Protein AF-F4QD17-F1 (afdb_monomer)

Sequence (412 aa):
MEHPMHMASRSAKTRPTGHVITNFFVSFFTGVVERSIRKIGVKYPTGTQSKTFQKKSRNGTFSPQLLLDQASGLTISWEILNSTITFQASINQQSWFGLGFHCVGCSSDQPMQNADFVVSTFGGNGPTDLIVWDMFSNPGYPDKYMPVNDTSIAGGEYNILFASGYQTADYTVVTFSRLLDTGDNVTDHTIVPGPLDLVWAYGSSNEFEFHNGNAGRVTVDLTTGQGTVNNGPDYVDYHAAFMTVAFGLLMPFGVFVGRYLKAHMWWFPLHIIIQSIATIFAIIGFSLALKMVGGLHFTTVHAIMGFITLCLMMLSVLFGALSHFLWDPLRKKIPLFPDIMHWIGGRLVVLCGIVTIILGMVLYPVPQALIVVFGITVGLYFFVILFIDIYHKVYPDTIVGHGHETQGLLTN

Foldseek 3Di:
DDDDDDDDDDDDDDDDPDDDPVVVVVCVVVVVVVVVVVVVVDDDDDDQDQDDFPPDDDDPFAPPKDQQDPVQSWMKHWDDDDQKIKIKIKTFAAKKKKKWWAAPPVPVAALQAFIWMWIWFAPPPAQWRIDIATFAQDPVHRRADDTDGQVVDVQGDDFWPDKTWGHDRTMTMIMTMGGLCRVRPPRDYRQDFDWIKMKMAIDPHRDPDDRLPRIAIWIAGPVVRGTGRPGDPPLLVLLLVLLCCLQLPLLLVLLVLVPPVVVDPCSVVSSVVSNVSSLVSLVSSVVSVCVVNVHQDDPAPLSVLSVVLNVLSVLLVVLVVCCVVVDDPPDPDDDCGSVVVNSVSSVVSSVSSLVSSLSSCVSVVPPVVVSVVSVVSVVVSVVVVVVVVVCCVVCVDPPDDDDDPDDPDDDD

Radius of gyration: 30.58 Å; Cα contacts (8 Å, |Δi|>4): 580; chains: 1; bounding box: 78×92×92 Å

InterPro domains:
  IPR005018 DOMON domain [PF03351] (73-203)
  IPR005018 DOMON domain [PS50836] (72-203)
  IPR005018 DOMON domain [SM00664] (96-203)
  IPR006593 Cytochrome b561/ferric reductase, transmembrane domain [PF03188] (238-361)
  IPR006593 Cytochrome b561/ferric reductase, transmembrane domain [PS50939] (204-395)
  IPR006593 Cytochrome b561/ferric reductase, transmembrane domain [SM00665] (238-361)
  IPR045266 Copper-dependent monooxygenases, DOMON domain [cd09631] (68-216)

Structure (mmCIF, N/CA/C/O backbone):
data_AF-F4QD17-F1
#
_entry.id   AF-F4QD17-F1
#
loop_
_atom_site.group_PDB
_atom_site.id
_atom_site.type_symbol
_atom_site.label_atom_id
_atom_site.label_alt_id
_atom_site.label_comp_id
_atom_site.label_asym_id
_atom_site.label_entity_id
_atom_site.label_seq_id
_atom_site.pdbx_PDB_ins_code
_atom_site.Cartn_x
_atom_site.Cartn_y
_atom_site.Cartn_z
_atom_site.occupancy
_atom_site.B_iso_or_equiv
_atom_site.auth_seq_id
_atom_site.auth_comp_id
_atom_site.auth_asym_id
_atom_site.auth_atom_id
_atom_site.pdbx_PDB_model_num
ATOM 1 N N . MET A 1 1 ? -3.881 70.042 -40.560 1.00 41.16 1 MET A N 1
ATOM 2 C CA . MET A 1 1 ? -4.961 69.055 -40.750 1.00 41.16 1 MET A CA 1
ATOM 3 C C . MET A 1 1 ? -4.402 67.704 -40.367 1.00 41.16 1 MET A C 1
ATOM 5 O O . MET A 1 1 ? -3.224 67.491 -40.602 1.00 41.16 1 MET A O 1
ATOM 9 N N . GLU A 1 2 ? -5.266 66.867 -39.804 1.00 30.50 2 GLU A N 1
ATOM 10 C CA . GLU A 1 2 ? -5.069 65.481 -39.359 1.00 30.50 2 GLU A CA 1
ATOM 11 C C . GLU A 1 2 ? -4.989 65.242 -37.838 1.00 30.50 2 GLU A C 1
ATOM 13 O O . GLU A 1 2 ? -4.201 65.816 -37.094 1.00 30.50 2 GLU A O 1
ATOM 18 N N . HIS A 1 3 ? -5.960 64.413 -37.455 1.00 34.75 3 HIS A N 1
ATOM 19 C CA . HIS A 1 3 ? -6.518 63.969 -36.183 1.00 34.75 3 HIS A CA 1
ATOM 20 C C . HIS A 1 3 ? -5.570 63.430 -35.094 1.00 34.75 3 HIS A C 1
ATOM 22 O O . HIS A 1 3 ? -4.529 62.852 -35.400 1.00 34.75 3 HIS A O 1
ATOM 28 N N . PRO A 1 4 ? -6.022 63.443 -33.820 1.00 38.03 4 PRO A N 1
ATOM 29 C CA . PRO A 1 4 ? -5.461 62.610 -32.764 1.00 38.03 4 PRO A CA 1
ATOM 30 C C . PRO A 1 4 ? -5.998 61.171 -32.877 1.00 38.03 4 PRO A C 1
ATOM 32 O O . PRO A 1 4 ? -7.204 60.955 -33.010 1.00 38.03 4 PRO A O 1
ATOM 35 N N . MET A 1 5 ? -5.109 60.178 -32.796 1.00 31.25 5 MET A N 1
ATOM 36 C CA . MET A 1 5 ? -5.484 58.763 -32.741 1.00 31.25 5 MET A CA 1
ATOM 37 C C . MET A 1 5 ? -5.508 58.277 -31.286 1.00 31.25 5 MET A C 1
ATOM 39 O O . MET A 1 5 ? -4.526 58.381 -30.554 1.00 31.25 5 MET A O 1
ATOM 43 N N . HIS A 1 6 ? -6.670 57.766 -30.887 1.00 32.53 6 HIS A N 1
ATOM 44 C CA . HIS A 1 6 ? -6.984 57.185 -29.587 1.00 32.53 6 HIS A CA 1
ATOM 45 C C . HIS A 1 6 ? -5.992 56.096 -29.143 1.00 32.53 6 HIS A C 1
ATOM 47 O O . HIS A 1 6 ? -5.754 55.125 -29.862 1.00 32.53 6 HIS A O 1
ATOM 53 N N . MET A 1 7 ? -5.522 56.189 -27.894 1.00 33.03 7 MET A N 1
ATOM 54 C CA . MET A 1 7 ? -5.008 55.031 -27.161 1.00 33.03 7 MET A CA 1
ATOM 55 C C . MET A 1 7 ? -6.160 54.063 -26.869 1.00 33.03 7 MET A C 1
ATOM 57 O O . MET A 1 7 ? -7.076 54.386 -26.114 1.00 33.03 7 MET A O 1
ATOM 61 N N . ALA A 1 8 ? -6.082 52.856 -27.427 1.00 31.03 8 ALA A N 1
ATOM 62 C C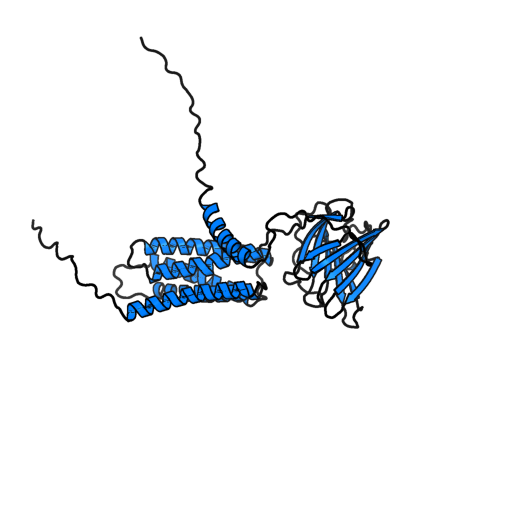A . ALA A 1 8 ? -6.856 51.704 -26.987 1.00 31.03 8 ALA A CA 1
ATOM 63 C C . ALA A 1 8 ? -5.901 50.690 -26.341 1.00 31.03 8 ALA A C 1
ATOM 65 O O . ALA A 1 8 ? -5.084 50.059 -27.012 1.00 31.03 8 ALA A O 1
ATOM 66 N N . SER A 1 9 ? -6.013 50.546 -25.021 1.00 33.19 9 SER A N 1
ATOM 67 C CA . SER A 1 9 ? -5.407 49.464 -24.244 1.00 33.19 9 SER A CA 1
ATOM 68 C C . SER A 1 9 ? -5.911 48.111 -24.765 1.00 33.19 9 SER A C 1
ATOM 70 O O . SER A 1 9 ? -7.100 47.801 -24.671 1.00 33.19 9 SER A O 1
ATOM 72 N N . ARG A 1 10 ? -5.015 47.295 -25.335 1.00 27.91 10 ARG A N 1
ATOM 73 C CA . ARG A 1 10 ? -5.280 45.877 -25.612 1.00 27.91 10 ARG A CA 1
ATOM 74 C C . ARG A 1 10 ? -4.770 45.042 -24.442 1.00 27.91 10 ARG A C 1
ATOM 76 O O . ARG A 1 10 ? -3.573 44.830 -24.286 1.00 27.91 10 ARG A O 1
ATOM 83 N N . SER A 1 11 ? -5.721 44.548 -23.656 1.00 30.19 11 SER A N 1
ATOM 84 C CA . SER A 1 11 ? -5.543 43.459 -22.698 1.00 30.19 11 SER A CA 1
ATOM 85 C C . SER A 1 11 ? -4.963 42.221 -23.396 1.00 30.19 11 SER A C 1
ATOM 87 O O . SER A 1 11 ? -5.491 41.750 -24.408 1.00 30.19 11 SER A O 1
ATOM 89 N N . ALA A 1 12 ? -3.862 41.702 -22.854 1.00 29.64 12 ALA A N 1
ATOM 90 C CA . ALA A 1 12 ? -3.263 40.444 -23.264 1.00 29.64 12 ALA A CA 1
ATOM 91 C C . ALA A 1 12 ? -4.184 39.278 -22.866 1.00 29.64 12 ALA A C 1
ATOM 93 O O . ALA A 1 12 ? -4.307 38.936 -21.693 1.00 29.64 12 ALA A O 1
ATOM 94 N N . LYS A 1 13 ? -4.821 38.644 -23.855 1.00 30.45 13 LYS A N 1
ATOM 95 C CA . LYS A 1 13 ? -5.504 37.358 -23.674 1.00 30.45 13 LYS A CA 1
ATOM 96 C C . LYS A 1 13 ? -4.464 36.244 -23.794 1.00 30.45 13 LYS A C 1
ATOM 98 O O . LYS A 1 13 ? -4.080 35.853 -24.895 1.00 30.45 13 LYS A O 1
ATOM 103 N N . THR A 1 14 ? -3.987 35.760 -22.655 1.00 32.31 14 THR A N 1
ATOM 104 C CA . THR A 1 14 ? -3.187 34.538 -22.554 1.00 32.31 14 THR A CA 1
ATOM 105 C C . THR A 1 14 ? -4.038 33.342 -23.000 1.00 32.31 14 THR A C 1
ATOM 107 O O . THR A 1 14 ? -5.151 33.128 -22.521 1.00 32.31 14 THR A O 1
ATOM 110 N N . ARG A 1 15 ? -3.545 32.565 -23.973 1.00 31.72 15 ARG A N 1
ATOM 111 C CA . ARG A 1 15 ? -4.103 31.245 -24.306 1.00 31.72 15 ARG A CA 1
ATOM 112 C C . ARG A 1 15 ? -3.523 30.223 -23.323 1.00 31.72 15 ARG A C 1
ATOM 114 O O . ARG A 1 15 ? -2.300 30.164 -23.216 1.00 31.72 15 ARG A O 1
ATOM 121 N N . PRO A 1 16 ? -4.330 29.386 -22.652 1.00 30.11 16 PRO A N 1
ATOM 122 C CA . PRO A 1 16 ? -3.797 28.294 -21.854 1.00 30.11 16 PRO A CA 1
ATOM 123 C C . PRO A 1 16 ? -3.472 27.112 -22.777 1.00 30.11 16 PRO A C 1
ATOM 125 O O . PRO A 1 16 ? -4.326 26.291 -23.098 1.00 30.11 16 PRO A O 1
ATOM 128 N N . THR A 1 17 ? -2.223 27.017 -23.226 1.00 38.44 17 THR A N 1
ATOM 129 C CA . THR A 1 17 ? -1.660 25.779 -23.782 1.00 38.44 17 THR A CA 1
ATOM 130 C C . THR A 1 17 ? -0.907 25.065 -22.672 1.00 38.44 17 THR A C 1
ATOM 132 O O . THR A 1 17 ? 0.244 25.387 -22.398 1.00 38.44 17 THR A O 1
ATOM 135 N N . GLY A 1 18 ? -1.566 24.122 -21.998 1.00 33.03 18 GLY A N 1
ATOM 136 C CA . GLY A 1 18 ? -0.894 23.362 -20.941 1.00 33.03 18 GLY A CA 1
ATOM 137 C C . GLY A 1 18 ? -1.688 22.252 -20.261 1.00 33.03 18 GLY A C 1
ATOM 138 O O . GLY A 1 18 ? -1.263 21.824 -19.200 1.00 33.03 18 GLY A O 1
ATOM 139 N N . HIS A 1 19 ? -2.831 21.804 -20.795 1.00 33.62 19 HIS A N 1
ATOM 140 C CA . HIS A 1 19 ? -3.671 20.782 -20.132 1.00 33.62 19 HIS A CA 1
ATOM 141 C C . HIS A 1 19 ? -4.173 19.656 -21.058 1.00 33.62 19 HIS A C 1
ATOM 143 O O . HIS A 1 19 ? -4.989 18.837 -20.648 1.00 33.62 19 HIS A O 1
ATOM 149 N N . VAL A 1 20 ? -3.695 19.573 -22.307 1.00 34.09 20 VAL A N 1
ATOM 150 C CA . VAL A 1 20 ? -4.229 18.599 -23.286 1.00 34.09 20 VAL A CA 1
ATOM 151 C C . VAL A 1 20 ? -3.325 17.370 -23.478 1.00 34.09 20 VAL A C 1
ATOM 153 O O . VAL A 1 20 ? -3.815 16.309 -23.844 1.00 34.09 20 VAL A O 1
ATOM 156 N N . ILE A 1 21 ? -2.026 17.445 -23.162 1.00 33.22 21 ILE A N 1
ATOM 157 C CA . ILE A 1 21 ? -1.082 16.344 -23.450 1.00 33.22 21 ILE A CA 1
ATOM 158 C C . ILE A 1 21 ? -0.959 15.352 -22.276 1.00 33.22 21 ILE A C 1
ATOM 160 O O . ILE A 1 21 ? -0.806 14.153 -22.496 1.00 33.22 21 ILE A O 1
ATOM 164 N N . THR A 1 22 ? -1.124 15.805 -21.032 1.00 32.25 22 THR A N 1
ATOM 165 C CA . THR A 1 22 ? -1.083 14.948 -19.832 1.00 32.25 22 THR A CA 1
ATOM 166 C C . THR A 1 22 ? -2.327 14.067 -19.671 1.00 32.25 22 THR A C 1
ATOM 168 O O . THR A 1 22 ? -2.212 12.929 -19.224 1.00 32.25 22 THR A O 1
ATOM 171 N N . ASN A 1 23 ? -3.500 14.524 -20.125 1.00 35.16 23 ASN A N 1
ATOM 172 C CA . ASN A 1 23 ? -4.743 13.746 -20.040 1.00 35.16 23 ASN A CA 1
ATOM 173 C C . ASN A 1 23 ? -4.849 12.625 -21.089 1.00 35.16 23 ASN A C 1
ATOM 175 O O . ASN A 1 23 ? -5.568 11.653 -20.866 1.00 35.16 23 ASN A O 1
ATOM 179 N N . PHE A 1 24 ? -4.123 12.706 -22.209 1.00 33.59 24 PHE A N 1
ATOM 180 C CA . PHE A 1 24 ? -4.228 11.707 -23.279 1.00 33.59 24 PHE A CA 1
ATOM 181 C C . PHE A 1 24 ? -3.486 10.401 -22.947 1.00 33.59 24 PHE A C 1
ATOM 183 O O . PHE A 1 24 ? -4.005 9.318 -23.199 1.00 33.59 24 PHE A O 1
ATOM 190 N N . PHE A 1 25 ? -2.307 10.481 -22.320 1.00 32.84 25 PHE A N 1
ATOM 191 C CA . PHE A 1 25 ? -1.503 9.294 -21.992 1.00 32.84 25 PHE A CA 1
ATOM 192 C C . PHE A 1 25 ? -2.043 8.504 -20.796 1.00 32.84 25 PHE A C 1
ATOM 194 O O . PHE A 1 25 ? -2.045 7.274 -20.834 1.00 32.84 25 PHE A O 1
ATOM 201 N N . VAL A 1 26 ? -2.569 9.193 -19.778 1.00 38.16 26 VAL A N 1
ATOM 202 C CA . VAL A 1 26 ? -3.241 8.540 -18.644 1.00 38.16 26 VAL A CA 1
ATOM 203 C C . VAL A 1 26 ? -4.539 7.880 -19.116 1.00 38.16 26 VAL A C 1
ATOM 205 O O . VAL A 1 26 ? -4.755 6.710 -18.824 1.00 38.16 26 VAL A O 1
ATOM 208 N N . SER A 1 27 ? -5.347 8.570 -19.933 1.00 34.81 27 SER A N 1
ATOM 209 C CA . SER A 1 27 ? -6.618 8.043 -20.454 1.00 34.81 27 SER A CA 1
ATOM 210 C C . SER A 1 27 ? -6.451 6.889 -21.454 1.00 34.81 27 SER A C 1
ATOM 212 O O . SER A 1 27 ? -7.314 6.014 -21.528 1.00 34.81 27 SER A O 1
ATOM 214 N N . PHE A 1 28 ? -5.343 6.832 -22.203 1.00 37.59 28 PHE A N 1
ATOM 215 C CA . PHE A 1 28 ? -5.081 5.733 -23.135 1.00 37.59 28 PHE A CA 1
ATOM 216 C C . PHE A 1 28 ? -4.764 4.420 -22.403 1.00 37.59 28 PHE A C 1
ATOM 218 O O . PHE A 1 28 ? -5.325 3.382 -22.750 1.00 37.59 28 PHE A O 1
ATOM 225 N N . PHE A 1 29 ? -3.942 4.450 -21.349 1.00 36.09 29 PHE A N 1
ATOM 226 C CA . PHE A 1 29 ? -3.613 3.239 -20.588 1.00 36.09 29 PHE A CA 1
ATOM 227 C C . PHE A 1 29 ? -4.713 2.831 -19.602 1.00 36.09 29 PHE A C 1
ATOM 229 O O . PHE A 1 29 ? -5.046 1.646 -19.549 1.00 36.09 29 PHE A O 1
ATOM 236 N N . THR A 1 30 ? -5.365 3.775 -18.912 1.00 41.09 30 THR A N 1
ATOM 237 C CA . THR A 1 30 ? -6.549 3.444 -18.097 1.00 41.09 30 THR A CA 1
ATOM 238 C C . THR A 1 30 ? -7.701 2.949 -18.969 1.00 41.09 30 THR A C 1
ATOM 240 O O . THR A 1 30 ? -8.362 1.982 -18.608 1.00 41.09 30 THR A O 1
ATOM 243 N N . GLY A 1 31 ? -7.881 3.515 -20.167 1.00 31.20 31 GLY A N 1
ATOM 244 C CA . GLY A 1 31 ? -8.929 3.127 -21.110 1.00 31.20 31 GLY A CA 1
ATOM 245 C C . GLY A 1 31 ? -8.712 1.772 -21.796 1.00 31.20 31 GLY A C 1
ATOM 246 O O . GLY A 1 31 ? -9.687 1.072 -22.074 1.00 31.20 31 GLY A O 1
ATOM 247 N N . VAL A 1 32 ? -7.467 1.370 -22.075 1.00 39.50 32 VAL A N 1
ATOM 248 C CA . VAL A 1 32 ? -7.148 0.039 -22.640 1.00 39.50 32 VAL A CA 1
ATOM 249 C C . VAL A 1 32 ? -7.301 -1.060 -21.582 1.00 39.50 32 VAL A C 1
ATOM 251 O O . VAL A 1 32 ? -7.816 -2.142 -21.888 1.00 39.50 32 VAL A O 1
ATOM 254 N N . VAL A 1 33 ? -6.950 -0.760 -20.329 1.00 39.31 33 VAL A N 1
ATOM 255 C CA . VAL A 1 33 ? -7.185 -1.643 -19.178 1.00 39.31 33 VAL A CA 1
ATOM 256 C C . VAL A 1 33 ? -8.688 -1.737 -18.868 1.00 39.31 33 VAL A C 1
ATOM 258 O O . VAL A 1 33 ? -9.225 -2.843 -18.813 1.00 39.31 33 VAL A O 1
ATOM 261 N N . GLU A 1 34 ? -9.422 -0.618 -18.822 1.00 36.25 34 GLU A N 1
ATOM 262 C CA . GLU A 1 34 ? -10.884 -0.606 -18.630 1.00 36.25 34 GLU A CA 1
ATOM 263 C C . GLU A 1 34 ? -11.640 -1.380 -19.719 1.00 36.25 34 GLU A C 1
ATOM 265 O O . GLU A 1 34 ? -12.578 -2.120 -19.418 1.00 36.25 34 GLU A O 1
ATOM 270 N N . ARG A 1 35 ? -11.265 -1.228 -21.000 1.00 35.66 35 ARG A N 1
ATOM 271 C CA . ARG A 1 35 ? -11.952 -1.919 -22.110 1.00 35.66 35 ARG A CA 1
ATOM 272 C C . ARG A 1 35 ? -11.693 -3.421 -22.125 1.00 35.66 35 ARG A C 1
ATOM 274 O O . ARG A 1 35 ? -12.576 -4.171 -22.540 1.00 35.66 35 ARG A O 1
ATOM 281 N N . SER A 1 36 ? -10.521 -3.856 -21.670 1.00 35.25 36 SER A N 1
ATOM 282 C CA . SER A 1 36 ? -10.191 -5.281 -21.555 1.00 35.25 36 SER A CA 1
ATOM 283 C C . SER A 1 36 ? -10.911 -5.923 -20.363 1.00 35.25 36 SER A C 1
ATOM 285 O O . SER A 1 36 ? -11.409 -7.039 -20.481 1.00 35.25 36 SER A O 1
ATOM 287 N N . ILE A 1 37 ? -11.085 -5.182 -19.262 1.00 38.16 37 ILE A N 1
ATOM 288 C CA . ILE A 1 37 ? -11.794 -5.637 -18.054 1.00 38.16 37 ILE A CA 1
ATOM 289 C C . ILE A 1 37 ? -13.322 -5.654 -18.249 1.00 38.16 37 ILE A C 1
ATOM 291 O O . ILE A 1 37 ? -13.980 -6.602 -17.819 1.00 38.16 37 ILE A O 1
ATOM 295 N N . ARG A 1 38 ? -13.910 -4.698 -18.991 1.00 33.81 38 ARG A N 1
ATOM 296 C CA . ARG A 1 38 ? -15.358 -4.706 -19.313 1.00 33.81 38 ARG A CA 1
ATOM 297 C C . ARG A 1 38 ? -15.804 -5.929 -20.125 1.00 33.81 38 ARG A C 1
ATOM 299 O O . ARG A 1 38 ? -16.972 -6.298 -20.052 1.00 33.81 38 ARG A O 1
ATOM 306 N N . LYS A 1 39 ? -14.898 -6.580 -20.866 1.00 36.62 39 LYS A N 1
ATOM 307 C CA . LYS A 1 39 ? -15.181 -7.847 -21.570 1.00 36.62 39 LYS A CA 1
ATOM 308 C C . LYS A 1 39 ? -15.163 -9.081 -20.655 1.00 36.62 39 LYS A C 1
ATOM 310 O O . LYS A 1 39 ? -15.678 -10.114 -21.064 1.00 36.62 39 LYS A O 1
ATOM 315 N N . ILE A 1 40 ? -14.630 -8.972 -19.434 1.00 36.84 40 ILE A N 1
ATOM 316 C CA . ILE A 1 40 ? -14.505 -10.068 -18.450 1.00 36.84 40 ILE A CA 1
ATOM 317 C C . ILE A 1 40 ? -15.591 -9.965 -17.352 1.00 36.84 40 ILE A C 1
ATOM 319 O O . ILE A 1 40 ? -15.548 -10.658 -16.348 1.00 36.84 40 ILE A O 1
ATOM 323 N N . GLY A 1 41 ? -16.613 -9.117 -17.518 1.00 27.39 41 GLY A N 1
ATOM 324 C CA . GLY A 1 41 ? -17.781 -9.091 -16.622 1.00 27.39 41 GLY A CA 1
ATOM 325 C C . GLY A 1 41 ? -17.512 -8.635 -15.179 1.00 27.39 41 GLY A C 1
ATOM 326 O O . GLY A 1 41 ? -18.441 -8.611 -14.374 1.00 27.39 41 GLY A O 1
ATOM 327 N N . VAL A 1 42 ? -16.287 -8.222 -14.842 1.00 33.34 42 VAL A N 1
ATOM 328 C CA . VAL A 1 42 ? -15.950 -7.708 -13.510 1.00 33.34 42 VAL A CA 1
ATOM 329 C C . VAL A 1 42 ? -16.272 -6.215 -13.463 1.00 33.34 42 VAL A C 1
ATOM 331 O O . VAL A 1 42 ? -15.580 -5.385 -14.053 1.00 33.34 42 VAL A O 1
ATOM 334 N N . LYS A 1 43 ? -17.372 -5.864 -12.789 1.00 27.59 43 LYS A N 1
ATOM 335 C CA . LYS A 1 43 ? -17.723 -4.472 -12.480 1.00 27.59 43 LYS A CA 1
ATOM 336 C C . LYS A 1 43 ? -16.879 -3.996 -11.296 1.00 27.59 43 LYS A C 1
ATOM 338 O O . LYS A 1 43 ? -17.169 -4.375 -10.167 1.00 27.59 43 LYS A O 1
ATOM 343 N N . TYR A 1 44 ? -15.910 -3.117 -11.539 1.00 26.25 44 TYR A N 1
ATOM 344 C CA . TYR A 1 44 ? -15.361 -2.259 -10.487 1.00 26.25 44 TYR A CA 1
ATOM 345 C C . TYR A 1 44 ? -16.098 -0.914 -10.496 1.00 26.25 44 TYR A C 1
ATOM 347 O O . TYR A 1 44 ? -16.240 -0.313 -11.565 1.00 26.25 44 TYR A O 1
ATOM 355 N N . PRO A 1 45 ? -16.602 -0.433 -9.349 1.00 32.59 45 PRO A N 1
ATOM 356 C CA . PRO A 1 45 ? -17.222 0.876 -9.274 1.00 32.59 45 PRO A CA 1
ATOM 357 C C . PRO A 1 45 ? -16.148 1.967 -9.223 1.00 32.59 45 PRO A C 1
ATOM 359 O O . PRO A 1 45 ? -15.597 2.264 -8.170 1.00 32.59 45 PRO A O 1
ATOM 362 N N . THR A 1 46 ? -15.875 2.603 -10.361 1.00 31.31 46 THR A N 1
ATOM 363 C CA . THR A 1 46 ? -15.239 3.922 -10.394 1.00 31.31 46 THR A CA 1
ATOM 364 C C . THR A 1 46 ? -16.301 4.981 -10.111 1.00 31.31 46 THR A C 1
ATOM 366 O O . THR A 1 46 ? -17.208 5.223 -10.906 1.00 31.31 46 THR A O 1
ATOM 369 N N . GLY A 1 47 ? -16.218 5.582 -8.931 1.00 26.81 47 GLY A N 1
ATOM 370 C CA . GLY A 1 47 ? -17.073 6.682 -8.506 1.00 26.81 47 GLY A CA 1
ATOM 371 C C . GLY A 1 47 ? -17.192 6.705 -6.992 1.00 26.81 47 GLY A C 1
ATOM 372 O O . GLY A 1 47 ? -17.355 5.656 -6.375 1.00 26.81 47 GLY A O 1
ATOM 373 N N . THR A 1 48 ? -17.118 7.896 -6.402 1.00 32.00 48 THR A N 1
ATOM 374 C CA . THR A 1 48 ? -17.519 8.158 -5.018 1.00 32.00 48 THR A CA 1
ATOM 375 C C . THR A 1 48 ? -18.947 7.643 -4.837 1.00 32.00 48 THR A C 1
ATOM 377 O O . THR A 1 48 ? -19.912 8.298 -5.226 1.00 32.00 48 THR A O 1
ATOM 380 N N . GLN A 1 49 ? -19.092 6.411 -4.349 1.00 29.11 49 GLN A N 1
ATOM 381 C CA . GLN A 1 49 ? -20.398 5.804 -4.161 1.00 29.11 49 GLN A CA 1
ATOM 382 C C . GLN A 1 49 ? -20.912 6.199 -2.785 1.00 29.11 49 GLN A C 1
ATOM 384 O O . GLN A 1 49 ? -20.471 5.668 -1.769 1.00 29.11 49 GLN A O 1
ATOM 389 N N . SER A 1 50 ? -21.896 7.097 -2.764 1.00 31.44 50 SER A N 1
ATOM 390 C CA . SER A 1 50 ? -22.868 7.126 -1.675 1.00 31.44 50 SER A CA 1
ATOM 391 C C . SER A 1 50 ? -23.588 5.775 -1.692 1.00 31.44 50 SER A C 1
ATOM 393 O O . SER A 1 50 ? -24.455 5.526 -2.532 1.00 31.44 50 SER A O 1
ATOM 395 N N . LYS A 1 51 ? -23.160 4.842 -0.836 1.00 36.78 51 LYS A N 1
ATOM 396 C CA . LYS A 1 51 ? -23.861 3.571 -0.658 1.00 36.78 51 LYS A CA 1
ATOM 397 C C . LYS A 1 51 ? -25.106 3.849 0.181 1.00 36.78 51 LYS A C 1
ATOM 399 O O . LYS A 1 51 ? -25.013 4.235 1.340 1.00 36.78 51 LYS A O 1
ATOM 404 N N . THR A 1 52 ? -26.284 3.664 -0.408 1.00 32.53 52 THR A N 1
ATOM 405 C CA . THR A 1 52 ? -27.548 3.716 0.331 1.00 32.53 52 THR A CA 1
ATOM 406 C C . THR A 1 52 ? -27.632 2.516 1.275 1.00 32.53 52 THR A C 1
ATOM 408 O O . THR A 1 52 ? -27.655 1.366 0.832 1.00 32.53 52 THR A O 1
ATOM 411 N N . PHE A 1 53 ? -27.677 2.806 2.574 1.00 45.44 53 PHE A N 1
ATOM 412 C CA . PHE A 1 53 ? -27.775 1.849 3.672 1.00 45.44 53 PHE A CA 1
ATOM 413 C C . PHE A 1 53 ? -29.015 0.961 3.522 1.00 45.44 53 PHE A C 1
ATOM 415 O O . PHE A 1 53 ? -30.150 1.442 3.490 1.00 45.44 53 PHE A O 1
ATOM 422 N N . GLN A 1 54 ? -28.811 -0.353 3.411 1.00 36.41 54 GLN A N 1
ATOM 423 C CA . GLN A 1 54 ? -29.910 -1.313 3.374 1.00 36.41 54 GLN A CA 1
ATOM 424 C C . GLN A 1 54 ? -30.435 -1.522 4.796 1.00 36.41 54 GLN A C 1
ATOM 426 O O . GLN A 1 54 ? -29.897 -2.308 5.569 1.00 36.41 54 GLN A O 1
ATOM 431 N N . LYS A 1 55 ? -31.524 -0.833 5.141 1.00 38.12 55 LYS A N 1
ATOM 432 C CA . LYS A 1 55 ? -32.284 -1.089 6.368 1.00 38.12 55 LYS A CA 1
ATOM 433 C C . LYS A 1 55 ? -33.136 -2.346 6.161 1.00 38.12 55 LYS A C 1
ATOM 435 O O . LYS A 1 55 ? -34.302 -2.254 5.782 1.00 38.12 55 LYS A O 1
ATOM 440 N N . LYS A 1 56 ? -32.557 -3.537 6.338 1.00 33.31 56 LYS A N 1
ATOM 441 C CA . LYS A 1 56 ? -33.313 -4.797 6.245 1.00 33.31 56 LYS A CA 1
ATOM 442 C C . LYS A 1 56 ? -32.930 -5.765 7.364 1.00 33.31 56 LYS A C 1
ATOM 444 O O . LYS A 1 56 ? -32.117 -6.658 7.183 1.00 33.31 56 LYS A O 1
ATOM 449 N N . SER A 1 57 ? -33.577 -5.592 8.516 1.00 42.75 57 SER A N 1
ATOM 450 C CA . SER A 1 57 ? -33.567 -6.560 9.616 1.00 42.75 57 SER A CA 1
ATOM 451 C C . SER A 1 57 ? -34.536 -7.707 9.319 1.00 42.75 57 SER A C 1
ATOM 453 O O . SER A 1 57 ? -35.743 -7.485 9.202 1.00 42.75 57 SER A O 1
ATOM 455 N N . ARG A 1 58 ? -33.987 -8.922 9.190 1.00 39.56 58 ARG A N 1
ATOM 456 C CA . ARG A 1 58 ? -34.628 -10.220 9.470 1.00 39.56 58 ARG A CA 1
ATOM 457 C C . ARG A 1 58 ? -33.513 -11.233 9.766 1.00 39.56 58 ARG A C 1
ATOM 459 O O . ARG A 1 58 ? -33.010 -11.820 8.817 1.00 39.56 58 ARG A O 1
ATOM 466 N N . ASN A 1 59 ? -33.123 -11.353 11.044 1.00 39.19 59 ASN A N 1
ATOM 467 C CA . ASN A 1 59 ? -32.328 -12.428 11.692 1.00 39.19 59 ASN A CA 1
ATOM 468 C C . ASN A 1 59 ? -31.238 -11.872 12.627 1.00 39.19 59 ASN A C 1
ATOM 470 O O . ASN A 1 59 ? -30.068 -11.905 12.274 1.00 39.19 59 ASN A O 1
ATOM 474 N N . GLY A 1 60 ? -31.600 -11.380 13.819 1.00 51.47 60 GLY A N 1
ATOM 475 C CA . GLY A 1 60 ? -30.660 -11.209 14.946 1.00 51.47 60 GLY A CA 1
ATOM 476 C C . GLY A 1 60 ? -29.398 -10.357 14.720 1.00 51.47 60 GLY A C 1
ATOM 477 O O . GLY A 1 60 ? -28.511 -10.386 15.560 1.00 51.47 60 GLY A O 1
ATOM 478 N N . THR A 1 61 ? -29.293 -9.632 13.604 1.00 56.22 61 THR A N 1
ATOM 479 C CA . THR A 1 61 ? -28.147 -8.785 13.253 1.00 56.22 61 THR A CA 1
ATOM 480 C C . THR A 1 61 ? -28.456 -7.349 13.654 1.00 56.22 61 THR A C 1
ATOM 482 O O . THR A 1 61 ? -29.554 -6.859 13.361 1.00 56.22 61 THR A O 1
ATOM 485 N N . PHE A 1 62 ? -27.506 -6.676 14.307 1.00 67.44 62 PHE A N 1
ATOM 486 C CA . PHE A 1 62 ? -27.638 -5.258 14.632 1.00 67.44 62 PHE A CA 1
ATOM 487 C C . PHE A 1 62 ? -27.812 -4.428 13.347 1.00 67.44 62 PHE A C 1
ATOM 489 O O . PHE A 1 62 ? -27.299 -4.769 12.278 1.00 67.44 62 PHE A O 1
ATOM 496 N N . SER A 1 63 ? -28.584 -3.345 13.434 1.00 71.25 63 SER A N 1
ATOM 497 C CA . SER A 1 63 ? -28.796 -2.395 12.341 1.00 71.25 63 SER A CA 1
ATOM 498 C C . SER A 1 63 ? -28.603 -0.989 12.897 1.00 71.25 63 SER A C 1
ATOM 500 O O . SER A 1 63 ? -29.300 -0.647 13.852 1.00 71.25 63 SER A O 1
ATOM 502 N N . PRO A 1 64 ? -27.793 -0.133 12.254 1.00 82.50 64 PRO A N 1
ATOM 503 C CA . PRO A 1 64 ? -27.224 -0.250 10.900 1.00 82.50 64 PRO A CA 1
ATOM 504 C C . PRO A 1 64 ? -26.039 -1.231 10.778 1.00 82.50 64 PRO A C 1
ATOM 506 O O . PRO A 1 64 ? -25.407 -1.574 11.770 1.00 82.50 64 PRO A O 1
ATOM 509 N N . GLN A 1 65 ? -25.749 -1.671 9.544 1.00 85.50 65 GLN A N 1
ATOM 510 C CA . GLN A 1 65 ? -24.582 -2.491 9.185 1.00 85.50 65 GLN A CA 1
ATOM 511 C C . GLN A 1 65 ? -23.763 -1.787 8.093 1.00 85.50 65 GLN A C 1
ATOM 513 O O . GLN A 1 65 ? -24.323 -1.225 7.146 1.00 85.50 65 GLN A O 1
ATOM 518 N N . LEU A 1 66 ? -22.440 -1.855 8.206 1.00 87.06 66 LEU A N 1
ATOM 519 C CA . LEU A 1 66 ? -21.469 -1.238 7.314 1.00 87.06 66 LEU A CA 1
ATOM 520 C C . LEU A 1 66 ? -20.398 -2.259 6.910 1.00 87.06 66 LEU A C 1
ATOM 522 O O . LEU A 1 66 ? -19.757 -2.868 7.761 1.00 87.06 66 LEU A O 1
ATOM 526 N N . LEU A 1 67 ? -20.200 -2.429 5.600 1.00 89.44 67 LEU A N 1
ATOM 527 C CA . LEU A 1 67 ? -19.103 -3.221 5.040 1.00 89.44 67 LEU A CA 1
ATOM 528 C C . L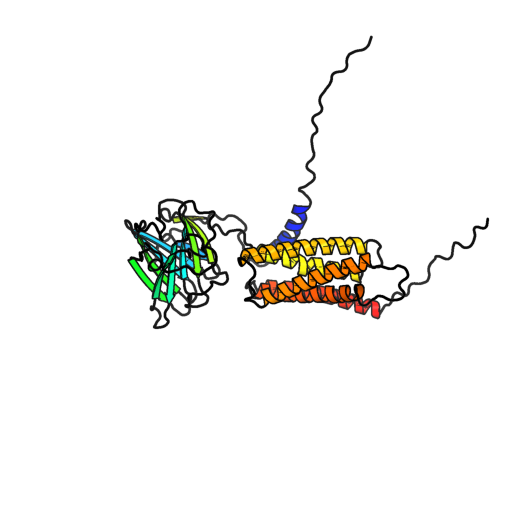EU A 1 67 ? -17.843 -2.356 4.967 1.00 89.44 67 LEU A C 1
ATOM 530 O O . LEU A 1 67 ? -17.832 -1.365 4.233 1.00 89.44 67 LEU A O 1
ATOM 534 N N . LEU A 1 68 ? -16.815 -2.749 5.713 1.00 88.56 68 LEU A N 1
ATOM 535 C CA . LEU A 1 68 ? -15.542 -2.040 5.816 1.00 88.56 68 LEU A CA 1
ATOM 536 C C . LEU A 1 68 ? -14.511 -2.570 4.818 1.00 88.56 68 LEU A C 1
ATOM 538 O O . LEU A 1 68 ? -13.842 -1.775 4.165 1.00 88.56 68 LEU A O 1
ATOM 542 N N . ASP A 1 69 ? -14.445 -3.892 4.642 1.00 86.69 69 ASP A N 1
ATOM 543 C CA . ASP A 1 69 ? -13.540 -4.539 3.691 1.00 86.69 69 ASP A CA 1
ATOM 544 C C . ASP A 1 69 ? -14.275 -5.574 2.837 1.00 86.69 69 ASP A C 1
ATOM 546 O O . ASP A 1 69 ? -14.924 -6.493 3.336 1.00 86.69 69 ASP A O 1
ATOM 550 N N . GLN A 1 70 ? -14.154 -5.432 1.519 1.00 84.12 70 GLN A N 1
ATOM 551 C CA . GLN A 1 70 ? -14.761 -6.349 0.562 1.00 84.12 70 GLN A CA 1
ATOM 552 C C . GLN A 1 70 ? -14.008 -7.686 0.501 1.00 84.12 70 GLN A C 1
ATOM 554 O O . GLN A 1 70 ? -14.639 -8.700 0.207 1.00 84.12 70 GLN A O 1
ATOM 559 N N . ALA A 1 71 ? -12.690 -7.693 0.742 1.00 78.31 71 ALA A N 1
ATOM 560 C CA . ALA A 1 71 ? -11.851 -8.880 0.581 1.00 78.31 71 ALA A CA 1
ATOM 561 C C . ALA A 1 71 ? -12.102 -9.910 1.692 1.00 78.31 71 ALA A C 1
ATOM 563 O O . ALA A 1 71 ? -12.400 -11.066 1.397 1.00 78.31 71 ALA A O 1
ATOM 564 N N . SER A 1 72 ? -12.063 -9.479 2.955 1.00 83.88 72 SER A N 1
ATOM 565 C CA . SER A 1 72 ? -12.389 -10.323 4.118 1.00 83.88 72 SER A CA 1
ATOM 566 C C . SER A 1 72 ? -13.884 -10.422 4.423 1.00 83.88 72 SER A C 1
ATOM 568 O O . SER A 1 72 ? -14.299 -11.219 5.264 1.00 83.88 72 SER A O 1
ATOM 570 N N . GLY A 1 73 ? -14.709 -9.587 3.787 1.00 88.06 73 GLY A N 1
ATOM 571 C CA . GLY A 1 73 ? -16.111 -9.434 4.158 1.00 88.06 73 GLY A CA 1
ATOM 572 C C . GLY A 1 73 ? -16.312 -8.799 5.537 1.00 88.06 73 GLY A C 1
ATOM 573 O O . GLY A 1 73 ? -17.389 -8.979 6.106 1.00 88.06 73 GLY A O 1
ATOM 574 N N . LEU A 1 74 ? -15.314 -8.077 6.073 1.00 94.12 74 LEU A N 1
ATOM 575 C CA . LEU A 1 74 ? -15.417 -7.391 7.361 1.00 94.12 74 LEU A CA 1
ATOM 576 C C . LEU A 1 74 ? -16.612 -6.437 7.358 1.00 94.12 74 LEU A C 1
ATOM 578 O O . LEU A 1 74 ? -16.640 -5.432 6.639 1.00 94.12 74 LEU A O 1
ATOM 582 N N . THR A 1 75 ? -17.572 -6.728 8.226 1.00 93.94 75 THR A N 1
ATOM 583 C CA . THR A 1 75 ? -18.703 -5.851 8.510 1.00 93.94 75 THR A CA 1
ATOM 584 C C . THR A 1 75 ? -18.697 -5.443 9.969 1.00 93.94 75 THR A C 1
ATOM 586 O O . THR A 1 75 ? -18.356 -6.245 10.835 1.00 93.94 75 THR A O 1
ATOM 589 N N . ILE A 1 76 ? -19.120 -4.211 10.234 1.00 94.38 76 ILE A N 1
ATOM 590 C CA . ILE A 1 76 ? -19.516 -3.771 11.569 1.00 94.38 76 ILE A CA 1
ATOM 591 C C . ILE A 1 76 ? -20.999 -3.439 11.575 1.00 94.38 76 ILE A C 1
ATOM 593 O O . ILE A 1 76 ? -21.569 -3.004 10.576 1.00 94.38 76 ILE A O 1
ATOM 597 N N . SER A 1 77 ? -21.624 -3.639 12.716 1.00 93.94 77 SER A N 1
ATOM 598 C CA . SER A 1 77 ? -22.991 -3.235 12.998 1.00 93.94 77 SER A CA 1
ATOM 599 C C . SER A 1 77 ? -23.071 -2.771 14.438 1.00 93.94 77 SER A C 1
ATOM 601 O O . SER A 1 77 ? -22.225 -3.151 15.248 1.00 93.94 77 SER A O 1
ATOM 603 N N . TRP A 1 78 ? -24.031 -1.914 14.756 1.00 94.25 78 TRP A N 1
ATOM 604 C CA . TRP A 1 78 ? -24.147 -1.398 16.112 1.00 94.25 78 TRP A CA 1
ATOM 605 C C . TRP A 1 78 ? -25.578 -1.050 16.486 1.00 94.25 78 TRP A C 1
ATOM 607 O O . TRP A 1 78 ? -26.448 -0.880 15.630 1.00 94.25 78 TRP A O 1
ATOM 617 N N . GLU A 1 79 ? -25.797 -0.938 17.788 1.00 93.56 79 GLU A N 1
ATOM 618 C CA . GLU A 1 79 ? -27.019 -0.436 18.396 1.00 93.56 79 GLU A CA 1
ATOM 619 C C . GLU A 1 79 ? -26.652 0.528 19.523 1.00 93.56 79 GLU A C 1
ATOM 621 O O . GLU A 1 79 ? -25.718 0.283 20.286 1.00 93.56 79 GLU A O 1
ATOM 626 N N . ILE A 1 80 ? -27.379 1.641 19.606 1.00 92.38 80 ILE A N 1
ATOM 627 C CA . ILE A 1 80 ? -27.255 2.605 20.696 1.00 92.38 80 ILE A CA 1
ATOM 628 C C . ILE A 1 80 ? -28.512 2.487 21.547 1.00 92.38 80 ILE A C 1
ATOM 630 O O . ILE A 1 80 ? -29.620 2.721 21.059 1.00 92.38 80 ILE A O 1
ATOM 634 N N . LEU A 1 81 ? -28.333 2.150 22.821 1.00 92.62 81 LEU A N 1
ATOM 635 C CA . LEU A 1 81 ? -29.398 2.107 23.812 1.00 92.62 81 LEU A CA 1
ATOM 636 C C . LEU A 1 81 ? -29.004 2.986 25.000 1.00 92.62 81 LEU A C 1
ATOM 638 O O . LEU A 1 81 ? -28.030 2.713 25.701 1.00 92.62 81 LEU A O 1
ATOM 642 N N . ASN A 1 82 ? -29.793 4.031 25.252 1.00 91.94 82 ASN A N 1
ATOM 643 C CA . ASN A 1 82 ? -29.490 5.056 26.253 1.00 91.94 82 ASN A CA 1
ATOM 644 C C . ASN A 1 82 ? -28.100 5.677 26.005 1.00 91.94 82 ASN A C 1
ATOM 646 O O . ASN A 1 82 ? -27.871 6.244 24.940 1.00 91.94 82 ASN A O 1
ATOM 650 N N . SER A 1 83 ? -27.188 5.559 26.973 1.00 94.75 83 SER A N 1
ATOM 651 C CA . SER A 1 83 ? -25.814 6.070 26.900 1.00 94.75 83 SER A CA 1
ATOM 652 C C . SER A 1 83 ? -24.791 5.001 26.509 1.00 94.75 83 SER A C 1
ATOM 654 O O . SER A 1 83 ? -23.595 5.244 26.631 1.00 94.75 83 SER A O 1
ATOM 656 N N . THR A 1 84 ? -25.231 3.818 26.078 1.00 96.38 84 THR A N 1
ATOM 657 C CA . THR A 1 84 ? -24.356 2.697 25.716 1.00 96.38 84 THR A CA 1
ATOM 658 C C . THR A 1 84 ? -24.458 2.416 24.226 1.00 96.38 84 THR A C 1
ATOM 660 O O . THR A 1 84 ? -25.556 2.335 23.674 1.00 96.38 84 THR A O 1
ATOM 663 N N . ILE A 1 85 ? -23.307 2.227 23.588 1.00 95.56 85 ILE A N 1
ATOM 664 C CA . ILE A 1 85 ? -23.206 1.703 22.230 1.00 95.56 85 ILE A CA 1
ATOM 665 C C . ILE A 1 85 ? -22.660 0.281 22.277 1.00 95.56 85 ILE A C 1
ATOM 667 O O . ILE A 1 85 ? -21.672 0.002 22.959 1.00 95.56 85 ILE A O 1
ATOM 671 N N . THR A 1 86 ? -23.307 -0.615 21.543 1.00 96.94 86 THR A N 1
ATOM 672 C CA . THR A 1 86 ? -22.877 -1.999 21.361 1.00 96.94 86 THR A CA 1
ATOM 673 C C . THR A 1 86 ? -22.496 -2.199 19.907 1.00 96.94 86 THR A C 1
ATOM 675 O O . THR A 1 86 ? -23.332 -2.030 19.023 1.00 96.94 86 THR A O 1
ATOM 678 N N . PHE A 1 87 ? -21.244 -2.571 19.663 1.00 96.56 87 PHE A N 1
ATOM 679 C CA . PHE A 1 87 ? -20.739 -2.947 18.349 1.00 96.56 87 PHE A CA 1
ATOM 680 C C . PHE A 1 87 ? -20.714 -4.459 18.195 1.00 96.56 87 PHE A C 1
ATOM 682 O O . PHE A 1 87 ? -20.414 -5.186 19.139 1.00 96.56 87 PHE A O 1
ATOM 689 N N . GLN A 1 88 ? -20.937 -4.917 16.970 1.00 97.06 88 GLN A N 1
ATOM 690 C CA . GLN A 1 88 ? -20.634 -6.263 16.517 1.00 97.06 88 GLN A CA 1
ATOM 691 C C . GLN A 1 88 ? -19.863 -6.199 15.203 1.00 97.06 88 GLN A C 1
ATOM 693 O O . GLN A 1 88 ? -20.339 -5.613 14.229 1.00 97.06 88 GLN A O 1
ATOM 698 N N . ALA A 1 89 ? -18.704 -6.845 15.171 1.00 96.75 89 ALA A N 1
ATOM 699 C CA . ALA A 1 89 ? -17.897 -7.055 13.982 1.00 96.75 89 ALA A CA 1
ATOM 700 C C . ALA A 1 89 ? -17.964 -8.522 13.538 1.00 96.75 89 ALA A C 1
ATOM 702 O O . ALA A 1 89 ? -18.021 -9.424 14.374 1.00 96.75 89 ALA A O 1
ATOM 703 N N . SER A 1 90 ? -17.940 -8.755 12.225 1.00 95.69 90 SER A N 1
ATOM 704 C CA . SER A 1 90 ? -17.893 -10.086 11.611 1.00 95.69 90 SER A CA 1
ATOM 705 C C . SER A 1 90 ? -16.892 -10.101 10.464 1.00 95.69 90 SER A C 1
ATOM 707 O O . SER A 1 90 ? -16.966 -9.235 9.594 1.00 95.69 90 SER A O 1
ATOM 709 N N . ILE A 1 91 ? -16.007 -11.099 10.438 1.00 95.81 91 ILE A N 1
ATOM 710 C CA . ILE A 1 91 ? -14.920 -11.267 9.460 1.00 95.81 91 ILE A CA 1
ATOM 711 C C . ILE A 1 91 ? -14.929 -12.714 8.965 1.00 95.81 91 ILE A C 1
ATOM 713 O O . ILE A 1 91 ? -15.061 -13.623 9.781 1.00 95.81 91 ILE A O 1
ATOM 717 N N . ASN A 1 92 ? -14.752 -12.951 7.662 1.00 93.62 92 ASN A N 1
ATOM 718 C CA . ASN A 1 92 ? -14.775 -14.296 7.066 1.00 93.62 92 ASN A CA 1
ATOM 719 C C . ASN A 1 92 ? -13.407 -15.008 7.139 1.00 93.62 92 ASN A C 1
ATOM 721 O O . ASN A 1 92 ? -12.938 -15.574 6.151 1.00 93.62 92 ASN A O 1
ATOM 725 N N . GLN A 1 93 ? -12.738 -14.915 8.289 1.00 90.81 93 GLN A N 1
ATOM 726 C CA . GLN A 1 93 ? -11.512 -15.650 8.605 1.00 90.81 93 GLN A CA 1
ATOM 727 C C . GLN A 1 93 ? -11.256 -15.650 10.115 1.00 90.81 93 GLN A C 1
ATOM 729 O O . GLN A 1 93 ? -11.868 -14.880 10.862 1.00 90.81 93 GLN A O 1
ATOM 734 N N . GLN A 1 94 ? -10.313 -16.480 10.561 1.00 92.75 94 GLN A N 1
ATOM 735 C CA . GLN A 1 94 ? -9.707 -16.343 11.884 1.00 92.75 94 GLN A CA 1
ATOM 736 C C . GLN A 1 94 ? -8.777 -15.133 11.911 1.00 92.75 94 GLN A C 1
ATOM 738 O O . GLN A 1 94 ? -7.888 -15.002 11.067 1.00 92.75 94 GLN A O 1
ATOM 743 N N . SER A 1 95 ? -8.998 -14.237 12.865 1.00 93.56 95 SER A N 1
ATOM 744 C CA . SER A 1 95 ? -8.220 -13.013 13.004 1.00 93.56 95 SER A CA 1
ATOM 745 C C . SER A 1 95 ? -8.437 -12.378 14.372 1.00 93.56 95 SER A C 1
ATOM 747 O O . SER A 1 95 ? -9.547 -12.427 14.902 1.00 93.56 95 SER A O 1
ATOM 749 N N . TRP A 1 96 ? -7.434 -11.671 14.889 1.00 96.31 96 TRP A N 1
ATOM 750 C CA . TRP A 1 96 ? -7.701 -10.564 15.804 1.00 96.31 96 TRP A CA 1
ATOM 751 C C . TRP A 1 96 ? -8.423 -9.431 15.060 1.00 96.31 96 TRP A C 1
ATOM 753 O O . TRP A 1 96 ? -8.286 -9.294 13.841 1.00 96.31 96 TRP A O 1
ATOM 763 N N . PHE A 1 97 ? -9.184 -8.615 15.782 1.00 97.75 97 PHE A N 1
ATOM 764 C CA . PHE A 1 97 ? -9.893 -7.460 15.234 1.00 97.75 97 PHE A CA 1
ATOM 765 C C . PHE A 1 97 ? -9.701 -6.232 16.120 1.00 97.75 97 PHE A C 1
ATOM 767 O O . PHE A 1 97 ? -9.818 -6.330 17.340 1.00 97.75 97 PHE A O 1
ATOM 774 N N . GLY A 1 98 ? -9.429 -5.082 15.509 1.00 97.88 98 GLY A N 1
ATOM 775 C CA . GLY A 1 98 ? -9.357 -3.790 16.179 1.00 97.88 98 GLY A CA 1
ATOM 776 C C . GLY A 1 98 ? -10.312 -2.785 15.546 1.00 97.88 98 GLY A C 1
ATOM 777 O O . GLY A 1 98 ? -10.348 -2.650 14.319 1.00 97.88 98 GLY A O 1
ATOM 778 N N . LEU A 1 99 ? -11.046 -2.058 16.384 1.00 97.88 99 LEU A N 1
ATOM 779 C CA . LEU A 1 99 ? -11.823 -0.883 15.997 1.00 97.88 99 LEU A CA 1
ATOM 780 C C . LEU A 1 99 ? -11.320 0.311 16.798 1.00 97.88 99 LEU A C 1
ATOM 782 O O . LEU A 1 99 ? -11.239 0.222 18.017 1.00 97.88 99 LEU A O 1
ATOM 786 N N . GLY A 1 100 ? -10.997 1.404 16.117 1.00 96.38 100 GLY A N 1
ATOM 787 C CA . GLY A 1 100 ? -10.570 2.641 16.743 1.00 96.38 100 GLY A CA 1
ATOM 788 C C . GLY A 1 100 ? -11.455 3.830 16.401 1.00 96.38 100 GLY A C 1
ATOM 789 O O . GLY A 1 100 ? -12.059 3.887 15.328 1.00 96.38 100 GLY A O 1
ATOM 790 N N . PHE A 1 101 ? -11.496 4.781 17.320 1.00 95.88 101 PHE A N 1
ATOM 791 C CA . PHE A 1 101 ? -12.312 5.979 17.333 1.00 95.88 101 PHE A CA 1
ATOM 792 C C . PHE A 1 101 ? -11.379 7.188 17.352 1.00 95.88 101 PHE A C 1
ATOM 794 O O . PHE A 1 101 ? -10.456 7.266 18.160 1.00 95.88 101 PHE A O 1
ATOM 801 N N . HIS A 1 102 ? -11.593 8.129 16.439 1.00 93.88 102 HIS A N 1
ATOM 802 C CA . HIS A 1 102 ? -10.943 9.440 16.478 1.00 93.88 102 HIS A CA 1
ATOM 803 C C . HIS A 1 102 ? -11.854 10.464 17.152 1.00 93.88 102 HIS A C 1
ATOM 805 O O . HIS A 1 102 ? -13.075 10.324 17.118 1.00 93.88 102 HIS A O 1
ATOM 811 N N . CYS A 1 103 ? -11.286 11.551 17.672 1.00 90.12 103 CYS A N 1
ATOM 812 C CA . CYS A 1 103 ? -12.081 12.704 18.087 1.00 90.12 103 CYS A CA 1
ATOM 813 C C . CYS A 1 103 ? -12.844 13.347 16.916 1.00 90.12 103 CYS A C 1
ATOM 815 O O . CYS A 1 103 ? -12.442 13.299 15.747 1.00 90.12 103 CYS A O 1
ATOM 817 N N . VAL A 1 104 ? -13.950 14.024 17.236 1.00 86.75 104 VAL A N 1
ATOM 818 C CA . VAL A 1 104 ? -14.712 14.799 16.250 1.00 86.75 104 VAL A CA 1
ATOM 819 C C . VAL A 1 104 ? -13.852 15.922 15.673 1.00 86.75 104 VAL A C 1
ATOM 821 O O . VAL A 1 104 ? -13.294 16.740 16.399 1.00 86.75 104 VAL A O 1
ATOM 824 N N . GLY A 1 105 ? -13.780 15.984 14.342 1.00 81.06 105 GLY A N 1
ATOM 825 C CA . GLY A 1 105 ? -12.990 16.988 13.624 1.00 81.06 105 GLY A CA 1
ATOM 826 C C . GLY A 1 105 ? -11.504 16.645 13.470 1.00 81.06 105 GLY A C 1
ATOM 827 O O . GLY A 1 105 ? -10.783 17.403 12.825 1.00 81.06 105 GLY A O 1
ATOM 828 N N . CYS A 1 106 ? -11.054 15.491 13.967 1.00 83.88 106 CYS A N 1
ATOM 829 C CA . CYS A 1 106 ? -9.660 15.038 13.899 1.00 83.88 106 CYS A CA 1
ATOM 830 C C . CYS A 1 106 ? -9.344 14.270 12.600 1.00 83.88 106 CYS A C 1
ATOM 832 O O . CYS A 1 106 ? -8.536 13.345 12.560 1.00 83.88 106 CYS A O 1
ATOM 834 N N . SER A 1 107 ? -9.968 14.664 11.483 1.00 76.19 107 SER A N 1
ATOM 835 C CA . SER A 1 107 ? -9.792 13.999 10.181 1.00 76.19 107 SER A CA 1
ATOM 836 C C . SER A 1 107 ? -8.384 14.147 9.589 1.00 76.19 107 SER A C 1
ATOM 838 O O . SER A 1 107 ? -8.034 13.460 8.632 1.00 76.19 107 SER A O 1
ATOM 840 N N . SER A 1 108 ? -7.584 15.077 10.119 1.00 78.81 108 SER A N 1
ATOM 841 C CA . SER A 1 108 ? -6.183 15.284 9.739 1.00 78.81 108 SER A CA 1
ATOM 842 C C . SER A 1 108 ? -5.213 14.300 10.389 1.00 78.81 108 SER A C 1
ATOM 844 O O . SER A 1 108 ? -4.087 14.166 9.902 1.00 78.81 108 SER A O 1
ATOM 846 N N . ASP A 1 109 ? -5.622 13.648 11.475 1.00 81.88 109 ASP A N 1
ATOM 847 C CA . ASP A 1 109 ? -4.750 12.769 12.244 1.00 81.88 109 ASP A CA 1
ATOM 848 C C . ASP A 1 109 ? -4.427 11.523 11.423 1.00 81.88 109 ASP A C 1
ATOM 850 O O . ASP A 1 109 ? -5.260 11.018 10.660 1.00 81.88 109 ASP A O 1
ATOM 854 N N . GLN A 1 110 ? -3.196 11.023 11.546 1.00 83.44 110 GLN A N 1
ATOM 855 C CA . GLN A 1 110 ? -2.855 9.737 10.938 1.00 83.44 110 GLN A CA 1
ATOM 856 C C . GLN A 1 110 ? -3.741 8.627 11.524 1.00 83.44 110 GLN A C 1
ATOM 858 O O . GLN A 1 110 ? -4.198 8.760 12.655 1.00 83.44 110 GLN A O 1
ATOM 863 N N . PRO A 1 111 ? -3.987 7.516 10.804 1.00 83.88 111 PRO A N 1
ATOM 864 C CA . PRO A 1 111 ? -4.954 6.508 11.241 1.00 83.88 111 PRO A CA 1
ATOM 865 C C . PRO A 1 111 ? -4.764 6.015 12.682 1.00 83.88 111 PRO A C 1
ATOM 867 O O . PRO A 1 111 ? -5.751 5.833 13.385 1.00 83.88 111 PRO A O 1
ATOM 870 N N . MET A 1 112 ? -3.516 5.847 13.134 1.00 84.75 112 MET A N 1
ATOM 871 C CA . MET A 1 112 ? -3.219 5.413 14.504 1.00 84.75 112 MET A CA 1
ATOM 872 C C . MET A 1 112 ? -3.061 6.557 15.512 1.00 84.75 112 MET A C 1
ATOM 874 O O . MET A 1 112 ? -3.151 6.331 16.716 1.00 84.75 112 MET A O 1
ATOM 878 N N . GLN A 1 113 ? -2.819 7.773 15.026 1.00 88.56 113 GLN A N 1
ATOM 879 C CA . GLN A 1 113 ? -2.476 8.920 15.853 1.00 88.56 113 GLN A CA 1
ATOM 880 C C . GLN A 1 113 ? -3.687 9.392 16.646 1.00 88.56 113 GLN A C 1
ATOM 882 O O . GLN A 1 113 ? -4.725 9.663 16.056 1.00 88.56 113 GLN A O 1
ATOM 887 N N . ASN A 1 114 ? -3.524 9.527 17.965 1.00 90.12 114 ASN A N 1
ATOM 888 C CA . ASN A 1 114 ? -4.563 9.989 18.887 1.00 90.12 114 ASN A CA 1
ATOM 889 C C . ASN A 1 114 ? -5.859 9.169 18.829 1.00 90.12 114 ASN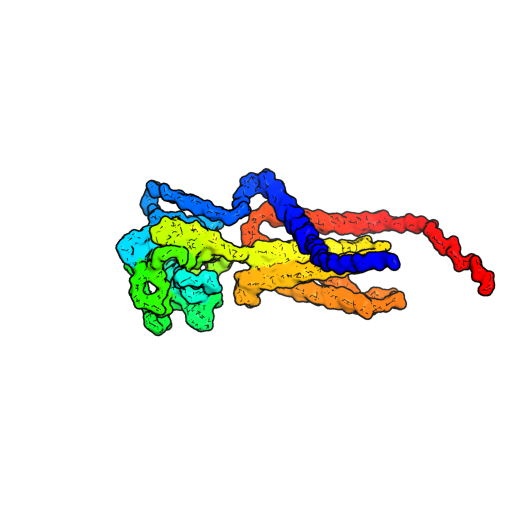 A C 1
ATOM 891 O O . ASN A 1 114 ? -6.900 9.686 19.203 1.00 90.12 114 ASN A O 1
ATOM 895 N N . ALA A 1 115 ? -5.830 7.929 18.344 1.00 93.50 115 ALA A N 1
ATOM 896 C CA . ALA A 1 115 ? -7.005 7.071 18.313 1.00 93.50 115 ALA A CA 1
ATOM 897 C C . ALA A 1 115 ? -7.161 6.282 19.623 1.00 93.50 115 ALA A C 1
ATOM 899 O O . ALA A 1 115 ? -6.178 5.829 20.209 1.00 93.50 115 ALA A O 1
ATOM 900 N N . ASP A 1 116 ? -8.413 6.126 20.030 1.00 96.06 116 ASP A N 1
ATOM 901 C CA . ASP A 1 116 ? -8.920 5.238 21.084 1.00 96.06 116 ASP A CA 1
ATOM 902 C C . ASP A 1 116 ? -9.304 3.913 20.416 1.00 96.06 116 ASP A C 1
ATOM 904 O O . ASP A 1 116 ? -9.892 3.941 19.339 1.00 96.06 116 ASP A O 1
ATOM 908 N N . PHE A 1 117 ? -8.935 2.764 20.969 1.00 97.12 117 PHE A N 1
ATOM 909 C CA . PHE A 1 117 ? -9.070 1.455 20.342 1.00 97.12 117 PHE A CA 1
ATOM 910 C C . PHE A 1 117 ? -9.670 0.411 21.270 1.00 97.12 117 PHE A C 1
ATOM 912 O O . PHE A 1 117 ? -9.214 0.181 22.383 1.00 97.12 117 PHE A O 1
ATOM 919 N N . VAL A 1 118 ? -10.545 -0.400 20.684 1.00 98.19 118 VAL A N 1
ATOM 920 C CA . VAL A 1 118 ? -10.932 -1.696 21.230 1.00 98.19 118 VAL A CA 1
ATOM 921 C C . VAL A 1 118 ? -10.317 -2.784 20.367 1.00 98.19 118 VAL A C 1
ATOM 923 O O . VAL A 1 118 ? -10.637 -2.911 19.180 1.00 98.19 118 VAL A O 1
ATOM 926 N N . VAL A 1 119 ? -9.429 -3.579 20.959 1.00 97.88 119 VAL A N 1
ATOM 927 C CA . VAL A 1 119 ? -8.739 -4.684 20.282 1.00 97.88 119 VAL A CA 1
ATOM 928 C C . VAL A 1 119 ? -9.203 -6.010 20.858 1.00 97.88 119 VAL A C 1
ATOM 930 O O . VAL A 1 119 ? -9.316 -6.185 22.065 1.00 97.88 119 VAL A O 1
ATOM 933 N N . SER A 1 120 ? -9.455 -6.976 19.985 1.00 97.50 120 SER A N 1
ATOM 934 C CA . SER A 1 120 ? -9.959 -8.298 20.332 1.00 97.50 120 SER A CA 1
ATOM 935 C C . SER A 1 120 ? -9.095 -9.397 19.732 1.00 97.50 120 SER A C 1
ATOM 937 O O . SER A 1 120 ? -8.806 -9.385 18.536 1.00 97.50 120 SER A O 1
ATOM 939 N N . THR A 1 121 ? -8.696 -10.360 20.557 1.00 96.50 121 THR A N 1
ATOM 940 C CA . THR A 1 121 ? -7.928 -11.551 20.167 1.00 96.50 121 THR A CA 1
ATOM 941 C C . THR A 1 121 ? -8.618 -12.818 20.669 1.00 96.50 121 THR A C 1
ATOM 943 O O . THR A 1 121 ? -9.540 -12.755 21.482 1.00 96.50 121 THR A O 1
ATOM 946 N N . PHE A 1 122 ? -8.177 -13.983 20.188 1.00 94.50 122 PHE A N 1
ATOM 947 C CA . PHE A 1 122 ? -8.674 -15.281 20.653 1.00 94.50 122 PHE A CA 1
ATOM 948 C C . PHE A 1 122 ? -7.521 -16.119 21.215 1.00 94.50 122 PHE A C 1
ATOM 950 O O . PHE A 1 122 ? -6.587 -16.454 20.489 1.00 94.50 122 PHE A O 1
ATOM 957 N N . GLY A 1 123 ? -7.592 -16.456 22.507 1.00 83.81 123 GLY A N 1
ATOM 958 C CA . GLY A 1 123 ? -6.499 -17.064 23.285 1.00 83.81 123 GLY A CA 1
ATOM 959 C C . GLY A 1 123 ? -6.204 -18.538 22.980 1.00 83.81 123 GLY A C 1
ATOM 960 O O . GLY A 1 123 ? -5.244 -19.100 23.505 1.00 83.81 123 GLY A O 1
ATOM 961 N N . GLY A 1 124 ? -6.995 -19.170 22.109 1.00 77.88 124 GLY A N 1
ATOM 962 C CA . GLY A 1 124 ? -6.768 -20.536 21.634 1.00 77.88 124 GLY A CA 1
ATOM 963 C C . GLY A 1 124 ? -7.309 -21.647 22.542 1.00 77.88 124 GLY A C 1
ATOM 964 O O . GLY A 1 124 ? -7.241 -22.810 22.151 1.00 77.88 124 GLY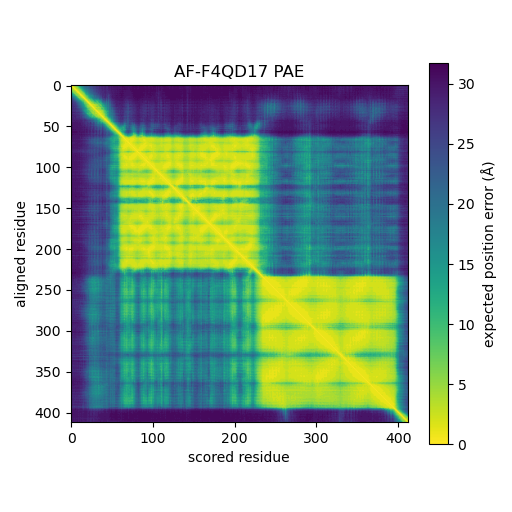 A O 1
ATOM 965 N N . ASN A 1 125 ? -7.914 -21.333 23.697 1.00 81.69 125 ASN A N 1
ATOM 966 C CA . ASN A 1 125 ? -8.514 -22.339 24.592 1.00 81.69 125 ASN A CA 1
ATOM 967 C C . ASN A 1 125 ? -9.925 -22.789 24.166 1.00 81.69 125 ASN A C 1
ATOM 969 O O . ASN A 1 125 ? -10.580 -23.566 24.862 1.00 81.69 125 ASN A O 1
ATOM 973 N N . GLY A 1 126 ? -10.410 -22.308 23.024 1.00 81.50 126 GLY A N 1
ATOM 974 C CA . GLY A 1 126 ? -11.700 -22.674 22.456 1.00 81.50 126 GLY A CA 1
ATOM 975 C C . GLY A 1 126 ? -12.249 -21.593 21.527 1.00 81.50 126 GLY A C 1
ATOM 976 O O . GLY A 1 126 ? -11.700 -20.494 21.458 1.00 81.50 126 GLY A O 1
ATOM 977 N N . PRO A 1 127 ? -13.360 -21.875 20.825 1.00 83.38 127 PRO A N 1
ATOM 978 C CA . PRO A 1 127 ? -13.953 -20.937 19.876 1.00 83.38 127 PRO A CA 1
ATOM 979 C C . PRO A 1 127 ? -14.474 -19.656 20.540 1.00 83.38 127 PRO A C 1
ATOM 981 O O . PRO A 1 127 ? -14.666 -18.668 19.851 1.00 83.38 127 PRO A O 1
ATOM 984 N N . THR A 1 128 ? -14.709 -19.645 21.853 1.00 90.69 128 THR A N 1
ATOM 985 C CA . THR A 1 128 ? -15.248 -18.493 22.601 1.00 90.69 128 THR A CA 1
ATOM 986 C C . THR A 1 128 ? -14.227 -17.848 23.539 1.00 90.69 128 THR A C 1
ATOM 988 O O . THR A 1 128 ? -14.613 -17.077 24.413 1.00 90.69 128 THR A O 1
ATOM 991 N N . ASP A 1 129 ? -12.942 -18.187 23.409 1.00 92.50 129 ASP A N 1
ATOM 992 C CA . ASP A 1 129 ? -11.859 -17.669 24.256 1.00 92.50 129 ASP A CA 1
ATOM 993 C C . ASP A 1 129 ? -11.445 -16.249 23.836 1.00 92.50 129 ASP A C 1
ATOM 995 O O . ASP A 1 129 ? -10.326 -16.014 23.383 1.00 92.50 129 ASP A O 1
ATOM 999 N N . LEU A 1 130 ? -12.402 -15.322 23.892 1.00 95.62 130 LEU A N 1
ATOM 1000 C CA . LEU A 1 130 ? -12.221 -13.924 23.525 1.00 95.62 130 LEU A CA 1
ATOM 1001 C C . LEU A 1 130 ? -11.446 -13.180 24.617 1.00 95.62 130 LEU A C 1
ATOM 1003 O O . LEU A 1 130 ? -11.833 -13.192 25.785 1.00 95.62 130 LEU A O 1
ATOM 1007 N N . ILE A 1 131 ? -10.430 -12.434 24.201 1.00 95.88 131 ILE A N 1
ATOM 1008 C CA . ILE A 1 131 ? -9.727 -11.454 25.025 1.00 95.88 131 ILE A CA 1
ATOM 1009 C C . ILE A 1 131 ? -9.961 -10.082 24.393 1.00 95.88 131 ILE A C 1
ATOM 1011 O O . ILE A 1 131 ? -9.765 -9.922 23.189 1.00 95.88 131 ILE A O 1
ATOM 1015 N N . VAL A 1 132 ? -10.389 -9.103 25.191 1.00 96.88 132 VAL A N 1
ATOM 1016 C CA . VAL A 1 132 ? -10.592 -7.716 24.749 1.00 96.88 132 VAL A CA 1
ATOM 1017 C C . VAL A 1 132 ? -9.682 -6.786 25.533 1.00 96.88 132 VAL A C 1
ATOM 1019 O O . VAL A 1 132 ? -9.509 -6.943 26.740 1.00 96.88 132 VAL A O 1
ATOM 1022 N N . TRP A 1 133 ? -9.110 -5.829 24.819 1.00 96.94 133 TRP A N 1
ATOM 1023 C CA . TRP A 1 133 ? -8.222 -4.800 25.320 1.00 96.94 133 TRP A CA 1
ATOM 1024 C C . TRP A 1 133 ? -8.823 -3.437 25.008 1.00 96.94 133 TRP A C 1
ATOM 1026 O O . TRP A 1 133 ? -9.260 -3.211 23.877 1.00 96.94 133 TRP A O 1
ATOM 1036 N N . ASP A 1 134 ? -8.798 -2.567 26.011 1.00 97.69 134 ASP A N 1
ATOM 1037 C CA . ASP A 1 134 ? -9.021 -1.130 25.867 1.00 97.69 134 ASP A CA 1
ATOM 1038 C C . ASP A 1 134 ? -7.656 -0.468 25.749 1.00 97.69 134 ASP A C 1
ATOM 1040 O O . ASP A 1 134 ? -6.748 -0.756 26.549 1.00 97.69 134 ASP A O 1
ATOM 1044 N N . MET A 1 135 ? -7.446 0.250 24.654 1.00 97.12 135 MET A N 1
ATOM 1045 C CA . MET A 1 135 ? -6.126 0.716 24.275 1.00 97.12 135 MET A CA 1
ATOM 1046 C C . MET A 1 135 ? -6.176 2.085 23.620 1.00 97.12 135 MET A C 1
ATOM 1048 O O . MET A 1 135 ? -7.031 2.361 22.794 1.00 97.12 135 MET A O 1
ATOM 1052 N N . PHE A 1 136 ? -5.125 2.865 23.813 1.00 95.75 136 PHE A N 1
ATOM 1053 C CA . PHE A 1 136 ? -4.979 4.168 23.192 1.00 95.75 136 PHE A CA 1
ATOM 1054 C C . PHE A 1 136 ? -3.708 4.236 22.357 1.00 95.75 136 PHE A C 1
ATOM 1056 O O . PHE A 1 136 ? -2.746 3.471 22.530 1.00 95.75 136 PHE A O 1
ATOM 1063 N N . SER A 1 137 ? -3.697 5.180 21.418 1.00 92.19 137 SER A N 1
ATOM 1064 C CA . SER A 1 137 ? -2.520 5.509 20.624 1.00 92.19 137 SER A CA 1
ATOM 1065 C C . SER A 1 137 ? -1.291 5.705 21.511 1.00 92.19 137 SER A C 1
ATOM 1067 O O . SER A 1 137 ? -1.348 6.319 22.576 1.00 92.19 137 SER A O 1
ATOM 1069 N N . ASN A 1 138 ? -0.153 5.167 21.078 1.00 84.25 138 ASN A N 1
ATOM 1070 C CA . ASN A 1 138 ? 1.055 5.181 21.890 1.00 84.25 138 ASN A CA 1
ATOM 1071 C C . ASN A 1 138 ? 1.570 6.625 22.076 1.00 84.25 138 ASN A C 1
ATOM 1073 O O . ASN A 1 138 ? 2.038 7.211 21.098 1.00 84.25 138 ASN A O 1
ATOM 1077 N N . PRO A 1 139 ? 1.604 7.194 23.298 1.00 77.00 139 PRO A N 1
ATOM 1078 C CA . PRO A 1 139 ? 1.978 8.600 23.482 1.00 77.00 139 PRO A CA 1
ATOM 1079 C C . PRO A 1 139 ? 3.417 8.928 23.058 1.00 77.00 139 PRO A C 1
ATOM 1081 O O . PRO A 1 139 ? 3.730 10.075 22.746 1.00 77.00 139 PRO A O 1
ATOM 1084 N N . GLY A 1 140 ? 4.311 7.933 23.043 1.00 71.88 140 GLY A N 1
ATOM 1085 C CA . GLY A 1 140 ? 5.692 8.112 22.596 1.00 71.88 140 GLY A CA 1
ATOM 1086 C C . GLY A 1 140 ? 5.849 8.109 21.075 1.00 71.88 140 GLY A C 1
ATOM 1087 O O . GLY A 1 140 ? 6.780 8.724 20.559 1.00 71.88 140 GLY A O 1
ATOM 1088 N N . TYR A 1 141 ? 4.961 7.409 20.362 1.00 74.44 141 TYR A N 1
ATOM 1089 C CA . TYR A 1 141 ? 5.026 7.201 18.911 1.00 74.44 141 TYR A CA 1
ATOM 1090 C C . TYR A 1 141 ? 3.618 6.953 18.341 1.00 74.44 141 TYR A C 1
ATOM 1092 O O . TYR A 1 141 ? 3.294 5.826 17.942 1.00 74.44 141 TYR A O 1
ATOM 1100 N N . PRO A 1 142 ? 2.772 7.993 18.326 1.00 67.62 142 PRO A N 1
ATOM 1101 C CA . PRO A 1 142 ? 1.325 7.848 18.179 1.00 67.62 142 PRO A CA 1
ATOM 1102 C C . PRO A 1 142 ? 0.890 7.309 16.814 1.00 67.62 142 PRO A C 1
ATOM 1104 O O . PRO A 1 142 ? -0.210 6.795 16.689 1.00 67.62 142 PRO A O 1
ATOM 1107 N N . ASP A 1 143 ? 1.741 7.367 15.793 1.00 65.25 143 ASP A N 1
ATOM 1108 C CA . ASP A 1 143 ? 1.446 6.929 14.428 1.00 65.25 143 ASP A CA 1
ATOM 1109 C C . ASP A 1 143 ? 2.158 5.632 14.004 1.00 65.25 143 ASP A C 1
ATOM 1111 O O . ASP A 1 143 ? 1.891 5.125 12.914 1.00 65.25 143 ASP A O 1
ATOM 1115 N N . LYS A 1 144 ? 3.082 5.105 14.820 1.00 66.69 144 LYS A N 1
ATOM 1116 C CA . LYS A 1 144 ? 4.080 4.127 14.350 1.00 66.69 144 LYS A CA 1
ATOM 1117 C C . LYS A 1 144 ? 4.151 2.829 15.143 1.00 66.69 144 LYS A C 1
ATOM 1119 O O . LYS A 1 144 ? 4.615 1.822 14.605 1.00 66.69 144 LYS A O 1
ATOM 1124 N N . TYR A 1 145 ? 3.736 2.835 16.405 1.00 77.81 145 TYR A N 1
ATOM 1125 C CA . TYR A 1 145 ? 3.799 1.643 17.247 1.00 77.81 145 TYR A CA 1
ATOM 1126 C C . TYR A 1 145 ? 2.425 1.164 17.674 1.00 77.81 145 TYR A C 1
ATOM 1128 O O . TYR A 1 145 ? 1.445 1.904 17.646 1.00 77.81 145 TYR A O 1
ATOM 1136 N N . MET A 1 146 ? 2.397 -0.108 18.066 1.00 86.94 146 MET A N 1
ATOM 1137 C CA . MET A 1 146 ? 1.239 -0.763 18.654 1.00 86.94 146 MET A CA 1
ATOM 1138 C C . MET A 1 146 ? 0.632 0.127 19.753 1.00 86.94 146 MET A C 1
ATOM 1140 O O . MET A 1 146 ? 1.400 0.709 20.538 1.00 86.94 146 MET A O 1
ATOM 1144 N N . PRO A 1 147 ? -0.708 0.248 19.807 1.00 93.25 147 PRO A N 1
ATOM 1145 C CA . PRO A 1 147 ? -1.368 0.961 20.889 1.00 93.25 147 PRO A CA 1
ATOM 1146 C C . PRO A 1 147 ? -1.015 0.320 22.235 1.00 93.25 147 PRO A C 1
ATOM 1148 O O . PRO A 1 147 ? -0.559 -0.827 22.308 1.00 93.25 147 PRO A O 1
ATOM 1151 N N . VAL A 1 148 ? -1.182 1.085 23.305 1.00 94.38 148 VAL A N 1
ATOM 1152 C CA . VAL A 1 148 ? -0.893 0.652 24.676 1.00 94.38 148 VAL A CA 1
ATOM 1153 C C . VAL A 1 148 ? -2.195 0.554 25.452 1.00 94.38 148 VAL A C 1
ATOM 1155 O O . VAL A 1 148 ? -3.133 1.275 25.151 1.00 94.38 148 VAL A O 1
ATOM 1158 N N . ASN A 1 149 ? -2.261 -0.341 26.434 1.00 96.31 149 ASN A N 1
ATOM 1159 C CA . ASN A 1 149 ? -3.452 -0.486 27.272 1.00 96.31 149 ASN A CA 1
ATOM 1160 C C . ASN A 1 149 ? -3.732 0.828 28.021 1.00 96.31 149 ASN A C 1
ATOM 1162 O O . ASN A 1 149 ? -2.794 1.408 28.575 1.00 96.31 149 ASN A O 1
ATOM 1166 N N . ASP A 1 150 ? -4.984 1.267 28.079 1.00 95.81 150 ASP A N 1
ATOM 1167 C CA . ASP A 1 150 ? -5.367 2.559 28.669 1.00 95.81 150 ASP A CA 1
ATOM 1168 C C . ASP A 1 150 ? -4.929 2.695 30.119 1.00 95.81 150 ASP A C 1
ATOM 1170 O O . ASP A 1 150 ? -4.328 3.691 30.515 1.00 95.81 150 ASP A O 1
ATOM 1174 N N . THR A 1 151 ? -5.061 1.611 30.882 1.00 96.12 151 THR A N 1
ATOM 1175 C CA . THR A 1 151 ? -4.620 1.533 32.283 1.00 96.12 151 THR A CA 1
ATOM 1176 C C . THR A 1 151 ? -3.106 1.700 32.485 1.00 96.12 151 THR A C 1
ATOM 1178 O O . THR A 1 151 ? -2.640 1.856 33.616 1.00 96.12 151 THR A O 1
ATOM 1181 N N . SER A 1 152 ? -2.311 1.652 31.410 1.00 94.25 152 SER A N 1
ATOM 1182 C CA . SER A 1 152 ? -0.871 1.941 31.443 1.00 94.25 152 SER A CA 1
ATOM 1183 C C . SER A 1 152 ? -0.544 3.425 31.243 1.00 94.25 152 SER A C 1
ATOM 1185 O O . SER A 1 152 ? 0.594 3.840 31.484 1.00 94.25 152 SER A O 1
ATOM 1187 N N . ILE A 1 153 ? -1.528 4.232 30.840 1.00 92.50 153 ILE A N 1
ATOM 1188 C CA . ILE A 1 153 ? -1.428 5.681 30.692 1.00 92.50 153 ILE A CA 1
ATOM 1189 C C . ILE A 1 153 ? -1.952 6.335 31.974 1.00 92.50 153 ILE A C 1
ATOM 1191 O O . ILE A 1 153 ? -2.982 5.964 32.528 1.00 92.50 153 ILE A O 1
ATOM 1195 N N . ALA A 1 154 ? -1.216 7.320 32.490 1.00 93.12 154 ALA A N 1
ATOM 1196 C CA . ALA A 1 154 ? -1.596 7.996 33.724 1.00 93.12 154 ALA A CA 1
ATOM 1197 C C . ALA A 1 154 ? -2.931 8.741 33.556 1.00 93.12 154 ALA A C 1
ATOM 1199 O O . ALA A 1 154 ? -2.994 9.734 32.835 1.00 93.12 154 ALA A O 1
ATOM 1200 N N . GLY A 1 155 ? -3.959 8.284 34.275 1.00 91.75 155 GLY A N 1
ATOM 1201 C CA . GLY A 1 155 ? -5.313 8.838 34.215 1.00 91.75 155 GLY A CA 1
ATOM 1202 C C . GLY A 1 155 ? -6.240 8.155 33.209 1.00 91.75 155 GLY A C 1
ATOM 1203 O O . GLY A 1 155 ? -7.392 8.559 33.159 1.00 91.75 155 GLY A O 1
ATOM 1204 N N . GLY A 1 156 ? -5.751 7.156 32.464 1.00 94.69 156 GLY A N 1
ATOM 1205 C CA . GLY A 1 156 ? -6.580 6.314 31.606 1.00 94.69 156 GLY A CA 1
ATOM 1206 C C . GLY A 1 156 ? -7.241 5.169 32.374 1.00 94.69 156 GLY A C 1
ATOM 1207 O O . GLY A 1 156 ? -6.697 4.662 33.367 1.00 94.69 156 GLY A O 1
ATOM 1208 N N . GLU A 1 157 ? -8.416 4.759 31.916 1.00 96.00 157 GLU A N 1
ATOM 1209 C CA . GLU A 1 157 ? -9.261 3.744 32.538 1.00 96.00 157 GLU A CA 1
ATOM 1210 C C . GLU A 1 157 ? -9.638 2.625 31.556 1.00 96.00 157 GLU A C 1
ATOM 1212 O O . GLU A 1 157 ? -9.467 2.738 30.355 1.00 96.00 157 GLU A O 1
ATOM 1217 N N . TYR A 1 158 ? -10.123 1.494 32.079 1.00 96.62 158 TYR A N 1
ATOM 1218 C CA . TYR A 1 158 ? -10.725 0.444 31.251 1.00 96.62 158 TYR A CA 1
ATOM 1219 C C . TYR A 1 158 ? -12.245 0.643 31.234 1.00 96.62 158 TYR A C 1
ATOM 1221 O O . TYR A 1 158 ? -12.901 0.525 32.275 1.00 96.62 158 TYR A O 1
ATOM 1229 N N . ASN A 1 159 ? -12.815 0.913 30.064 1.00 96.75 159 ASN A N 1
ATOM 1230 C CA . ASN A 1 159 ? -14.183 1.382 29.868 1.00 96.75 159 ASN A CA 1
ATOM 1231 C C . ASN A 1 159 ? -15.072 0.449 29.016 1.00 96.75 159 ASN A C 1
ATOM 1233 O O . ASN A 1 159 ? -16.242 0.763 28.751 1.00 96.75 159 ASN A O 1
ATOM 1237 N N . ILE A 1 160 ? -14.592 -0.748 28.663 1.00 97.56 160 ILE A N 1
ATOM 1238 C CA . ILE A 1 160 ? -15.427 -1.794 28.050 1.00 97.56 160 ILE A CA 1
ATOM 1239 C C . ILE A 1 160 ? -16.383 -2.410 29.079 1.00 97.56 160 ILE A C 1
ATOM 1241 O O . ILE A 1 160 ? -15.981 -3.073 30.033 1.00 97.56 160 ILE A O 1
ATOM 1245 N N . LEU A 1 161 ? -17.684 -2.245 28.843 1.00 97.00 161 LEU A N 1
ATOM 1246 C CA . LEU A 1 161 ? -18.760 -2.708 29.727 1.00 97.00 161 LEU A CA 1
ATOM 1247 C C . LEU A 1 161 ? -19.101 -4.186 29.532 1.00 97.00 161 LEU A C 1
ATOM 1249 O O . LEU A 1 161 ? -19.501 -4.881 30.465 1.00 97.00 161 LEU A O 1
ATOM 1253 N N . PHE A 1 162 ? -19.017 -4.651 28.290 1.00 96.94 162 PHE A N 1
ATOM 1254 C CA . PHE A 1 162 ? -19.368 -6.010 27.905 1.00 96.94 162 PHE A CA 1
ATOM 1255 C C . PHE A 1 162 ? -18.547 -6.425 26.695 1.00 96.94 162 PHE A C 1
ATOM 1257 O O . PHE A 1 162 ? -18.336 -5.619 25.792 1.00 96.94 162 PHE A O 1
ATOM 1264 N N . ALA A 1 163 ? -18.154 -7.694 26.654 1.00 96.50 163 ALA A N 1
ATOM 1265 C CA . ALA A 1 163 ? -17.543 -8.312 25.496 1.00 96.50 163 ALA A CA 1
ATOM 1266 C C . ALA A 1 163 ? -17.983 -9.774 25.378 1.00 96.50 163 ALA A C 1
ATOM 1268 O O . ALA A 1 163 ? -18.100 -10.493 26.369 1.00 96.50 163 ALA A O 1
ATOM 1269 N N . SER A 1 164 ? -18.218 -10.220 24.152 1.00 96.31 164 SER A N 1
ATOM 1270 C CA . SER A 1 164 ? -18.426 -11.622 23.808 1.00 96.31 164 SER A CA 1
ATOM 1271 C C . SER A 1 164 ? -17.981 -11.859 22.377 1.00 96.31 164 SER A C 1
ATOM 1273 O O . SER A 1 164 ? -17.993 -10.953 21.546 1.00 96.31 164 SER A O 1
ATOM 1275 N N . GLY A 1 165 ? -17.567 -13.075 22.070 1.00 94.81 165 GLY A N 1
ATOM 1276 C CA . GLY A 1 165 ? -17.108 -13.398 20.736 1.00 94.81 165 GLY A CA 1
ATOM 1277 C C . GLY A 1 165 ? -17.102 -14.889 20.528 1.00 94.81 165 GLY A C 1
ATOM 1278 O O . GLY A 1 165 ? -17.059 -15.672 21.479 1.00 94.81 165 GLY A O 1
ATOM 1279 N N . TYR A 1 166 ? -17.170 -15.271 19.266 1.00 94.00 166 TYR A N 1
ATOM 1280 C CA . TYR A 1 166 ? -16.931 -16.639 18.871 1.00 94.00 166 TYR A CA 1
ATOM 1281 C C . TYR A 1 166 ? -16.186 -16.669 17.545 1.00 94.00 166 TYR A C 1
ATOM 1283 O O . TYR A 1 166 ? -16.347 -15.797 16.689 1.00 94.00 166 TYR A O 1
ATOM 1291 N N . GLN A 1 167 ? -15.381 -17.702 17.380 1.00 93.38 167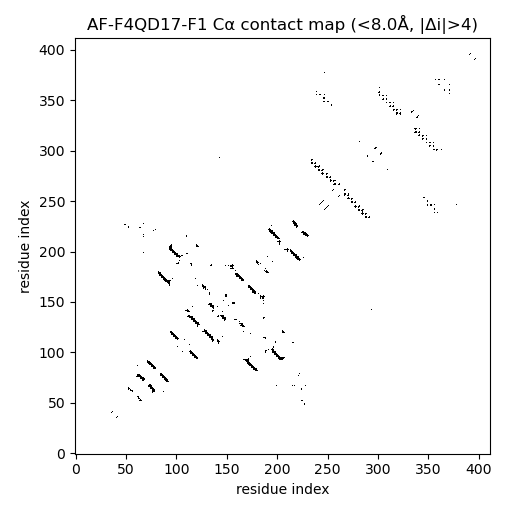 GLN A N 1
ATOM 1292 C CA . GLN A 1 167 ? -14.566 -17.921 16.210 1.00 93.38 167 GLN A CA 1
ATOM 1293 C C . GLN A 1 167 ? -14.721 -19.367 15.740 1.00 93.38 167 GLN A C 1
ATOM 1295 O O . GLN A 1 167 ? -14.783 -20.309 16.529 1.00 93.38 167 GLN A O 1
ATOM 1300 N N . THR A 1 168 ? -14.808 -19.541 14.430 1.00 90.38 168 THR A N 1
ATOM 1301 C CA . THR A 1 168 ? -14.814 -20.836 13.743 1.00 90.38 168 THR A CA 1
ATOM 1302 C C . THR A 1 168 ? -13.626 -20.890 12.782 1.00 90.38 168 THR A C 1
ATOM 1304 O O . THR A 1 168 ? -12.789 -19.992 12.787 1.00 90.38 168 THR A O 1
ATOM 1307 N N . ALA A 1 169 ? -13.511 -21.933 11.958 1.00 86.69 169 ALA A N 1
ATOM 1308 C CA . ALA A 1 169 ? -12.494 -21.960 10.904 1.00 86.69 169 ALA A CA 1
ATOM 1309 C C . ALA A 1 169 ? -12.695 -20.835 9.869 1.00 86.69 169 ALA A C 1
ATOM 1311 O O . ALA A 1 169 ? -11.720 -20.300 9.349 1.00 86.69 169 ALA A O 1
ATOM 1312 N N . ASP A 1 170 ? -13.950 -20.450 9.624 1.00 87.31 170 ASP A N 1
ATOM 1313 C CA . ASP A 1 170 ? -14.325 -19.564 8.519 1.00 87.31 170 ASP A CA 1
ATOM 1314 C C . ASP A 1 170 ? -14.745 -18.162 8.976 1.00 87.31 170 ASP A C 1
ATOM 1316 O O . ASP A 1 170 ? -14.897 -17.272 8.147 1.00 87.31 170 ASP A O 1
ATOM 1320 N N . TYR A 1 171 ? -14.965 -17.952 10.277 1.00 90.25 171 TYR A N 1
ATOM 1321 C CA . TYR A 1 171 ? -15.540 -16.706 10.788 1.00 90.25 171 TYR A CA 1
ATOM 1322 C C . TYR A 1 171 ? -14.967 -16.291 12.133 1.00 90.25 171 TYR A C 1
ATOM 1324 O O . TYR A 1 171 ? -14.835 -17.122 13.029 1.00 90.25 171 TYR A O 1
ATOM 1332 N N . THR A 1 172 ? -14.765 -14.987 12.295 1.00 95.44 172 THR A N 1
ATOM 1333 C CA . THR A 1 172 ? -14.580 -14.314 13.582 1.00 95.44 172 THR A CA 1
ATOM 1334 C C . THR A 1 172 ? -15.745 -13.365 13.812 1.00 95.44 172 THR A C 1
ATOM 1336 O O . THR A 1 172 ? -16.020 -12.519 12.962 1.00 95.44 172 THR A O 1
ATOM 1339 N N . VAL A 1 173 ? -16.406 -13.477 14.964 1.00 96.12 173 VAL A N 1
ATOM 1340 C CA . VAL A 1 173 ? -17.438 -12.536 15.407 1.00 96.12 173 VAL A CA 1
ATOM 1341 C C . VAL A 1 173 ? -17.084 -12.013 16.788 1.00 96.12 173 VAL A C 1
ATOM 1343 O O . VAL A 1 173 ? -16.864 -12.789 17.718 1.00 96.12 173 VAL A O 1
ATOM 1346 N N . VAL A 1 174 ? -17.069 -10.692 16.925 1.00 97.50 174 VAL A N 1
ATOM 1347 C CA . VAL A 1 174 ? -16.771 -9.997 18.180 1.00 97.50 174 VAL A CA 1
ATOM 1348 C C . VAL A 1 174 ? -17.880 -9.000 18.447 1.00 97.50 174 VAL A C 1
ATOM 1350 O O . VAL A 1 174 ? -18.285 -8.266 17.554 1.00 97.50 174 VAL A O 1
ATOM 1353 N N . THR A 1 175 ? -18.389 -8.984 19.670 1.00 97.38 175 THR A N 1
ATOM 1354 C CA . THR A 1 175 ? -19.380 -8.026 20.153 1.00 97.38 175 THR A CA 1
ATOM 1355 C C . THR A 1 175 ? -18.846 -7.377 21.417 1.00 97.38 175 THR A C 1
ATOM 1357 O O . THR A 1 175 ? -18.465 -8.087 22.344 1.00 97.38 175 THR A O 1
ATOM 1360 N N . PHE A 1 176 ? -18.845 -6.051 21.487 1.00 97.88 176 PHE A N 1
ATOM 1361 C CA . PHE A 1 176 ? -18.457 -5.324 22.692 1.00 97.88 176 PHE A CA 1
ATOM 1362 C C . PHE A 1 176 ? -19.337 -4.096 22.907 1.00 97.88 176 PHE A C 1
ATOM 1364 O O . PHE A 1 176 ? -20.007 -3.634 21.986 1.00 97.88 176 PHE A O 1
ATOM 1371 N N . SER A 1 177 ? -19.383 -3.590 24.137 1.00 97.50 177 SER A N 1
ATOM 1372 C CA . SER A 1 177 ? -20.157 -2.398 24.494 1.00 97.50 177 SER A CA 1
ATOM 1373 C C . SER A 1 177 ? -19.338 -1.434 25.335 1.00 97.50 177 SER A C 1
ATOM 1375 O O . SER A 1 177 ? -18.601 -1.873 26.214 1.00 97.50 177 SER A O 1
ATOM 1377 N N . ARG A 1 178 ? -19.533 -0.135 25.109 1.00 97.56 178 ARG A N 1
ATOM 1378 C CA . ARG A 1 178 ? -18.964 0.953 25.916 1.00 97.56 178 ARG A CA 1
ATOM 1379 C C . ARG A 1 178 ? -19.953 2.106 26.047 1.00 97.56 178 ARG A C 1
ATOM 1381 O O . ARG A 1 178 ? -20.970 2.139 25.345 1.00 97.56 178 ARG A O 1
ATOM 1388 N N . LEU A 1 179 ? -19.687 3.033 26.962 1.00 97.31 179 LEU A N 1
ATOM 1389 C CA . LEU A 1 179 ? -20.466 4.269 27.029 1.00 97.31 179 LEU A CA 1
ATOM 1390 C C . LEU A 1 179 ? -20.150 5.165 25.826 1.00 97.31 179 LEU A C 1
ATOM 1392 O O . LEU A 1 179 ? -19.043 5.137 25.298 1.00 97.31 179 LEU A O 1
ATOM 1396 N N . LEU A 1 180 ? -21.132 5.962 25.403 1.00 95.62 180 LEU A N 1
ATOM 1397 C CA . LEU A 1 180 ? -20.923 7.042 24.432 1.00 95.62 180 LEU A CA 1
ATOM 1398 C C . LEU A 1 180 ? -19.986 8.120 24.992 1.00 95.62 180 LEU A C 1
ATOM 1400 O O . LEU A 1 180 ? -19.220 8.718 24.249 1.00 95.62 180 LEU A O 1
ATOM 1404 N N . ASP A 1 181 ? -20.068 8.356 26.298 1.00 96.12 181 ASP A N 1
ATOM 1405 C CA . ASP A 1 181 ? -19.184 9.224 27.066 1.00 96.12 181 ASP A CA 1
ATOM 1406 C C . ASP A 1 181 ? -18.758 8.450 28.313 1.00 96.12 181 ASP A C 1
ATOM 1408 O O . ASP A 1 181 ? -19.598 8.116 29.155 1.00 96.12 181 ASP A O 1
ATOM 1412 N N . THR A 1 182 ? -17.482 8.089 28.386 1.00 95.44 182 THR A N 1
ATOM 1413 C CA . THR A 1 182 ? -16.921 7.313 29.497 1.00 95.44 182 THR A CA 1
ATOM 1414 C C . THR A 1 182 ? -16.499 8.209 30.658 1.00 95.44 182 THR A C 1
ATOM 1416 O O . THR A 1 182 ? -16.371 7.725 31.780 1.00 95.44 182 THR A O 1
ATOM 1419 N N . GLY A 1 183 ? -16.355 9.519 30.425 1.00 93.69 183 GLY A N 1
ATOM 1420 C CA . GLY A 1 183 ? -15.787 10.471 31.378 1.00 93.69 183 GLY A CA 1
ATOM 1421 C C . GLY A 1 183 ? -14.256 10.434 31.467 1.00 93.69 183 GLY A C 1
ATOM 1422 O O . GLY A 1 183 ? -13.675 11.328 32.092 1.00 93.69 183 GLY A O 1
ATOM 1423 N N . ASP A 1 184 ? -13.608 9.460 30.824 1.00 93.19 184 ASP A N 1
ATOM 1424 C CA . ASP A 1 184 ? -12.163 9.421 30.636 1.00 93.19 184 ASP A CA 1
ATOM 1425 C C . ASP A 1 184 ? -11.793 10.373 29.490 1.00 93.19 184 ASP A C 1
ATOM 1427 O O . ASP A 1 184 ? -12.157 10.178 28.338 1.00 93.19 184 ASP A O 1
ATOM 1431 N N . ASN A 1 185 ? -11.103 11.464 29.822 1.00 90.50 185 ASN A N 1
ATOM 1432 C CA . ASN A 1 185 ? -10.679 12.470 28.842 1.00 90.50 185 ASN A CA 1
ATOM 1433 C C . ASN A 1 185 ? -9.200 12.319 28.448 1.00 90.50 185 ASN A C 1
ATOM 1435 O O . ASN A 1 185 ? -8.640 13.219 27.818 1.00 90.50 185 ASN A O 1
ATOM 1439 N N . VAL A 1 186 ? -8.538 11.251 28.902 1.00 91.94 186 VAL A N 1
ATOM 1440 C CA . VAL A 1 186 ? -7.113 10.995 28.673 1.00 91.94 186 VAL A CA 1
ATOM 1441 C C . VAL A 1 186 ? -6.931 9.994 27.543 1.00 91.94 186 VAL A C 1
ATOM 1443 O O . VAL A 1 186 ? -6.112 10.242 26.656 1.00 91.94 186 VAL A O 1
ATOM 1446 N N . THR A 1 187 ? -7.673 8.890 27.580 1.00 94.19 187 THR A N 1
ATOM 1447 C CA . THR A 1 187 ? -7.518 7.771 26.636 1.00 94.19 187 THR A CA 1
ATOM 1448 C C . THR A 1 187 ? -8.746 7.498 25.781 1.00 94.19 187 THR A C 1
ATOM 1450 O O . THR A 1 187 ? -8.651 6.743 24.821 1.00 94.19 187 THR A O 1
ATOM 1453 N N . ASP A 1 188 ? -9.851 8.193 26.036 1.00 95.00 188 ASP A N 1
ATOM 1454 C CA . ASP A 1 188 ? -11.117 7.938 25.361 1.00 95.00 188 ASP A CA 1
ATOM 1455 C C . ASP A 1 188 ? -11.630 9.131 24.556 1.00 95.00 188 ASP A C 1
ATOM 1457 O O . ASP A 1 188 ? -11.437 10.299 24.908 1.00 95.00 188 ASP A O 1
ATOM 1461 N N . HIS A 1 189 ? -12.353 8.828 23.473 1.00 94.75 189 HIS A N 1
ATOM 1462 C CA . HIS A 1 189 ? -13.085 9.832 22.700 1.00 94.75 189 HIS A CA 1
ATOM 1463 C C . HIS A 1 189 ? -14.589 9.712 22.887 1.00 94.75 189 HIS A C 1
ATOM 1465 O O . HIS A 1 189 ? -15.195 8.677 22.612 1.00 94.75 189 HIS A O 1
ATOM 1471 N N . THR A 1 190 ? -15.227 10.825 23.249 1.00 94.12 190 THR A N 1
ATOM 1472 C CA . THR A 1 190 ? -16.686 10.896 23.323 1.00 94.12 190 THR A CA 1
ATOM 1473 C C . THR A 1 190 ? -17.324 10.702 21.943 1.00 94.12 190 THR A C 1
ATOM 1475 O O . THR A 1 190 ? -17.054 11.440 20.990 1.00 94.12 190 THR A O 1
ATOM 1478 N N . ILE A 1 191 ? -18.258 9.758 21.853 1.00 93.38 191 ILE A N 1
ATOM 1479 C CA . ILE A 1 191 ? -19.088 9.520 20.674 1.00 93.38 191 ILE A CA 1
ATOM 1480 C C . ILE A 1 191 ? -20.312 10.437 20.738 1.00 93.38 191 ILE A C 1
ATOM 1482 O O . ILE A 1 191 ? -21.240 10.229 21.521 1.00 93.38 191 ILE A O 1
ATOM 1486 N N . VAL A 1 192 ? -20.340 11.442 19.865 1.00 90.81 192 VAL A N 1
ATOM 1487 C CA . VAL A 1 192 ? -21.447 12.405 19.740 1.00 90.81 192 VAL A CA 1
ATOM 1488 C C . VAL A 1 192 ? -22.117 12.315 18.360 1.00 90.81 192 VAL A C 1
ATOM 1490 O O . VAL A 1 192 ? -21.519 11.780 17.425 1.00 90.81 192 VAL A O 1
ATOM 1493 N N . PRO A 1 193 ? -23.354 12.829 18.191 1.00 88.56 193 PRO A N 1
ATOM 1494 C CA . PRO A 1 193 ? -24.007 12.870 16.885 1.00 88.56 193 PRO A CA 1
ATOM 1495 C C . PRO A 1 193 ? -23.187 13.626 15.832 1.00 88.56 193 PRO A C 1
ATOM 1497 O O . PRO A 1 193 ? -22.727 14.742 16.080 1.00 88.56 193 PRO A O 1
ATOM 1500 N N . GLY A 1 194 ? -23.080 13.051 14.633 1.00 86.50 194 GLY A N 1
ATOM 1501 C CA . GLY A 1 194 ? -22.368 13.639 13.499 1.00 86.50 194 GLY A CA 1
ATOM 1502 C C . GLY A 1 194 ? -21.227 12.764 12.970 1.00 86.50 194 GLY A C 1
ATOM 1503 O O . GLY A 1 194 ? -21.060 11.630 13.413 1.00 86.50 194 GLY A O 1
ATOM 1504 N N . PRO A 1 195 ? -20.461 13.258 11.980 1.00 87.56 195 PRO A N 1
ATOM 1505 C CA . PRO A 1 195 ? -19.391 12.490 11.351 1.00 87.56 195 PRO A CA 1
ATOM 1506 C C . PRO A 1 195 ? -18.274 12.145 12.344 1.00 87.56 195 PRO A C 1
ATOM 1508 O O . PRO A 1 195 ? -17.597 13.039 12.853 1.00 87.56 195 PRO A O 1
ATOM 1511 N N . LEU A 1 196 ? -18.063 10.849 12.563 1.00 90.44 196 LEU A N 1
ATOM 1512 C CA . LEU A 1 196 ? -16.985 10.286 13.366 1.00 90.44 196 LEU A CA 1
ATOM 1513 C C . LEU A 1 196 ? -16.072 9.448 12.475 1.00 90.44 196 LEU A C 1
ATOM 1515 O O . LEU A 1 196 ? -16.543 8.626 11.687 1.00 90.44 196 LEU A O 1
ATOM 1519 N N . ASP A 1 197 ? -14.767 9.636 12.614 1.00 91.50 197 ASP A N 1
ATOM 1520 C CA . ASP A 1 197 ? -13.801 8.798 11.923 1.00 91.50 197 ASP A CA 1
ATOM 1521 C C . ASP A 1 197 ? -13.504 7.551 12.748 1.00 91.50 197 ASP A C 1
ATOM 1523 O O . ASP A 1 197 ? -13.016 7.623 13.874 1.00 91.50 197 ASP A O 1
ATOM 1527 N N . LEU A 1 198 ? -13.789 6.400 12.149 1.00 93.75 198 LEU A N 1
ATOM 1528 C CA . LEU A 1 198 ? -13.397 5.101 12.656 1.00 93.75 198 LEU A CA 1
ATOM 1529 C C . LEU A 1 198 ? -12.213 4.584 11.858 1.00 93.75 198 LEU A C 1
ATOM 1531 O O . LEU A 1 198 ? -12.185 4.682 10.628 1.00 93.75 198 LEU A O 1
ATOM 1535 N N . VAL A 1 199 ? -11.272 3.963 12.548 1.00 93.88 199 VAL A N 1
ATOM 1536 C CA . VAL A 1 199 ? -10.225 3.150 11.936 1.00 93.88 199 VAL A CA 1
ATOM 1537 C C . VAL A 1 199 ? -10.446 1.701 12.310 1.00 93.88 199 VAL A C 1
ATOM 1539 O O . VAL A 1 199 ? -10.983 1.394 13.366 1.00 93.88 199 VAL A O 1
ATOM 1542 N N . TRP A 1 200 ? -10.088 0.788 11.428 1.00 95.50 200 TRP A N 1
ATOM 1543 C CA . TRP A 1 200 ? -10.272 -0.635 11.666 1.00 95.50 200 TRP A CA 1
ATOM 1544 C C . TRP A 1 200 ? -9.064 -1.393 11.154 1.00 95.50 200 TRP A C 1
ATOM 1546 O O . TRP A 1 200 ? -8.409 -0.959 10.205 1.00 95.50 200 TRP A O 1
ATOM 1556 N N . ALA A 1 201 ? -8.781 -2.529 11.778 1.00 95.44 201 ALA A N 1
ATOM 1557 C CA . ALA A 1 201 ? -7.743 -3.445 11.343 1.00 95.44 201 ALA A CA 1
ATOM 1558 C C . ALA A 1 201 ? -8.082 -4.881 11.752 1.00 95.44 201 ALA A C 1
ATOM 1560 O O . ALA A 1 201 ? -8.810 -5.104 12.721 1.00 95.44 201 ALA A O 1
ATOM 1561 N N . TYR A 1 202 ? -7.550 -5.856 11.021 1.00 95.75 202 TYR A N 1
ATOM 1562 C CA . TYR A 1 202 ? -7.640 -7.262 11.400 1.00 95.75 202 TYR A CA 1
ATOM 1563 C C . TYR A 1 202 ? -6.363 -8.034 11.065 1.00 95.75 202 TYR A C 1
ATOM 1565 O O . TYR A 1 202 ? -5.600 -7.679 10.165 1.00 95.75 202 TYR A O 1
ATOM 1573 N N . GLY A 1 203 ? -6.132 -9.111 11.808 1.00 90.31 203 GLY A N 1
ATOM 1574 C CA . GLY A 1 203 ? -4.974 -9.981 11.638 1.00 90.31 203 GLY A CA 1
ATOM 1575 C C . GLY A 1 203 ? -5.132 -11.068 10.586 1.00 90.31 203 GLY A C 1
ATOM 1576 O O . GLY A 1 203 ? -6.232 -11.446 10.199 1.00 90.31 203 GLY A O 1
ATOM 1577 N N . SER A 1 204 ? -4.005 -11.651 10.188 1.00 88.19 204 SER A N 1
ATOM 1578 C CA . SER A 1 204 ? -3.950 -12.960 9.519 1.00 88.19 204 SER A CA 1
ATOM 1579 C C . SER A 1 204 ? -3.973 -14.146 10.496 1.00 88.19 204 SER A C 1
ATOM 1581 O O . SER A 1 204 ? -3.991 -15.295 10.064 1.00 88.19 204 SER A O 1
ATOM 1583 N N . SER A 1 205 ? -3.916 -13.873 11.799 1.00 88.75 205 SER A N 1
ATOM 1584 C CA . SER A 1 205 ? -3.956 -14.840 12.897 1.00 88.75 205 SER A CA 1
ATOM 1585 C C . SER A 1 205 ? -4.655 -14.210 14.109 1.00 88.75 205 SER A C 1
ATOM 1587 O O . SER A 1 205 ? -5.063 -13.046 14.066 1.00 88.75 205 SER A O 1
ATOM 1589 N N . ASN A 1 206 ? -4.782 -14.967 15.200 1.00 92.19 206 ASN A N 1
ATOM 1590 C CA . ASN A 1 206 ? -5.313 -14.470 16.473 1.00 92.19 206 ASN A CA 1
ATOM 1591 C C . ASN A 1 206 ? -4.288 -13.697 17.313 1.00 92.19 206 ASN A C 1
ATOM 1593 O O . ASN A 1 206 ? -4.663 -13.101 18.322 1.00 92.19 206 ASN A O 1
ATOM 1597 N N . GLU A 1 207 ? -3.014 -13.719 16.924 1.00 89.50 207 GLU A N 1
ATOM 1598 C CA . GLU A 1 207 ? -1.946 -13.014 17.629 1.00 89.50 207 GLU A CA 1
ATOM 1599 C C . GLU A 1 207 ? -2.006 -11.531 17.281 1.00 89.50 207 GLU A C 1
ATOM 1601 O O . GLU A 1 207 ? -2.049 -11.173 16.105 1.00 89.50 207 GLU A O 1
ATOM 1606 N N . PHE A 1 208 ? -2.021 -10.662 18.293 1.00 93.00 208 PHE A N 1
ATOM 1607 C CA . PHE A 1 208 ? -2.072 -9.223 18.059 1.00 93.00 208 PHE A CA 1
ATOM 1608 C C . PHE A 1 208 ? -0.741 -8.723 17.489 1.00 93.00 208 PHE A C 1
ATOM 1610 O O . PHE A 1 208 ? 0.218 -8.462 18.212 1.00 93.00 208 PHE A O 1
ATOM 1617 N N . GLU A 1 209 ? -0.704 -8.618 16.166 1.00 87.62 209 GLU A N 1
ATOM 1618 C CA . GLU A 1 209 ? 0.471 -8.269 15.375 1.00 87.62 209 GLU A CA 1
ATOM 1619 C C . GLU A 1 209 ? 0.129 -7.216 14.315 1.00 87.62 209 GLU A C 1
ATOM 1621 O O . GLU A 1 209 ? -1.008 -6.769 14.180 1.00 87.62 209 GLU A O 1
ATOM 1626 N N . PHE A 1 210 ? 1.117 -6.815 13.516 1.00 84.62 210 PHE A N 1
ATOM 1627 C CA . PHE A 1 210 ? 0.903 -5.869 12.427 1.00 84.62 210 PHE A CA 1
ATOM 1628 C C . PHE A 1 210 ? -0.078 -6.421 11.375 1.00 84.62 210 PHE A C 1
ATOM 1630 O O . PHE A 1 210 ? 0.102 -7.512 10.839 1.00 84.62 210 PHE A O 1
ATOM 1637 N N . HIS A 1 211 ? -1.095 -5.632 11.022 1.00 82.75 211 HIS A N 1
ATOM 1638 C CA . HIS A 1 211 ? -2.204 -6.034 10.144 1.00 82.75 211 HIS A CA 1
ATOM 1639 C C . HIS A 1 211 ? -1.832 -6.187 8.655 1.00 82.75 211 HIS A C 1
ATOM 1641 O O . HIS A 1 211 ? -2.697 -6.488 7.845 1.00 82.75 211 HIS A O 1
ATOM 1647 N N . ASN A 1 212 ? -0.575 -5.976 8.244 1.00 78.12 212 ASN A N 1
ATOM 1648 C CA . ASN A 1 212 ? -0.092 -6.236 6.873 1.00 78.12 212 ASN A CA 1
ATOM 1649 C C . ASN A 1 212 ? -0.957 -5.629 5.739 1.00 78.12 212 ASN A C 1
ATOM 1651 O O . ASN A 1 212 ? -1.062 -6.197 4.656 1.00 78.12 212 ASN A O 1
ATOM 1655 N N . GLY A 1 213 ? -1.566 -4.462 5.979 1.00 78.00 213 GLY A N 1
ATOM 1656 C CA . GLY A 1 213 ? -2.459 -3.786 5.023 1.00 78.00 213 GLY A CA 1
ATOM 1657 C C . GLY A 1 213 ? -3.954 -4.096 5.176 1.00 78.00 213 GLY A C 1
ATOM 1658 O O . GLY A 1 213 ? -4.765 -3.411 4.562 1.00 78.00 213 GLY A O 1
ATOM 1659 N N . ASN A 1 214 ? -4.334 -5.033 6.048 1.00 86.81 214 ASN A N 1
ATOM 1660 C CA . ASN A 1 214 ? -5.721 -5.351 6.404 1.00 86.81 214 ASN A CA 1
ATOM 1661 C C . ASN A 1 214 ? -6.314 -4.301 7.359 1.00 86.81 214 ASN A C 1
ATOM 1663 O O . ASN A 1 214 ? -6.684 -4.607 8.492 1.00 86.81 214 ASN A O 1
ATOM 1667 N N . ALA A 1 215 ? -6.335 -3.042 6.929 1.00 91.25 215 ALA A N 1
ATOM 1668 C CA . ALA A 1 215 ? -6.805 -1.914 7.719 1.00 91.25 215 ALA A CA 1
ATOM 1669 C C . ALA A 1 215 ? -7.418 -0.821 6.842 1.00 91.25 215 ALA A C 1
ATOM 1671 O O . ALA A 1 215 ? -7.149 -0.733 5.644 1.00 91.25 215 ALA A O 1
ATOM 1672 N N . GLY A 1 216 ? -8.202 0.059 7.457 1.00 87.88 216 GLY A N 1
ATOM 1673 C CA . GLY A 1 216 ? -8.794 1.196 6.766 1.00 87.88 216 GLY A CA 1
ATOM 1674 C C . GLY A 1 216 ? -9.382 2.238 7.706 1.00 87.88 216 GLY A C 1
ATOM 1675 O O . GLY A 1 216 ? -9.351 2.099 8.927 1.00 87.88 216 GLY A O 1
ATOM 1676 N N . ARG A 1 217 ? -9.922 3.303 7.107 1.00 87.75 217 ARG A N 1
ATOM 1677 C CA . ARG A 1 217 ? -10.619 4.400 7.788 1.00 87.75 217 ARG A CA 1
ATOM 1678 C C . ARG A 1 217 ? -11.985 4.602 7.144 1.00 87.75 217 ARG A C 1
ATOM 1680 O O . ARG A 1 217 ? -12.123 4.497 5.927 1.00 87.75 217 ARG A O 1
ATOM 1687 N N . VAL A 1 218 ? -12.995 4.898 7.948 1.00 88.00 218 VAL A N 1
ATOM 1688 C CA . VAL A 1 218 ? -14.339 5.240 7.483 1.00 88.00 218 VAL A CA 1
ATOM 1689 C C . VAL A 1 218 ? -14.899 6.388 8.305 1.00 88.00 218 VAL A C 1
ATOM 1691 O O . VAL A 1 218 ? -14.728 6.417 9.515 1.00 88.00 218 VAL A O 1
ATOM 1694 N N . THR A 1 219 ? -15.595 7.315 7.653 1.00 89.00 219 THR A N 1
ATOM 1695 C CA . THR A 1 219 ? -16.315 8.386 8.344 1.00 89.00 219 THR A CA 1
ATOM 1696 C C . THR A 1 219 ? -17.784 8.003 8.431 1.00 89.00 219 THR A C 1
ATOM 1698 O O . THR A 1 219 ? -18.443 7.810 7.403 1.00 89.00 219 THR A O 1
ATOM 1701 N N . VAL A 1 220 ? -18.320 7.890 9.640 1.00 89.44 220 VAL A N 1
ATOM 1702 C CA . VAL A 1 220 ? -19.696 7.463 9.891 1.00 89.44 220 VAL A CA 1
ATOM 1703 C C . VAL A 1 220 ? -20.327 8.279 11.006 1.00 89.44 220 VAL A C 1
ATOM 1705 O O . VAL A 1 220 ? -19.704 8.576 12.013 1.00 89.44 220 VAL A O 1
ATOM 1708 N N . ASP A 1 221 ? -21.590 8.630 10.829 1.00 90.19 221 ASP A N 1
ATOM 1709 C CA . ASP A 1 221 ? -22.447 9.085 11.907 1.00 90.19 221 ASP A CA 1
ATOM 1710 C C . ASP A 1 221 ? -23.123 7.870 12.541 1.00 90.19 221 ASP A C 1
ATOM 1712 O O . ASP A 1 221 ? -24.057 7.275 11.989 1.00 90.19 221 ASP A O 1
ATOM 1716 N N . LEU A 1 222 ? -22.620 7.491 13.714 1.00 90.06 222 LEU A N 1
ATOM 1717 C CA . LEU A 1 222 ? -23.106 6.343 14.474 1.00 90.06 222 LEU A CA 1
ATOM 1718 C C . LEU A 1 222 ? -24.549 6.528 14.967 1.00 90.06 222 LEU A C 1
ATOM 1720 O O . LEU A 1 222 ? -25.239 5.545 15.221 1.00 90.06 222 LEU A O 1
ATOM 1724 N N . THR A 1 223 ? -25.054 7.759 15.052 1.00 84.50 223 THR A N 1
ATOM 1725 C CA . THR A 1 223 ? -26.425 8.018 15.520 1.00 84.50 223 THR A CA 1
ATOM 1726 C C . THR A 1 223 ? -27.460 7.877 14.409 1.00 84.50 223 THR A C 1
ATOM 1728 O O . THR A 1 223 ? -28.577 7.418 14.650 1.00 84.50 223 THR A O 1
ATOM 1731 N N . THR A 1 224 ? -27.092 8.219 13.171 1.00 81.31 224 THR A N 1
ATOM 1732 C CA . THR A 1 224 ? -27.994 8.123 12.011 1.00 81.31 224 THR A CA 1
ATOM 1733 C C . THR A 1 224 ? -27.757 6.877 11.165 1.00 81.31 224 THR A C 1
ATOM 1735 O O . THR A 1 224 ? -28.611 6.508 10.353 1.00 81.31 224 THR A O 1
ATOM 1738 N N . GLY A 1 225 ? -26.612 6.214 11.340 1.00 73.25 225 GLY A N 1
ATOM 1739 C CA . GLY A 1 225 ? -26.198 5.101 10.500 1.00 73.25 225 GLY A CA 1
ATOM 1740 C C . GLY A 1 225 ? -25.756 5.518 9.104 1.00 73.25 225 GLY A C 1
ATOM 1741 O O . GLY A 1 225 ? -25.645 4.649 8.247 1.00 73.25 225 GLY A O 1
ATOM 1742 N N . GLN A 1 226 ? -25.546 6.814 8.843 1.00 70.62 226 GLN A N 1
ATOM 1743 C CA . GLN A 1 226 ? -25.045 7.299 7.559 1.00 70.62 226 GLN A CA 1
ATOM 1744 C C . GLN A 1 226 ? -23.528 7.448 7.589 1.00 70.62 226 GLN A C 1
ATOM 1746 O O . GLN A 1 226 ? -22.971 8.014 8.515 1.00 70.62 226 GLN A O 1
ATOM 1751 N N . GLY A 1 227 ? -22.840 6.985 6.552 1.00 64.19 227 GLY A N 1
ATOM 1752 C CA . GLY A 1 227 ? -21.386 7.046 6.472 1.00 64.19 227 GLY A CA 1
ATOM 1753 C C . GLY A 1 227 ? -20.885 7.115 5.040 1.00 64.19 227 GLY A C 1
ATOM 1754 O O . GLY A 1 227 ? -21.518 6.611 4.110 1.00 64.19 227 GLY A O 1
ATOM 1755 N N . THR A 1 228 ? -19.735 7.758 4.879 1.00 65.31 228 THR A N 1
ATOM 1756 C CA . THR A 1 228 ? -18.966 7.786 3.638 1.00 65.31 228 THR A CA 1
ATOM 1757 C C . THR A 1 228 ? -17.694 6.989 3.878 1.00 65.31 228 THR A C 1
ATOM 1759 O O . THR A 1 228 ? -16.901 7.312 4.762 1.00 65.31 228 THR A O 1
ATOM 1762 N N . VAL A 1 229 ? -17.494 5.931 3.093 1.00 59.72 229 VAL A N 1
ATOM 1763 C CA . VAL A 1 229 ? -16.228 5.192 3.094 1.00 59.72 229 VAL A CA 1
ATOM 1764 C C . VAL A 1 229 ? -15.178 6.078 2.428 1.00 59.72 229 VAL A C 1
ATOM 1766 O O . VAL A 1 229 ? -15.077 6.132 1.203 1.00 59.72 229 VAL A O 1
ATOM 1769 N N . ASN A 1 230 ? -14.444 6.822 3.252 1.00 56.31 230 ASN A N 1
ATOM 1770 C CA . ASN A 1 230 ? -13.318 7.647 2.842 1.00 56.31 230 ASN A CA 1
ATOM 1771 C C . ASN A 1 230 ? -12.057 6.784 2.829 1.00 56.31 230 ASN A C 1
ATOM 1773 O O . ASN A 1 230 ? -11.212 6.877 3.717 1.00 56.31 230 ASN A O 1
ATOM 1777 N N . ASN A 1 231 ? -11.920 5.944 1.804 1.00 55.03 231 ASN A N 1
ATOM 1778 C CA . ASN A 1 231 ? -10.613 5.378 1.507 1.00 55.03 231 ASN A CA 1
ATOM 1779 C C . ASN A 1 231 ? -9.705 6.560 1.138 1.00 55.03 231 ASN A C 1
ATOM 1781 O O . ASN A 1 231 ? -10.009 7.303 0.201 1.00 55.03 231 ASN A O 1
ATOM 1785 N N . GLY A 1 232 ? -8.631 6.781 1.903 1.00 55.09 232 GLY A N 1
ATOM 1786 C CA . GLY A 1 232 ? -7.591 7.741 1.533 1.00 55.09 232 GLY A CA 1
ATOM 1787 C C . GLY A 1 232 ? -7.007 7.431 0.144 1.00 55.09 232 GLY A C 1
ATOM 1788 O O . GLY A 1 232 ? -7.388 6.442 -0.487 1.00 55.09 232 GLY A O 1
ATOM 1789 N N . PRO A 1 233 ? -6.075 8.251 -0.374 1.00 59.22 233 PRO A N 1
ATOM 1790 C CA . PRO A 1 233 ? -5.425 7.948 -1.643 1.00 59.22 233 PRO A CA 1
ATOM 1791 C C . PRO A 1 233 ? -4.796 6.553 -1.569 1.00 59.22 233 PRO A C 1
ATOM 1793 O O . PRO A 1 233 ? -3.991 6.302 -0.673 1.00 59.22 233 PRO A O 1
ATOM 1796 N N . ASP A 1 234 ? -5.153 5.662 -2.495 1.00 72.94 234 ASP A N 1
ATOM 1797 C CA . ASP A 1 234 ? -4.579 4.318 -2.550 1.00 72.94 234 ASP A CA 1
ATOM 1798 C C . ASP A 1 234 ? -3.123 4.401 -3.027 1.00 72.94 234 ASP A C 1
ATOM 1800 O O . ASP A 1 234 ? -2.800 4.351 -4.217 1.00 72.94 234 ASP A O 1
ATOM 1804 N N . TYR A 1 235 ? -2.221 4.620 -2.071 1.00 81.56 235 TYR A N 1
ATOM 1805 C CA . TYR A 1 235 ? -0.793 4.726 -2.331 1.00 81.56 235 TYR A CA 1
ATOM 1806 C C . TYR A 1 235 ? -0.218 3.435 -2.925 1.00 81.56 235 TYR A C 1
ATOM 1808 O O . TYR A 1 235 ? 0.789 3.522 -3.630 1.00 81.56 235 TYR A O 1
ATOM 1816 N N . VAL A 1 236 ? -0.848 2.277 -2.686 1.00 83.44 236 VAL A N 1
ATOM 1817 C CA . VAL A 1 236 ? -0.418 0.984 -3.230 1.00 83.44 236 VAL A CA 1
ATOM 1818 C C . VAL A 1 236 ? -0.710 0.928 -4.724 1.00 83.44 236 VAL A C 1
ATOM 1820 O O . VAL A 1 236 ? 0.202 0.656 -5.507 1.00 83.44 236 VAL A O 1
ATOM 1823 N N . ASP A 1 237 ? -1.925 1.292 -5.133 1.00 83.81 237 ASP A N 1
ATOM 1824 C CA . ASP A 1 237 ? -2.308 1.371 -6.545 1.00 83.81 237 ASP A CA 1
ATOM 1825 C C . ASP A 1 237 ? -1.427 2.364 -7.312 1.00 83.81 237 ASP A C 1
ATOM 1827 O O . ASP A 1 237 ? -0.915 2.060 -8.397 1.00 83.81 237 ASP A O 1
ATOM 1831 N N . TYR A 1 238 ? -1.178 3.547 -6.737 1.00 89.19 238 TYR A N 1
ATOM 1832 C CA . TYR A 1 238 ? -0.287 4.523 -7.362 1.00 89.19 238 TYR A CA 1
ATOM 1833 C C . TYR A 1 238 ? 1.159 4.015 -7.431 1.00 89.19 238 TYR A C 1
ATOM 1835 O O . TYR A 1 238 ? 1.793 4.134 -8.482 1.00 89.19 238 TYR A O 1
ATOM 1843 N N . HIS A 1 239 ? 1.689 3.423 -6.355 1.00 94.12 239 HIS A N 1
ATOM 1844 C CA . HIS A 1 239 ? 3.020 2.813 -6.351 1.00 94.12 239 HIS A CA 1
ATOM 1845 C C . HIS A 1 239 ? 3.150 1.765 -7.464 1.00 94.12 239 HIS A C 1
ATOM 1847 O O . HIS A 1 239 ? 4.076 1.841 -8.280 1.00 94.12 239 HIS A O 1
ATOM 1853 N N . ALA A 1 240 ? 2.191 0.838 -7.540 1.00 92.75 240 ALA A N 1
ATOM 1854 C CA . ALA A 1 240 ? 2.153 -0.220 -8.538 1.00 92.75 240 ALA A CA 1
ATOM 1855 C C . ALA A 1 240 ? 2.095 0.349 -9.963 1.00 92.75 240 ALA A C 1
ATOM 1857 O O . ALA A 1 240 ? 2.852 -0.096 -10.832 1.00 92.75 240 ALA A O 1
ATOM 1858 N N . ALA A 1 241 ? 1.268 1.369 -10.209 1.00 93.88 241 ALA A N 1
ATOM 1859 C CA . ALA A 1 241 ? 1.154 2.014 -11.514 1.00 93.88 241 ALA A CA 1
ATOM 1860 C C . ALA A 1 241 ? 2.467 2.686 -11.948 1.00 93.88 241 ALA A C 1
ATOM 1862 O O . ALA A 1 241 ? 2.972 2.413 -13.041 1.00 93.88 241 ALA A O 1
ATOM 1863 N N . PHE A 1 242 ? 3.058 3.526 -11.091 1.00 98.00 242 PHE A N 1
ATOM 1864 C CA . PHE A 1 242 ? 4.311 4.222 -11.400 1.00 98.00 242 PHE A CA 1
ATOM 1865 C C . PHE A 1 242 ? 5.471 3.242 -11.624 1.00 98.00 242 PHE A C 1
ATOM 1867 O O . PHE A 1 242 ? 6.212 3.388 -12.601 1.00 98.00 242 PHE A O 1
ATOM 1874 N N . MET A 1 243 ? 5.598 2.214 -10.779 1.00 98.00 243 MET A N 1
ATOM 1875 C CA . MET A 1 243 ? 6.646 1.196 -10.908 1.00 98.00 243 MET A CA 1
ATOM 1876 C C . MET A 1 243 ? 6.472 0.330 -12.155 1.00 98.00 243 MET A C 1
ATOM 1878 O O . MET A 1 243 ? 7.447 0.071 -12.862 1.00 98.00 243 MET A O 1
ATOM 1882 N N . THR A 1 244 ? 5.239 -0.064 -12.479 1.00 96.50 244 THR A N 1
ATOM 1883 C CA . THR A 1 244 ? 4.951 -0.863 -13.679 1.00 96.50 244 THR A CA 1
ATOM 1884 C C . THR A 1 244 ? 5.229 -0.072 -14.952 1.00 96.50 244 THR A C 1
ATOM 1886 O O . THR A 1 244 ? 5.827 -0.605 -15.885 1.00 96.50 244 THR A O 1
ATOM 1889 N N . VAL A 1 245 ? 4.875 1.216 -15.003 1.00 97.38 245 VAL A N 1
ATOM 1890 C CA . VAL A 1 245 ? 5.199 2.066 -16.160 1.00 97.38 245 VAL A CA 1
ATOM 1891 C C . VAL A 1 245 ? 6.712 2.262 -16.290 1.00 97.38 245 VAL A C 1
ATOM 1893 O O . VAL A 1 245 ? 7.249 2.139 -17.392 1.00 97.38 245 VAL A O 1
ATOM 1896 N N . ALA A 1 246 ? 7.420 2.514 -15.187 1.00 98.44 246 ALA A N 1
ATOM 1897 C CA . ALA A 1 246 ? 8.869 2.696 -15.205 1.00 98.44 246 ALA A CA 1
ATOM 1898 C C . ALA A 1 246 ? 9.612 1.427 -15.660 1.00 98.44 246 ALA A C 1
ATOM 1900 O O . ALA A 1 246 ? 10.326 1.456 -16.664 1.00 98.44 246 ALA A O 1
ATOM 1901 N N . PHE A 1 247 ? 9.428 0.311 -14.949 1.00 98.06 247 PHE A N 1
ATOM 1902 C CA . PHE A 1 247 ? 10.216 -0.914 -15.130 1.00 98.06 247 PHE A CA 1
ATOM 1903 C C . PHE A 1 247 ? 9.597 -1.919 -16.105 1.00 98.06 247 PHE A C 1
ATOM 1905 O O . PHE A 1 247 ? 10.328 -2.680 -16.733 1.00 98.06 247 PHE A O 1
ATOM 1912 N N . GLY A 1 248 ? 8.272 -1.933 -16.248 1.00 95.81 248 GLY A N 1
ATOM 1913 C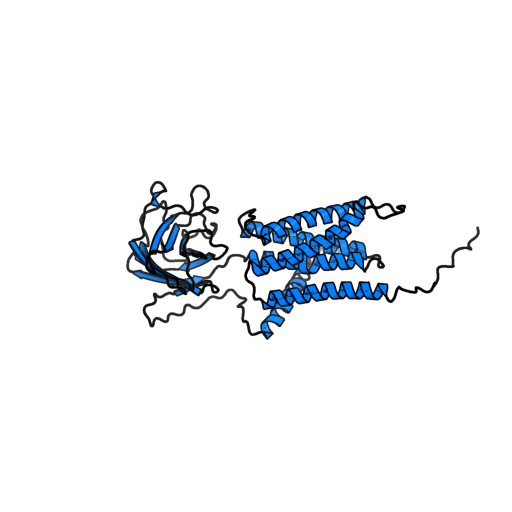 CA . GLY A 1 248 ? 7.559 -2.845 -17.146 1.00 95.81 248 GLY A CA 1
ATOM 1914 C C . GLY A 1 248 ? 7.415 -2.327 -18.579 1.00 95.81 248 GLY A C 1
ATOM 1915 O O . GLY A 1 248 ? 7.243 -3.132 -19.490 1.00 95.81 248 GLY A O 1
ATOM 1916 N N . LEU A 1 249 ? 7.512 -1.008 -18.798 1.00 95.88 249 LEU A N 1
ATOM 1917 C CA . LEU A 1 249 ? 7.305 -0.393 -20.116 1.00 95.88 249 LEU A CA 1
ATOM 1918 C C . LEU A 1 249 ? 8.468 0.503 -20.560 1.00 95.88 249 LEU A C 1
ATOM 1920 O O . LEU A 1 249 ? 9.117 0.210 -21.566 1.00 95.88 249 LEU A O 1
ATOM 1924 N N . LEU A 1 250 ? 8.738 1.594 -19.837 1.00 98.00 250 LEU A N 1
ATOM 1925 C CA . LEU A 1 250 ? 9.653 2.636 -20.310 1.00 98.00 250 LEU A CA 1
ATOM 1926 C C . LEU A 1 250 ? 11.114 2.172 -20.333 1.00 98.00 250 LEU A C 1
ATOM 1928 O O . LEU A 1 250 ? 11.779 2.355 -21.349 1.00 98.00 250 LEU A O 1
ATOM 1932 N N . MET A 1 251 ? 11.615 1.534 -19.270 1.00 97.38 251 MET A N 1
ATOM 1933 C CA . MET A 1 251 ? 13.002 1.046 -19.241 1.00 97.38 251 MET A CA 1
ATOM 1934 C C . MET A 1 251 ? 13.289 -0.064 -20.261 1.00 97.38 251 MET A C 1
ATOM 1936 O O . MET A 1 251 ? 14.294 0.050 -20.969 1.00 97.38 251 MET A O 1
ATOM 1940 N N . PRO A 1 252 ? 12.441 -1.105 -20.409 1.00 96.75 252 PRO A N 1
ATOM 1941 C CA . PRO A 1 252 ? 12.583 -2.070 -21.496 1.00 96.75 252 PRO A CA 1
ATOM 1942 C C . PRO A 1 252 ? 12.627 -1.382 -22.865 1.00 96.75 252 PRO A C 1
ATOM 1944 O O . PRO A 1 252 ? 13.526 -1.637 -23.668 1.00 96.75 252 PRO A O 1
ATOM 1947 N N . PHE A 1 253 ? 11.724 -0.428 -23.110 1.00 96.75 253 PHE A N 1
ATOM 1948 C CA . PHE A 1 253 ? 11.719 0.320 -24.363 1.00 96.75 253 PHE A CA 1
ATOM 1949 C C . PHE A 1 253 ? 12.993 1.162 -24.554 1.00 96.75 253 PHE A C 1
ATOM 1951 O O . PHE A 1 253 ? 13.583 1.155 -25.634 1.00 96.75 253 PHE A O 1
ATOM 1958 N N . GLY A 1 254 ? 13.500 1.811 -23.504 1.00 96.81 254 GLY A N 1
ATOM 1959 C CA . GLY A 1 254 ? 14.776 2.528 -23.530 1.00 96.81 254 GLY A CA 1
ATOM 1960 C C . GLY A 1 254 ? 15.961 1.620 -23.883 1.00 96.81 254 GLY A C 1
ATOM 1961 O O . GLY A 1 254 ? 16.806 1.995 -24.703 1.00 96.81 254 GLY A O 1
ATOM 1962 N N . VAL A 1 255 ? 16.009 0.401 -23.330 1.00 95.75 255 VAL A N 1
ATOM 1963 C CA . VAL A 1 255 ? 17.024 -0.614 -23.673 1.00 95.75 255 VAL A CA 1
ATOM 1964 C C . VAL A 1 255 ? 16.903 -1.052 -25.134 1.00 95.75 255 VAL A C 1
ATOM 1966 O O . VAL A 1 255 ? 17.924 -1.172 -25.815 1.00 95.75 255 VAL A O 1
ATOM 1969 N N . PHE A 1 256 ? 15.681 -1.241 -25.639 1.00 95.38 256 PHE A N 1
ATOM 1970 C CA . PHE A 1 256 ? 15.432 -1.548 -27.049 1.00 95.38 256 PHE A CA 1
ATOM 1971 C C . PHE A 1 256 ? 15.974 -0.444 -27.972 1.00 95.38 256 PHE A C 1
ATOM 1973 O O . PHE A 1 256 ? 16.747 -0.739 -28.887 1.00 95.38 256 PHE A O 1
ATOM 1980 N N . VAL A 1 257 ? 15.659 0.828 -27.690 1.00 95.69 257 VAL A N 1
ATOM 1981 C CA . VAL A 1 257 ? 16.158 1.992 -28.449 1.00 95.69 257 VAL A CA 1
ATOM 1982 C C . VAL A 1 257 ? 17.689 2.013 -28.478 1.00 95.69 257 VAL A C 1
ATOM 1984 O O . VAL A 1 257 ? 18.289 2.108 -29.549 1.00 95.69 257 VAL A O 1
ATOM 1987 N N . GLY A 1 258 ? 18.332 1.856 -27.315 1.00 92.62 258 GLY A N 1
ATOM 1988 C CA . GLY A 1 258 ? 19.794 1.870 -27.189 1.00 92.62 258 GLY A CA 1
ATOM 1989 C C . GLY A 1 258 ? 20.500 0.667 -27.830 1.00 92.62 258 GLY A C 1
ATOM 1990 O O . GLY A 1 258 ? 21.717 0.703 -28.033 1.00 92.62 258 GLY A O 1
ATOM 1991 N N . ARG A 1 259 ? 19.767 -0.404 -28.158 1.00 92.25 259 ARG A N 1
ATOM 1992 C CA . ARG A 1 259 ? 20.307 -1.593 -28.828 1.00 92.25 259 ARG A CA 1
ATOM 1993 C C . ARG A 1 259 ? 20.102 -1.553 -30.338 1.00 92.25 259 ARG A C 1
ATOM 1995 O O . ARG A 1 259 ? 21.070 -1.772 -31.059 1.00 92.25 259 ARG A O 1
ATOM 2002 N N . TYR A 1 260 ? 18.884 -1.282 -30.799 1.00 92.19 260 TYR A N 1
ATOM 2003 C CA . TYR A 1 260 ? 18.498 -1.520 -32.193 1.00 92.19 260 TYR A CA 1
ATOM 2004 C C . TYR A 1 260 ? 18.400 -0.260 -33.046 1.00 92.19 260 TYR A C 1
ATOM 2006 O O . TYR A 1 260 ? 18.535 -0.345 -34.259 1.00 92.19 260 TYR A O 1
ATOM 2014 N N . LEU A 1 261 ? 18.214 0.919 -32.449 1.00 93.12 261 LEU A N 1
ATOM 2015 C CA . LEU A 1 261 ? 17.982 2.143 -33.224 1.00 93.12 261 LEU A CA 1
ATOM 2016 C C . LEU A 1 261 ? 19.252 2.964 -33.461 1.00 93.12 261 LEU A C 1
ATOM 2018 O O . LEU A 1 261 ? 19.170 4.065 -33.989 1.00 93.12 261 LEU A O 1
ATOM 2022 N N . LYS A 1 262 ? 20.434 2.423 -33.135 1.00 88.31 262 LYS A N 1
ATOM 2023 C CA . LYS A 1 262 ? 21.730 3.116 -33.259 1.00 88.31 262 LYS A CA 1
ATOM 2024 C C . LYS A 1 262 ? 22.068 3.609 -34.672 1.00 88.31 262 LYS A C 1
ATOM 2026 O O . LYS A 1 262 ? 22.880 4.520 -34.797 1.00 88.31 262 LYS A O 1
ATOM 2031 N N . ALA A 1 263 ? 21.441 3.049 -35.707 1.00 89.44 263 ALA A N 1
ATOM 2032 C CA . ALA A 1 263 ? 21.563 3.523 -37.086 1.00 89.44 263 ALA A CA 1
ATOM 2033 C C . ALA A 1 263 ? 20.934 4.914 -37.311 1.00 89.44 263 ALA A C 1
ATOM 2035 O O . ALA A 1 263 ? 21.260 5.595 -38.279 1.00 89.44 263 ALA A O 1
ATOM 2036 N N . HIS A 1 264 ? 20.044 5.361 -36.421 1.00 91.25 264 HIS A N 1
ATOM 2037 C CA . HIS A 1 264 ? 19.348 6.636 -36.539 1.00 91.25 264 HIS A CA 1
ATOM 2038 C C . HIS A 1 264 ? 19.916 7.680 -35.586 1.00 91.25 264 HIS A C 1
ATOM 2040 O O . HIS A 1 264 ? 19.946 7.470 -34.383 1.00 91.25 264 HIS A O 1
ATOM 2046 N N . MET A 1 265 ? 20.256 8.864 -36.087 1.00 90.19 265 MET A N 1
ATOM 2047 C CA . MET A 1 265 ? 20.885 9.947 -35.310 1.00 90.19 265 MET A CA 1
ATOM 2048 C C . MET A 1 265 ? 20.133 10.346 -34.023 1.00 90.19 265 MET A C 1
ATOM 2050 O O . MET A 1 265 ? 20.736 10.826 -33.067 1.00 90.19 265 MET A O 1
ATOM 2054 N N . TRP A 1 266 ? 18.813 10.146 -33.988 1.00 94.81 266 TRP A N 1
ATOM 2055 C CA . TRP A 1 266 ? 17.939 10.493 -32.865 1.00 94.81 266 TRP A CA 1
ATOM 2056 C C . TRP A 1 266 ? 17.854 9.415 -31.770 1.00 94.81 266 TRP A C 1
ATOM 2058 O O . TRP A 1 266 ? 17.178 9.636 -30.764 1.00 94.81 266 TRP A O 1
ATOM 2068 N N . TRP A 1 267 ? 18.544 8.275 -31.911 1.00 96.44 267 TRP A N 1
ATOM 2069 C CA . TRP A 1 267 ? 18.500 7.181 -30.931 1.00 96.44 267 TRP A CA 1
ATOM 2070 C C . TRP A 1 267 ? 18.935 7.627 -29.534 1.00 96.44 267 TRP A C 1
ATOM 2072 O O . TRP A 1 267 ? 18.324 7.240 -28.541 1.00 96.44 267 TRP A O 1
ATOM 2082 N N . PHE A 1 268 ? 19.981 8.454 -29.458 1.00 94.31 268 PHE A N 1
ATOM 2083 C CA . PHE A 1 268 ? 20.580 8.862 -28.194 1.00 94.31 268 PHE A CA 1
ATOM 2084 C C . PHE A 1 268 ? 19.706 9.874 -27.435 1.00 94.31 268 PHE A C 1
ATOM 2086 O O . PHE A 1 268 ? 19.390 9.601 -26.274 1.00 94.31 268 PHE A O 1
ATOM 2093 N N . PRO A 1 269 ? 19.216 10.968 -28.062 1.00 96.69 269 PRO A N 1
ATOM 2094 C CA . PRO A 1 269 ? 18.212 11.831 -27.440 1.00 96.69 269 PRO A CA 1
ATOM 2095 C C . PRO A 1 269 ? 16.969 11.065 -26.982 1.00 96.69 269 PRO A C 1
ATOM 2097 O O . PRO A 1 269 ? 16.510 11.259 -25.859 1.00 96.69 269 PRO A O 1
ATOM 2100 N N . LEU A 1 270 ? 16.449 10.157 -27.816 1.00 97.19 270 LEU A N 1
ATOM 2101 C CA . LEU A 1 270 ? 15.272 9.365 -27.469 1.00 97.19 270 LEU A CA 1
ATOM 2102 C C . LEU A 1 270 ? 15.532 8.454 -26.259 1.00 97.19 270 LEU A C 1
ATOM 2104 O O . LEU A 1 270 ? 14.712 8.411 -25.343 1.00 97.19 270 LEU A O 1
ATOM 2108 N N . HIS A 1 271 ? 16.677 7.765 -26.230 1.00 97.00 271 HIS A N 1
ATOM 2109 C CA . HIS A 1 271 ? 17.078 6.917 -25.109 1.00 97.00 271 HIS A CA 1
ATOM 2110 C C . HIS A 1 271 ? 17.148 7.715 -23.803 1.00 97.00 271 HIS A C 1
ATOM 2112 O O . HIS A 1 271 ? 16.540 7.307 -22.817 1.00 97.00 271 HIS A O 1
ATOM 2118 N N . ILE A 1 272 ? 17.829 8.867 -23.798 1.00 96.56 272 ILE A N 1
ATOM 2119 C CA . ILE A 1 272 ? 17.934 9.703 -22.597 1.00 96.56 272 ILE A CA 1
ATOM 2120 C C . ILE A 1 272 ? 16.556 10.173 -22.134 1.00 96.56 272 ILE A C 1
ATOM 2122 O O . ILE A 1 272 ? 16.240 10.007 -20.962 1.00 96.56 272 ILE A O 1
ATOM 2126 N N . ILE A 1 273 ? 15.714 10.697 -23.031 1.00 97.94 273 ILE A N 1
ATOM 2127 C CA . ILE A 1 273 ? 14.383 11.203 -22.660 1.00 97.94 273 ILE A CA 1
ATOM 2128 C C . ILE A 1 273 ? 13.541 10.100 -22.008 1.00 97.94 273 ILE A C 1
ATOM 2130 O O . ILE A 1 273 ? 12.985 10.307 -20.929 1.00 97.94 273 ILE A O 1
ATOM 2134 N N . ILE A 1 274 ? 13.478 8.916 -22.625 1.00 98.19 274 ILE A N 1
ATOM 2135 C CA . ILE A 1 274 ? 12.708 7.785 -22.092 1.00 98.19 274 ILE A CA 1
ATOM 2136 C C . ILE A 1 274 ? 13.255 7.354 -20.727 1.00 98.19 274 ILE A C 1
ATOM 2138 O O . ILE A 1 274 ? 12.477 7.196 -19.787 1.00 98.19 274 ILE A O 1
ATOM 2142 N N . GLN A 1 275 ? 14.577 7.203 -20.592 1.00 97.81 275 GLN A N 1
ATOM 2143 C CA . GLN A 1 275 ? 15.191 6.749 -19.342 1.00 97.81 275 GLN A CA 1
ATOM 2144 C C . GLN A 1 275 ? 15.073 7.786 -18.221 1.00 97.81 275 GLN A C 1
ATOM 2146 O O . GLN A 1 275 ? 14.874 7.411 -17.064 1.00 97.81 275 GLN A O 1
ATOM 2151 N N . SER A 1 276 ? 15.126 9.082 -18.536 1.00 97.75 276 SER A N 1
ATOM 2152 C CA . SER A 1 276 ? 14.877 10.152 -17.569 1.00 97.75 276 SER A CA 1
ATOM 2153 C C . SER A 1 276 ? 13.433 10.127 -17.067 1.00 97.75 276 SER A C 1
ATOM 2155 O O . SER A 1 276 ? 13.217 10.179 -15.857 1.00 97.75 276 SER A O 1
ATOM 2157 N N . ILE A 1 277 ? 12.446 9.973 -17.958 1.00 98.50 277 ILE A N 1
ATOM 2158 C CA . ILE A 1 277 ? 11.034 9.855 -17.560 1.00 98.50 277 ILE A CA 1
ATOM 2159 C C . ILE A 1 277 ? 10.826 8.600 -16.706 1.00 98.50 277 ILE A C 1
ATOM 2161 O O . ILE A 1 277 ? 10.233 8.684 -15.633 1.00 98.50 277 ILE A O 1
ATOM 2165 N N . ALA A 1 278 ? 11.366 7.452 -17.125 1.00 98.56 278 ALA A N 1
ATOM 2166 C CA . ALA A 1 278 ? 11.264 6.208 -16.364 1.00 98.56 278 ALA A CA 1
ATOM 2167 C C . ALA A 1 278 ? 11.871 6.336 -14.958 1.00 98.56 278 ALA A C 1
ATOM 2169 O O . ALA A 1 278 ? 11.288 5.872 -13.982 1.00 98.56 278 ALA A O 1
ATOM 2170 N N . THR A 1 279 ? 13.013 7.018 -14.849 1.00 98.19 279 THR A N 1
ATOM 2171 C CA . THR A 1 279 ? 13.682 7.278 -13.570 1.00 98.19 279 THR A CA 1
ATOM 2172 C C . THR A 1 279 ? 12.827 8.149 -12.652 1.00 98.19 279 THR A C 1
ATOM 2174 O O . THR A 1 279 ? 12.682 7.834 -11.474 1.00 98.19 279 THR A O 1
ATOM 2177 N N . ILE A 1 280 ? 12.208 9.212 -13.179 1.00 98.44 280 ILE A N 1
ATOM 2178 C CA . ILE A 1 280 ? 11.296 10.068 -12.403 1.00 98.44 280 ILE A CA 1
ATOM 2179 C C . ILE A 1 280 ? 10.106 9.251 -11.890 1.00 98.44 280 ILE A C 1
ATOM 2181 O O . ILE A 1 280 ? 9.765 9.340 -10.712 1.00 98.44 280 ILE A O 1
ATOM 2185 N N . PHE A 1 281 ? 9.507 8.415 -12.742 1.00 98.50 281 PHE A N 1
ATOM 2186 C CA . PHE A 1 281 ? 8.402 7.540 -12.347 1.00 98.50 281 PHE A CA 1
ATOM 2187 C C . PHE A 1 281 ? 8.823 6.563 -11.243 1.00 98.50 281 PHE A C 1
ATOM 2189 O O . PHE A 1 281 ? 8.093 6.407 -10.268 1.00 98.50 281 PHE A O 1
ATOM 2196 N N . ALA A 1 282 ? 10.011 5.963 -11.343 1.00 98.44 282 ALA A N 1
ATOM 2197 C CA . ALA A 1 282 ? 10.544 5.078 -10.310 1.00 98.44 282 ALA A CA 1
ATOM 2198 C C . ALA A 1 282 ? 10.771 5.806 -8.971 1.00 98.44 282 ALA A C 1
ATOM 2200 O O . ALA A 1 282 ? 10.422 5.273 -7.920 1.00 98.44 282 ALA A O 1
ATOM 2201 N N . ILE A 1 283 ? 11.293 7.040 -8.991 1.00 98.12 283 ILE A N 1
ATOM 2202 C CA . ILE A 1 283 ? 11.486 7.858 -7.779 1.00 98.12 283 ILE A CA 1
ATOM 2203 C C . ILE A 1 283 ? 10.138 8.215 -7.138 1.00 98.12 283 ILE A C 1
ATOM 2205 O O . ILE A 1 283 ? 9.995 8.113 -5.917 1.00 98.12 283 ILE A O 1
ATOM 2209 N N . ILE A 1 284 ? 9.134 8.590 -7.938 1.00 97.94 284 ILE A N 1
ATOM 2210 C CA . ILE A 1 284 ? 7.776 8.864 -7.443 1.00 97.94 284 ILE A CA 1
ATOM 2211 C C . ILE A 1 284 ? 7.176 7.594 -6.838 1.00 97.94 284 ILE A C 1
ATOM 2213 O O . ILE A 1 284 ? 6.726 7.620 -5.695 1.00 97.94 284 ILE A O 1
ATOM 2217 N N . GLY A 1 285 ? 7.235 6.471 -7.558 1.00 97.06 285 GLY A N 1
ATOM 2218 C CA . GLY A 1 285 ? 6.762 5.181 -7.065 1.00 97.06 285 GLY A CA 1
ATOM 2219 C C . GLY A 1 285 ? 7.428 4.796 -5.743 1.00 97.06 285 GLY A C 1
ATOM 2220 O O . GLY A 1 285 ? 6.753 4.350 -4.822 1.00 97.06 285 GLY A O 1
ATOM 2221 N N . PHE A 1 286 ? 8.738 5.014 -5.600 1.00 97.12 286 PHE A N 1
ATOM 2222 C CA . PHE A 1 286 ? 9.455 4.700 -4.367 1.00 97.12 286 PHE A CA 1
ATOM 2223 C C . PHE A 1 286 ? 9.040 5.638 -3.232 1.00 97.12 286 PHE A C 1
ATOM 2225 O O . PHE A 1 286 ? 8.824 5.192 -2.111 1.00 97.12 286 PHE A O 1
ATOM 2232 N N . SER A 1 287 ? 8.833 6.921 -3.529 1.00 94.50 287 SER A N 1
ATOM 2233 C CA . SER A 1 287 ? 8.337 7.890 -2.545 1.00 94.50 287 SER A CA 1
ATOM 2234 C C . SER A 1 287 ? 6.946 7.515 -2.021 1.00 94.50 287 SER A C 1
ATOM 2236 O O . SER A 1 287 ? 6.674 7.663 -0.832 1.00 94.50 287 SER A O 1
ATOM 2238 N N . LEU A 1 288 ? 6.077 6.985 -2.888 1.00 90.31 288 LEU A N 1
ATOM 2239 C CA . LEU A 1 288 ? 4.770 6.447 -2.498 1.00 90.31 288 LEU A CA 1
ATOM 2240 C C . LEU A 1 288 ? 4.911 5.177 -1.645 1.00 90.31 288 LEU A C 1
ATOM 2242 O O . LEU A 1 288 ? 4.178 5.030 -0.672 1.00 90.31 288 LEU A O 1
ATOM 2246 N N . ALA A 1 289 ? 5.896 4.320 -1.940 1.00 89.06 289 ALA A N 1
ATOM 2247 C CA . ALA A 1 289 ? 6.210 3.151 -1.116 1.00 89.06 289 ALA A CA 1
ATOM 2248 C C . ALA A 1 289 ? 6.638 3.542 0.308 1.00 89.06 289 ALA A C 1
ATOM 2250 O O . ALA A 1 289 ? 6.221 2.921 1.278 1.00 89.06 289 ALA A O 1
ATOM 2251 N N . LEU A 1 290 ? 7.433 4.605 0.457 1.00 85.62 290 LEU A N 1
ATOM 2252 C CA . LEU A 1 290 ? 7.802 5.110 1.783 1.00 85.62 290 LEU A CA 1
ATOM 2253 C C . LEU A 1 290 ? 6.582 5.630 2.548 1.00 85.62 290 LEU A C 1
ATOM 2255 O O . LEU A 1 290 ? 6.477 5.404 3.750 1.00 85.62 290 LEU A O 1
ATOM 2259 N N . LYS A 1 291 ? 5.650 6.298 1.855 1.00 80.19 291 LYS A N 1
ATOM 2260 C CA . LYS A 1 291 ? 4.404 6.773 2.469 1.00 80.19 291 LYS A CA 1
ATOM 2261 C C . LYS A 1 291 ? 3.490 5.628 2.895 1.00 80.19 291 LYS A C 1
ATOM 2263 O O . LYS A 1 291 ? 2.974 5.680 4.002 1.00 80.19 291 LYS A O 1
ATOM 2268 N N . MET A 1 292 ? 3.307 4.606 2.055 1.00 76.00 292 MET A N 1
ATOM 2269 C CA . MET A 1 292 ? 2.394 3.499 2.368 1.00 76.00 292 MET A CA 1
ATOM 2270 C C . MET A 1 292 ? 2.884 2.643 3.548 1.00 76.00 292 MET A C 1
ATOM 2272 O O . MET A 1 292 ? 2.059 2.116 4.282 1.00 76.00 292 MET A O 1
ATOM 2276 N N . VAL A 1 293 ? 4.206 2.514 3.747 1.00 74.88 293 VAL A N 1
ATOM 2277 C CA . VAL A 1 293 ? 4.785 1.706 4.840 1.00 74.88 293 VAL A CA 1
ATOM 2278 C C . VAL A 1 293 ? 5.303 2.527 6.028 1.00 74.88 293 VAL A C 1
ATOM 2280 O O . VAL A 1 293 ? 5.912 1.962 6.929 1.00 74.88 293 VAL A O 1
ATOM 2283 N N . GLY A 1 294 ? 5.115 3.851 6.040 1.00 71.12 294 GLY A N 1
ATOM 2284 C CA . GLY A 1 294 ? 5.568 4.709 7.145 1.00 71.12 294 GLY A CA 1
ATOM 2285 C C . GLY A 1 294 ? 7.096 4.839 7.286 1.00 71.12 294 GLY A C 1
ATOM 2286 O O . GLY A 1 294 ? 7.600 5.135 8.371 1.00 71.12 294 GLY A O 1
ATOM 2287 N N . GLY A 1 295 ? 7.858 4.622 6.206 1.00 77.38 295 GLY A N 1
ATOM 2288 C CA . GLY A 1 295 ? 9.318 4.755 6.195 1.00 77.38 295 GLY A CA 1
ATOM 2289 C C . GLY A 1 295 ? 10.044 3.667 5.403 1.00 77.38 295 GLY A C 1
ATOM 2290 O O . GLY A 1 295 ? 9.541 3.157 4.409 1.00 77.38 295 GLY A O 1
ATOM 2291 N N . LEU A 1 296 ? 11.270 3.336 5.821 1.00 82.50 296 LEU A N 1
ATOM 2292 C CA . LEU A 1 296 ? 12.067 2.254 5.231 1.00 82.50 296 LEU A CA 1
ATOM 2293 C C . LEU A 1 296 ? 11.861 0.961 6.026 1.00 82.50 296 LEU A C 1
ATOM 2295 O O . LEU A 1 296 ? 12.367 0.834 7.139 1.00 82.50 296 LEU A O 1
ATOM 2299 N N . HIS A 1 297 ? 11.157 -0.002 5.429 1.00 77.81 297 HIS A N 1
ATOM 2300 C CA . HIS A 1 297 ? 10.912 -1.326 6.004 1.00 77.81 297 HIS A CA 1
ATOM 2301 C C . HIS A 1 297 ? 11.308 -2.430 5.012 1.00 77.81 297 HIS A C 1
ATOM 2303 O O . HIS A 1 297 ? 10.922 -2.398 3.846 1.00 77.81 297 HIS A O 1
ATOM 2309 N N . PHE A 1 298 ? 12.071 -3.422 5.483 1.00 85.12 298 PHE A N 1
ATOM 2310 C CA . PHE A 1 298 ? 12.614 -4.526 4.675 1.00 85.12 298 PHE A CA 1
ATOM 2311 C C . PHE A 1 298 ? 12.108 -5.893 5.154 1.00 85.12 298 PHE A C 1
ATOM 2313 O O . PHE A 1 298 ? 12.877 -6.836 5.308 1.00 85.12 298 PHE A O 1
ATOM 2320 N N . THR A 1 299 ? 10.809 -5.993 5.428 1.00 81.00 299 THR A N 1
ATOM 2321 C CA . THR A 1 299 ? 10.179 -7.219 5.947 1.00 81.00 299 THR A CA 1
ATOM 2322 C C . THR A 1 299 ? 9.827 -8.224 4.851 1.00 81.00 299 THR A C 1
ATOM 2324 O O . THR A 1 299 ? 9.656 -9.405 5.135 1.00 81.00 299 THR A O 1
ATOM 2327 N N . THR A 1 300 ? 9.739 -7.783 3.591 1.00 85.25 300 THR A N 1
ATOM 2328 C CA . THR A 1 300 ? 9.330 -8.628 2.463 1.00 85.25 300 THR A CA 1
ATOM 2329 C C . THR A 1 300 ? 10.435 -8.769 1.421 1.00 85.25 300 THR A C 1
ATOM 2331 O O . THR A 1 300 ? 11.236 -7.859 1.193 1.00 85.25 300 THR A O 1
ATOM 2334 N N . VAL A 1 301 ? 10.440 -9.906 0.716 1.00 89.62 301 VAL A N 1
ATOM 2335 C CA . VAL A 1 301 ? 11.362 -10.148 -0.408 1.00 89.62 301 VAL A CA 1
ATOM 2336 C C . VAL A 1 301 ? 11.164 -9.105 -1.514 1.00 89.62 301 VAL A C 1
ATOM 2338 O O . VAL A 1 301 ? 12.143 -8.658 -2.107 1.00 89.62 301 VAL A O 1
ATOM 2341 N N . HIS A 1 302 ? 9.923 -8.665 -1.753 1.00 94.75 302 HIS A N 1
ATOM 2342 C CA . HIS A 1 302 ? 9.616 -7.577 -2.686 1.00 94.75 302 HIS A CA 1
ATOM 2343 C C . HIS A 1 302 ? 10.328 -6.271 -2.296 1.00 94.75 302 HIS A C 1
ATOM 2345 O O . HIS A 1 302 ? 10.994 -5.678 -3.143 1.00 94.75 302 HIS A O 1
ATOM 2351 N N . ALA A 1 303 ? 10.254 -5.852 -1.026 1.00 93.31 303 ALA A N 1
ATOM 2352 C CA . ALA A 1 303 ? 10.892 -4.620 -0.560 1.00 93.31 303 ALA A CA 1
ATOM 2353 C C . ALA A 1 303 ? 12.426 -4.681 -0.676 1.00 93.31 303 ALA A C 1
ATOM 2355 O O . ALA A 1 303 ? 13.054 -3.733 -1.152 1.00 93.31 303 ALA A O 1
ATOM 2356 N N . ILE A 1 304 ? 13.030 -5.819 -0.310 1.00 95.19 304 ILE A N 1
ATOM 2357 C CA . ILE A 1 304 ? 14.481 -6.038 -0.411 1.00 95.19 304 ILE A CA 1
ATOM 2358 C C . ILE A 1 304 ? 14.933 -6.006 -1.880 1.00 95.19 304 ILE A C 1
ATOM 2360 O O . ILE A 1 304 ? 15.835 -5.247 -2.241 1.00 95.19 304 ILE A O 1
ATOM 2364 N N . MET A 1 305 ? 14.284 -6.789 -2.747 1.00 96.88 305 MET A N 1
ATOM 2365 C CA . MET A 1 305 ? 14.617 -6.853 -4.175 1.00 96.88 305 MET A CA 1
ATOM 2366 C C . MET A 1 305 ? 14.364 -5.526 -4.891 1.00 96.88 305 MET A C 1
ATOM 2368 O O . MET A 1 305 ? 15.172 -5.117 -5.729 1.00 96.88 305 MET A O 1
ATOM 2372 N N . GLY A 1 306 ? 13.287 -4.821 -4.544 1.00 97.25 306 GLY A N 1
ATOM 2373 C CA . GLY A 1 306 ? 12.973 -3.512 -5.103 1.00 97.25 306 GLY A CA 1
ATOM 2374 C C . GLY A 1 306 ? 14.015 -2.464 -4.745 1.00 97.25 306 GLY A C 1
ATOM 2375 O O . GLY A 1 306 ? 14.478 -1.741 -5.625 1.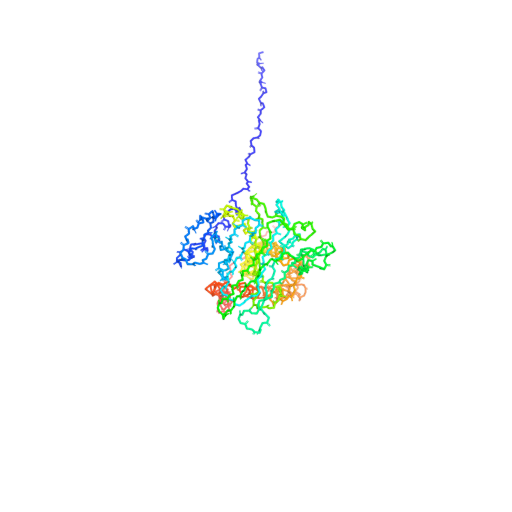00 97.25 306 GLY A O 1
ATOM 2376 N N . PHE A 1 307 ? 14.473 -2.436 -3.494 1.00 97.25 307 PHE A N 1
ATOM 2377 C CA . PHE A 1 307 ? 15.534 -1.522 -3.079 1.00 97.25 307 PHE A CA 1
ATOM 2378 C C . PHE A 1 307 ? 16.867 -1.815 -3.780 1.00 97.25 307 PHE A C 1
ATOM 2380 O O . PHE A 1 307 ? 17.499 -0.897 -4.306 1.00 97.25 307 PHE A O 1
ATOM 2387 N N . ILE A 1 308 ? 17.263 -3.090 -3.884 1.00 97.38 308 ILE A N 1
ATOM 2388 C CA . ILE A 1 308 ? 18.451 -3.496 -4.656 1.00 97.38 308 ILE A CA 1
ATOM 2389 C C . ILE A 1 308 ? 18.318 -3.051 -6.120 1.00 97.38 308 ILE A C 1
ATOM 2391 O O . ILE A 1 308 ? 19.251 -2.474 -6.680 1.00 97.38 308 ILE A O 1
ATOM 2395 N N . THR A 1 309 ? 17.151 -3.264 -6.731 1.00 98.31 309 THR A N 1
ATOM 2396 C CA . THR A 1 309 ? 16.877 -2.869 -8.120 1.00 98.31 309 THR A CA 1
ATOM 2397 C C . THR A 1 309 ? 17.000 -1.357 -8.313 1.00 98.31 309 THR A C 1
ATOM 2399 O O . THR A 1 309 ? 17.616 -0.917 -9.284 1.00 98.31 309 THR A O 1
ATOM 2402 N N . LEU A 1 310 ? 16.483 -0.549 -7.381 1.00 98.06 310 LEU A N 1
ATOM 2403 C CA . LEU A 1 310 ? 16.607 0.912 -7.417 1.00 98.06 310 LEU A CA 1
ATOM 2404 C C . LEU A 1 310 ? 18.067 1.370 -7.278 1.00 98.06 310 LEU A C 1
ATOM 2406 O O . LEU A 1 310 ? 18.502 2.250 -8.020 1.00 98.06 310 LEU A O 1
ATOM 2410 N N . CYS A 1 311 ? 18.859 0.739 -6.409 1.00 97.69 311 CYS A N 1
ATOM 2411 C CA . CYS A 1 311 ? 20.296 1.014 -6.304 1.00 97.69 311 CYS A CA 1
ATOM 2412 C C . CYS A 1 311 ? 21.036 0.692 -7.614 1.00 97.69 311 CYS A C 1
ATOM 2414 O O . CYS A 1 311 ? 21.809 1.512 -8.115 1.00 97.69 311 CYS A O 1
ATOM 2416 N N . LEU A 1 312 ? 20.762 -0.472 -8.214 1.00 97.44 312 LEU A N 1
ATOM 2417 C CA . LEU A 1 312 ? 21.337 -0.868 -9.505 1.00 97.44 312 LEU A CA 1
ATOM 2418 C C . LEU A 1 312 ? 20.901 0.063 -10.645 1.00 97.44 312 LEU A C 1
ATOM 2420 O O . LEU A 1 312 ? 21.695 0.358 -11.543 1.00 97.44 312 LEU A O 1
ATOM 2424 N N . MET A 1 313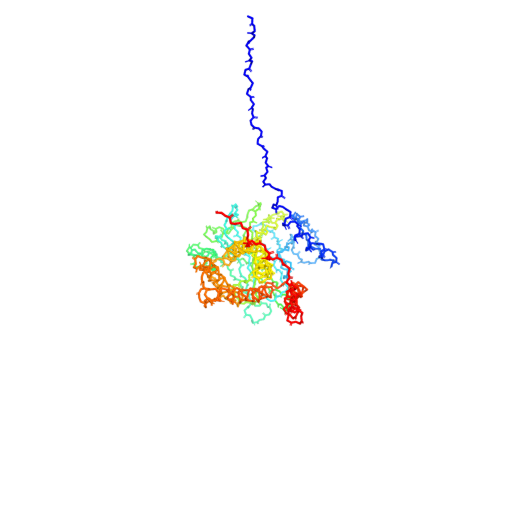 ? 19.661 0.556 -10.607 1.00 98.06 313 MET A N 1
ATOM 2425 C CA . MET A 1 313 ? 19.151 1.554 -11.545 1.00 98.06 313 MET A CA 1
ATOM 2426 C C . MET A 1 313 ? 19.951 2.853 -11.432 1.00 98.06 313 MET A C 1
ATOM 2428 O O . MET A 1 313 ? 20.419 3.360 -12.449 1.00 98.06 313 MET A O 1
ATOM 2432 N N . MET A 1 314 ? 20.172 3.365 -10.218 1.00 97.75 314 MET A N 1
ATOM 2433 C CA . MET A 1 314 ? 20.953 4.592 -10.010 1.00 97.75 314 MET A CA 1
ATOM 2434 C C . MET A 1 314 ? 22.402 4.448 -10.449 1.00 97.75 314 MET A C 1
ATOM 2436 O O . MET A 1 314 ? 22.937 5.340 -11.109 1.00 97.75 314 MET A O 1
ATOM 2440 N N . LEU A 1 315 ? 23.002 3.287 -10.201 1.00 97.12 315 LEU A N 1
ATOM 2441 C CA . LEU A 1 315 ? 24.328 2.978 -10.716 1.00 97.12 315 LEU A CA 1
ATOM 2442 C C . LEU A 1 315 ? 24.351 2.929 -12.255 1.00 97.12 315 LEU A C 1
ATOM 2444 O O . LEU A 1 315 ? 25.268 3.454 -12.884 1.00 97.12 315 LEU A O 1
ATOM 2448 N N . SER A 1 316 ? 23.314 2.361 -12.876 1.00 96.81 316 SER A N 1
ATOM 2449 C CA . SER A 1 316 ? 23.189 2.299 -14.337 1.00 96.81 316 SER A CA 1
ATOM 2450 C C . SER A 1 316 ? 23.010 3.683 -14.967 1.00 96.81 316 SER A C 1
ATOM 2452 O O . SER A 1 316 ? 23.599 3.942 -16.017 1.00 96.81 316 SER A O 1
ATOM 2454 N N . VAL A 1 317 ? 22.252 4.582 -14.326 1.00 96.69 317 VAL A N 1
ATOM 2455 C CA . VAL A 1 317 ? 22.112 5.989 -14.743 1.00 96.69 317 VAL A CA 1
ATOM 2456 C C . VAL A 1 317 ? 23.454 6.714 -14.645 1.00 96.69 317 VAL A C 1
ATOM 2458 O O . VAL A 1 317 ? 23.863 7.363 -15.608 1.00 96.69 317 VAL A O 1
ATOM 2461 N N . LEU A 1 318 ? 24.181 6.543 -13.535 1.00 96.81 318 LEU A N 1
ATOM 2462 C CA . LEU A 1 318 ? 25.517 7.115 -13.356 1.00 96.81 318 LEU A CA 1
ATOM 2463 C C . LEU A 1 318 ? 26.484 6.642 -14.449 1.00 96.81 318 LEU A C 1
ATOM 2465 O O . LEU A 1 318 ? 27.156 7.461 -15.072 1.00 96.81 318 LEU A O 1
ATOM 2469 N N . PHE A 1 319 ? 26.538 5.338 -14.728 1.00 97.12 319 PHE A N 1
ATOM 2470 C CA . PHE A 1 319 ? 27.409 4.805 -15.778 1.00 97.12 319 PHE A CA 1
ATOM 2471 C C . PHE A 1 319 ? 27.002 5.273 -17.179 1.00 97.12 319 PHE A C 1
ATOM 2473 O O . PHE A 1 319 ? 27.876 5.515 -18.008 1.00 97.12 319 PHE A O 1
ATOM 2480 N N . GLY A 1 320 ? 25.706 5.462 -17.440 1.00 95.38 320 GLY A N 1
ATOM 2481 C CA . GLY A 1 320 ? 25.231 6.050 -18.694 1.00 95.38 320 GLY A CA 1
ATOM 2482 C C . GLY A 1 320 ? 25.719 7.489 -18.874 1.00 95.38 320 GLY A C 1
ATOM 2483 O O . GLY A 1 320 ? 26.248 7.836 -19.930 1.00 95.38 320 GLY A O 1
ATOM 2484 N N . ALA A 1 321 ? 25.626 8.306 -17.819 1.00 95.62 321 ALA A N 1
ATOM 2485 C CA . ALA A 1 321 ? 26.141 9.673 -17.821 1.00 95.62 321 ALA A CA 1
ATOM 2486 C C . ALA A 1 321 ? 27.667 9.708 -18.001 1.00 95.62 321 ALA A C 1
ATOM 2488 O O . ALA A 1 321 ? 28.171 10.432 -18.857 1.00 95.62 321 ALA A O 1
ATOM 2489 N N . LEU A 1 322 ? 28.408 8.880 -17.257 1.00 95.56 322 LEU A N 1
ATOM 2490 C CA . LEU A 1 322 ? 29.862 8.777 -17.402 1.00 95.56 322 LEU A CA 1
ATOM 2491 C C . LEU A 1 322 ? 30.266 8.318 -18.807 1.00 95.56 322 LEU A C 1
ATOM 2493 O O . LEU A 1 322 ? 31.225 8.848 -19.353 1.00 95.56 322 LEU A O 1
ATOM 2497 N N . SER A 1 323 ? 29.536 7.381 -19.418 1.00 92.12 323 SER A N 1
ATOM 2498 C CA . SER A 1 323 ? 29.805 6.929 -20.792 1.00 92.12 323 SER A CA 1
ATOM 2499 C C . SER A 1 323 ? 29.644 8.051 -21.813 1.00 92.12 323 SER A C 1
ATOM 2501 O O . SER A 1 323 ? 30.399 8.102 -22.781 1.00 92.12 323 SER A O 1
ATOM 2503 N N . HIS A 1 324 ? 28.714 8.979 -21.579 1.00 90.44 324 HIS A N 1
ATOM 2504 C CA . HIS A 1 324 ? 28.569 10.167 -22.409 1.00 90.44 324 HIS A CA 1
ATOM 2505 C C . HIS A 1 324 ? 29.708 11.174 -22.192 1.00 90.44 324 HIS A C 1
ATOM 2507 O O . HIS A 1 324 ? 30.312 11.625 -23.161 1.00 90.44 324 HIS A O 1
ATOM 2513 N N . PHE A 1 325 ? 30.029 11.510 -20.939 1.00 92.69 325 PHE A N 1
ATOM 2514 C CA . PHE A 1 325 ? 31.041 12.531 -20.632 1.00 92.69 325 PHE A CA 1
ATOM 2515 C C . PHE A 1 325 ? 32.479 12.080 -20.900 1.00 92.69 325 PHE A C 1
ATOM 2517 O O . PHE A 1 325 ? 33.324 12.903 -21.235 1.00 92.69 325 PHE A O 1
ATOM 2524 N N . LEU A 1 326 ? 32.762 10.785 -20.762 1.00 91.50 326 LEU A N 1
ATOM 2525 C CA . LEU A 1 326 ? 34.074 10.190 -21.031 1.00 91.50 326 LEU A CA 1
ATOM 2526 C C . LEU A 1 326 ? 34.195 9.674 -22.472 1.00 91.50 326 LEU A C 1
ATOM 2528 O O . LEU A 1 326 ? 35.100 8.897 -22.782 1.00 91.50 326 LEU A O 1
ATOM 2532 N N . TRP A 1 327 ? 33.268 10.055 -23.353 1.00 90.62 327 TRP A N 1
ATOM 2533 C CA . TRP A 1 327 ? 33.281 9.603 -24.734 1.00 90.62 327 TRP A CA 1
ATOM 2534 C C . TRP A 1 327 ? 34.455 10.215 -25.508 1.00 90.62 327 TRP A C 1
ATOM 2536 O O . TRP A 1 327 ? 34.577 11.432 -25.620 1.00 90.62 327 TRP A O 1
ATOM 2546 N N . ASP A 1 328 ? 35.289 9.348 -26.084 1.00 90.00 328 ASP A N 1
ATOM 2547 C CA . ASP A 1 328 ? 36.406 9.723 -26.951 1.00 90.00 328 ASP A CA 1
ATOM 2548 C C . ASP A 1 328 ? 36.131 9.266 -28.400 1.00 90.00 328 ASP A C 1
ATOM 2550 O O . ASP A 1 328 ? 35.997 8.055 -28.632 1.00 90.00 328 ASP A O 1
ATOM 2554 N N . PRO A 1 329 ? 36.063 10.186 -29.386 1.00 87.12 329 PRO A N 1
ATOM 2555 C CA . PRO A 1 329 ? 35.883 9.840 -30.798 1.00 87.12 329 PRO A CA 1
ATOM 2556 C C . PRO A 1 329 ? 37.036 9.009 -31.380 1.00 87.12 329 PRO A C 1
ATOM 2558 O O . PRO A 1 329 ? 36.838 8.317 -32.377 1.00 87.12 329 PRO A O 1
ATOM 2561 N N . LEU A 1 330 ? 38.229 9.054 -30.779 1.00 92.12 330 LEU A N 1
ATOM 2562 C CA . LEU A 1 330 ? 39.434 8.369 -31.258 1.00 92.12 330 LEU A CA 1
ATOM 2563 C C . LEU A 1 330 ? 39.649 6.993 -30.604 1.00 92.12 330 LEU A C 1
ATOM 2565 O O . LEU A 1 330 ? 40.658 6.324 -30.861 1.00 92.12 330 LEU A O 1
ATOM 2569 N N . ARG A 1 331 ? 38.714 6.536 -29.761 1.00 88.19 331 ARG A N 1
ATOM 2570 C CA . ARG A 1 331 ? 38.857 5.273 -29.024 1.00 88.19 331 ARG A CA 1
ATOM 2571 C C . ARG A 1 331 ? 38.923 4.059 -29.961 1.00 88.19 331 ARG A C 1
ATOM 2573 O O . ARG A 1 331 ? 38.055 3.842 -30.801 1.00 88.19 331 ARG A O 1
ATOM 2580 N N . LYS A 1 332 ? 39.925 3.195 -29.752 1.00 89.25 332 LYS A N 1
ATOM 2581 C CA . LYS A 1 332 ? 40.132 1.957 -30.539 1.00 89.25 332 LYS A CA 1
ATOM 2582 C C . LYS A 1 332 ? 39.241 0.786 -30.112 1.00 89.25 332 LYS A C 1
ATOM 2584 O O . LYS A 1 332 ? 39.025 -0.137 -30.889 1.00 89.25 332 LYS A O 1
ATOM 2589 N N . LYS A 1 333 ? 38.772 0.783 -28.861 1.00 91.38 333 LYS A N 1
ATOM 2590 C CA . LYS A 1 333 ? 37.901 -0.255 -28.293 1.00 91.38 333 LYS A CA 1
ATOM 2591 C C . L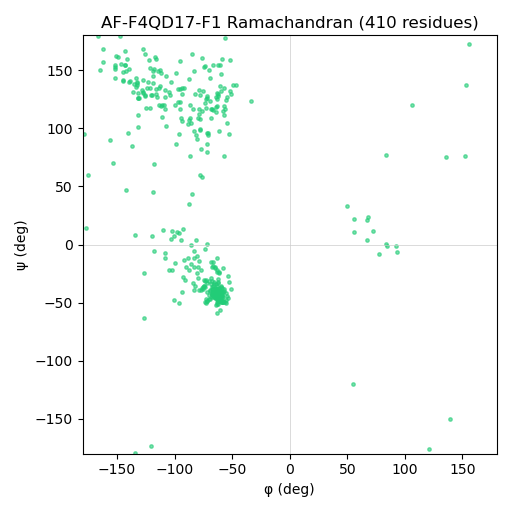YS A 1 333 ? 36.936 0.353 -27.286 1.00 91.38 333 LYS A C 1
ATOM 2593 O O . LYS A 1 333 ? 37.239 1.378 -26.679 1.00 91.38 333 LYS A O 1
ATOM 2598 N N . ILE A 1 334 ? 35.802 -0.307 -27.083 1.00 89.31 334 ILE A N 1
ATOM 2599 C CA . ILE A 1 334 ? 34.838 0.078 -26.050 1.00 89.31 334 ILE A CA 1
ATOM 2600 C C . ILE A 1 334 ? 35.425 -0.309 -24.679 1.00 89.31 334 ILE A C 1
ATOM 2602 O O . ILE A 1 334 ? 35.809 -1.470 -24.502 1.00 89.31 334 ILE A O 1
ATOM 2606 N N . PRO A 1 335 ? 35.543 0.626 -23.721 1.00 92.00 335 PRO A N 1
ATOM 2607 C CA . PRO A 1 335 ? 36.089 0.325 -22.405 1.00 92.00 335 PRO A CA 1
ATOM 2608 C C . PRO A 1 335 ? 35.085 -0.462 -21.547 1.00 92.00 335 PRO A C 1
ATOM 2610 O O . PRO A 1 335 ? 33.870 -0.349 -21.713 1.00 92.00 335 PRO A O 1
ATOM 2613 N N . LEU A 1 336 ? 35.595 -1.262 -20.601 1.00 91.75 336 LEU A N 1
ATOM 2614 C CA . LEU A 1 336 ? 34.749 -1.978 -19.638 1.00 91.75 336 LEU A CA 1
ATOM 2615 C C . LEU A 1 336 ? 33.958 -0.989 -18.770 1.00 91.75 336 LEU A C 1
ATOM 2617 O O . LEU A 1 336 ? 32.736 -1.088 -18.667 1.00 91.75 336 LEU A O 1
ATOM 2621 N N . PHE A 1 337 ? 34.672 -0.023 -18.193 1.00 93.44 337 PHE A N 1
ATOM 2622 C CA . PHE A 1 337 ? 34.108 1.089 -17.443 1.00 93.44 337 PHE A CA 1
ATOM 2623 C C . PHE A 1 337 ? 34.175 2.370 -18.287 1.00 93.44 337 PHE A C 1
ATOM 2625 O O . PHE A 1 337 ? 35.259 2.679 -18.788 1.00 93.44 337 PHE A O 1
ATOM 2632 N N . PRO A 1 338 ? 33.084 3.142 -18.410 1.00 94.38 338 PRO A N 1
ATOM 2633 C CA . PRO A 1 338 ? 31.727 2.877 -17.908 1.00 94.38 338 PRO A CA 1
ATOM 2634 C C . PRO A 1 338 ? 30.801 2.160 -18.923 1.00 94.38 338 PRO A C 1
ATOM 2636 O O . PRO A 1 338 ? 29.747 1.665 -18.528 1.00 94.38 338 PRO A O 1
ATOM 2639 N N . ASP A 1 339 ? 31.168 2.083 -20.211 1.00 93.06 339 ASP A N 1
ATOM 2640 C CA . ASP A 1 339 ? 30.272 1.696 -21.318 1.00 93.06 339 ASP A CA 1
ATOM 2641 C C . ASP A 1 339 ? 29.684 0.276 -21.185 1.00 93.06 339 ASP A C 1
ATOM 2643 O O . ASP A 1 339 ? 28.464 0.101 -21.178 1.00 93.06 339 ASP A O 1
ATOM 2647 N N . ILE A 1 340 ? 30.526 -0.758 -21.069 1.00 93.88 340 ILE A N 1
ATOM 2648 C CA . ILE A 1 340 ? 30.042 -2.150 -20.996 1.00 93.88 340 ILE A CA 1
ATOM 2649 C C . ILE A 1 340 ? 29.278 -2.387 -19.688 1.00 93.88 340 ILE A C 1
ATOM 2651 O O . ILE A 1 340 ? 28.243 -3.059 -19.693 1.00 93.88 340 ILE A O 1
ATOM 2655 N N . MET A 1 341 ? 29.750 -1.805 -18.580 1.00 95.31 341 MET A N 1
ATOM 2656 C CA . MET A 1 341 ? 29.061 -1.868 -17.288 1.00 95.31 341 MET A CA 1
ATOM 2657 C C . MET A 1 341 ? 27.663 -1.244 -17.351 1.00 95.31 341 MET A C 1
ATOM 2659 O O . MET A 1 341 ? 26.725 -1.828 -16.815 1.00 95.31 341 MET A O 1
ATOM 2663 N N . HIS A 1 342 ? 27.488 -0.124 -18.058 1.00 96.19 342 HIS A N 1
ATOM 2664 C CA . HIS A 1 342 ? 26.170 0.458 -18.310 1.00 96.19 342 HIS A CA 1
ATOM 2665 C C . HIS A 1 342 ? 25.268 -0.490 -19.121 1.00 96.19 342 HIS A C 1
ATOM 2667 O O . HIS A 1 342 ? 24.102 -0.682 -18.776 1.00 96.19 342 HIS A O 1
ATOM 2673 N N . TRP A 1 343 ? 25.792 -1.137 -20.170 1.00 93.50 343 TRP A N 1
ATOM 2674 C CA . TRP A 1 343 ? 24.994 -2.033 -21.021 1.00 93.50 343 TRP A CA 1
ATOM 2675 C C . TRP A 1 343 ? 24.527 -3.298 -20.303 1.00 93.50 343 TRP A C 1
ATOM 2677 O O . TRP A 1 343 ? 23.388 -3.727 -20.490 1.00 93.50 343 TRP A O 1
ATOM 2687 N N . ILE A 1 344 ? 25.410 -3.922 -19.521 1.00 94.69 344 ILE A N 1
ATOM 2688 C CA . ILE A 1 344 ? 25.075 -5.121 -18.743 1.00 94.69 344 ILE A CA 1
ATOM 2689 C C . ILE A 1 344 ? 24.183 -4.730 -17.564 1.00 94.69 344 ILE A C 1
ATOM 2691 O O . ILE A 1 344 ? 23.131 -5.338 -17.375 1.00 94.69 344 ILE A O 1
ATOM 2695 N N . GLY A 1 345 ? 24.555 -3.674 -16.833 1.00 94.38 345 GLY A N 1
ATOM 2696 C CA . GLY A 1 345 ? 23.795 -3.150 -15.700 1.00 94.38 345 GLY A CA 1
ATOM 2697 C C . GLY A 1 345 ? 22.358 -2.803 -16.079 1.00 94.38 345 GLY A C 1
ATOM 2698 O O . GLY A 1 345 ? 21.431 -3.290 -15.440 1.00 94.38 345 GLY A O 1
ATOM 2699 N N . GLY A 1 346 ? 22.148 -2.087 -17.187 1.00 95.31 346 GLY A N 1
ATOM 2700 C CA . GLY A 1 346 ? 20.806 -1.728 -17.652 1.00 95.31 346 GLY A CA 1
ATOM 2701 C C . GLY A 1 346 ? 19.908 -2.936 -17.948 1.00 95.31 346 GLY A C 1
ATOM 2702 O O . GLY A 1 346 ? 18.718 -2.908 -17.641 1.00 95.31 346 GLY A O 1
ATOM 2703 N N . ARG A 1 347 ? 20.460 -4.034 -18.486 1.00 95.00 347 ARG A N 1
ATOM 2704 C CA . ARG A 1 347 ? 19.693 -5.274 -18.719 1.00 95.00 347 ARG A CA 1
ATOM 2705 C C . ARG A 1 347 ? 19.370 -5.999 -17.419 1.00 95.00 347 ARG A C 1
ATOM 2707 O O . ARG A 1 347 ? 18.254 -6.487 -17.267 1.00 95.00 347 ARG A O 1
ATOM 2714 N N . LEU A 1 348 ? 20.326 -6.048 -16.490 1.00 96.31 348 LEU A N 1
ATOM 2715 C CA . LEU A 1 348 ? 20.102 -6.620 -15.164 1.00 96.31 348 LEU A CA 1
ATOM 2716 C C . LEU A 1 348 ? 19.018 -5.846 -14.409 1.00 96.31 348 LEU A C 1
ATOM 2718 O O . LEU A 1 348 ? 18.124 -6.469 -13.854 1.00 96.31 348 LEU A O 1
ATOM 2722 N N . VAL A 1 349 ? 19.025 -4.511 -14.471 1.00 98.06 349 VAL A N 1
ATOM 2723 C CA . VAL A 1 349 ? 17.986 -3.663 -13.864 1.00 98.06 349 VAL A CA 1
ATOM 2724 C C . VAL A 1 349 ? 16.601 -3.986 -14.421 1.00 98.06 349 VAL A C 1
ATOM 2726 O O . VAL A 1 349 ? 15.665 -4.136 -13.642 1.00 98.06 349 VAL A O 1
ATOM 2729 N N . VAL A 1 350 ? 16.458 -4.147 -15.742 1.00 96.81 350 VAL A N 1
ATOM 2730 C CA . VAL A 1 350 ? 15.172 -4.533 -16.351 1.00 96.81 350 VAL A CA 1
ATOM 2731 C C . VAL A 1 350 ? 14.709 -5.906 -15.856 1.00 96.81 350 VAL A C 1
ATOM 2733 O O . VAL A 1 350 ? 13.553 -6.054 -15.465 1.00 96.81 350 VAL A O 1
ATOM 2736 N N . LEU A 1 351 ? 15.600 -6.901 -15.822 1.00 96.44 351 LEU A N 1
ATOM 2737 C CA . LEU A 1 351 ? 15.265 -8.243 -15.334 1.00 96.44 351 LEU A CA 1
ATOM 2738 C C . LEU A 1 351 ? 14.858 -8.229 -13.854 1.00 96.44 351 LEU A C 1
ATOM 2740 O O . LEU A 1 351 ? 13.806 -8.760 -13.501 1.00 96.44 351 LEU A O 1
ATOM 2744 N N . CYS A 1 352 ? 15.651 -7.582 -12.999 1.00 97.75 352 CYS A N 1
ATOM 2745 C CA . CYS A 1 352 ? 15.349 -7.438 -11.577 1.00 97.75 352 CYS A CA 1
ATOM 2746 C C . CYS A 1 352 ? 14.045 -6.658 -11.350 1.00 97.75 352 CYS A C 1
ATOM 2748 O O . CYS A 1 352 ? 13.255 -7.042 -10.490 1.00 97.75 352 CYS A O 1
ATOM 2750 N N . GLY A 1 353 ? 13.773 -5.624 -12.152 1.00 97.81 353 GLY A N 1
ATOM 2751 C CA . GLY A 1 353 ? 12.533 -4.849 -12.099 1.00 97.81 353 GLY A CA 1
ATOM 2752 C C . GLY A 1 353 ? 11.297 -5.684 -12.421 1.00 97.81 353 GLY A C 1
ATOM 2753 O O . GLY A 1 353 ? 10.328 -5.652 -11.669 1.00 97.81 353 GLY A O 1
ATOM 2754 N N . ILE A 1 354 ? 11.348 -6.503 -13.474 1.00 97.06 354 ILE A N 1
ATOM 2755 C CA . ILE A 1 354 ? 10.255 -7.420 -13.840 1.00 97.06 354 ILE A CA 1
ATOM 2756 C C . ILE A 1 354 ? 9.989 -8.432 -12.721 1.00 97.06 354 ILE A C 1
ATOM 2758 O O . ILE A 1 354 ? 8.839 -8.621 -12.326 1.00 97.06 354 ILE A O 1
ATOM 2762 N N . VAL A 1 355 ? 11.041 -9.061 -12.185 1.00 96.88 355 VAL A N 1
ATOM 2763 C CA . VAL A 1 355 ? 10.911 -10.009 -11.066 1.00 96.88 355 VAL A CA 1
ATOM 2764 C C . VAL A 1 355 ? 10.313 -9.313 -9.844 1.00 96.88 355 VAL A C 1
ATOM 2766 O O . VAL A 1 355 ? 9.394 -9.841 -9.226 1.00 96.88 355 VAL A O 1
ATOM 2769 N N . THR A 1 356 ? 10.774 -8.103 -9.529 1.00 97.88 356 THR A N 1
ATOM 2770 C CA . THR A 1 356 ? 10.264 -7.312 -8.401 1.00 97.88 356 THR A CA 1
ATOM 2771 C C . THR A 1 356 ? 8.786 -6.953 -8.574 1.00 97.88 356 THR A C 1
ATOM 2773 O O . THR A 1 356 ? 8.037 -7.043 -7.602 1.00 97.88 356 THR A O 1
ATOM 2776 N N . ILE A 1 357 ? 8.342 -6.603 -9.790 1.00 97.56 357 ILE A N 1
ATOM 2777 C CA . ILE A 1 357 ? 6.923 -6.350 -10.092 1.00 97.56 357 ILE A CA 1
ATOM 2778 C C . ILE A 1 357 ? 6.090 -7.612 -9.842 1.00 97.56 357 ILE A C 1
ATOM 2780 O O . ILE A 1 357 ? 5.057 -7.533 -9.185 1.00 97.56 357 ILE A O 1
ATOM 2784 N N . ILE A 1 358 ? 6.548 -8.783 -10.298 1.00 94.62 358 ILE A N 1
ATOM 2785 C CA . ILE A 1 358 ? 5.844 -10.054 -10.056 1.00 94.62 358 ILE A CA 1
ATOM 2786 C C . ILE A 1 358 ? 5.769 -10.356 -8.557 1.00 94.62 358 ILE A C 1
ATOM 2788 O O . ILE A 1 358 ? 4.696 -10.687 -8.062 1.00 94.62 358 ILE A O 1
ATOM 2792 N N . LEU A 1 359 ? 6.870 -10.182 -7.819 1.00 92.12 359 LEU A N 1
ATOM 2793 C CA . LEU A 1 359 ? 6.873 -10.330 -6.361 1.00 92.12 359 LEU A CA 1
ATOM 2794 C C . LEU A 1 359 ? 5.893 -9.360 -5.684 1.00 92.12 359 LEU A C 1
ATOM 2796 O O . LEU A 1 359 ? 5.238 -9.744 -4.723 1.00 92.12 359 LEU A O 1
ATOM 2800 N N . GLY A 1 360 ? 5.762 -8.134 -6.198 1.00 91.06 360 GLY A N 1
ATOM 2801 C CA . GLY A 1 360 ? 4.803 -7.143 -5.703 1.00 91.06 360 GLY A CA 1
ATOM 2802 C C . GLY A 1 360 ? 3.352 -7.541 -5.968 1.00 91.06 360 GLY A C 1
ATOM 2803 O O . GLY A 1 360 ? 2.528 -7.454 -5.070 1.00 91.06 360 GLY A O 1
ATOM 2804 N N . MET A 1 361 ? 3.051 -8.053 -7.163 1.00 86.75 361 MET A N 1
ATOM 2805 C CA . MET A 1 361 ? 1.724 -8.569 -7.524 1.00 86.75 361 MET A CA 1
ATOM 2806 C C . MET A 1 361 ? 1.323 -9.817 -6.723 1.00 86.75 361 MET A C 1
ATOM 2808 O O . MET A 1 361 ? 0.145 -10.034 -6.465 1.00 86.75 361 MET A O 1
ATOM 2812 N N . VAL A 1 362 ? 2.286 -10.657 -6.343 1.00 83.25 362 VAL A N 1
ATOM 2813 C CA . VAL A 1 362 ? 2.024 -11.806 -5.462 1.00 83.25 362 VAL A CA 1
ATOM 2814 C C . VAL A 1 362 ? 1.834 -11.347 -4.015 1.00 83.25 362 VAL A C 1
ATOM 2816 O O . VAL A 1 362 ? 0.975 -11.882 -3.322 1.00 83.25 362 VAL A O 1
ATOM 2819 N N . LEU A 1 363 ? 2.615 -10.357 -3.568 1.00 82.06 363 LEU A N 1
ATOM 2820 C CA . LEU A 1 363 ? 2.521 -9.792 -2.221 1.00 82.06 363 LEU A CA 1
ATOM 2821 C C . LEU A 1 363 ? 1.211 -9.025 -1.996 1.00 82.06 363 LEU A C 1
ATOM 2823 O O . LEU A 1 363 ? 0.608 -9.162 -0.940 1.00 82.06 363 LEU A O 1
ATOM 2827 N N . TYR A 1 364 ? 0.795 -8.216 -2.969 1.00 78.81 364 TYR A N 1
ATOM 2828 C CA . TYR A 1 364 ? -0.491 -7.529 -2.989 1.00 78.81 364 TYR A CA 1
ATOM 2829 C C . TYR A 1 364 ? -1.423 -8.352 -3.875 1.00 78.81 364 TYR A C 1
ATOM 2831 O O . TYR A 1 364 ? -1.421 -8.109 -5.075 1.00 78.81 364 TYR A O 1
ATOM 2839 N N . PRO A 1 365 ? -2.119 -9.369 -3.340 1.00 75.12 365 PRO A N 1
ATOM 2840 C CA . PRO A 1 365 ? -2.641 -10.541 -4.055 1.00 75.12 365 PRO A CA 1
ATOM 2841 C C . PRO A 1 365 ? -3.588 -10.195 -5.221 1.00 75.12 365 PRO A C 1
ATOM 2843 O O . PRO A 1 365 ? -4.809 -10.342 -5.135 1.00 75.12 365 PRO A O 1
ATOM 2846 N N . VAL A 1 366 ? -3.028 -9.740 -6.346 1.00 75.69 366 VAL A N 1
ATOM 2847 C CA . VAL A 1 366 ? -3.801 -9.332 -7.519 1.00 75.69 366 VAL A CA 1
ATOM 2848 C C . VAL A 1 366 ? -4.352 -10.571 -8.222 1.00 75.69 366 VAL A C 1
ATOM 2850 O O . VAL A 1 366 ? -3.739 -11.643 -8.174 1.00 75.69 366 VAL A O 1
ATOM 2853 N N . PRO A 1 367 ? -5.480 -10.452 -8.946 1.00 79.31 367 PRO A N 1
ATOM 2854 C CA . PRO A 1 367 ? -6.034 -11.568 -9.697 1.00 79.31 367 PRO A CA 1
ATOM 2855 C C . PRO A 1 367 ? -4.986 -12.238 -10.594 1.00 79.31 367 PRO A C 1
ATOM 2857 O O . PRO A 1 367 ? -4.334 -11.576 -11.405 1.00 79.31 367 PRO A O 1
ATOM 2860 N N . GLN A 1 368 ? -4.878 -13.569 -10.511 1.00 79.38 368 GLN A N 1
ATOM 2861 C CA . GLN A 1 368 ? -3.883 -14.361 -11.250 1.00 79.38 368 GLN A CA 1
ATOM 2862 C C . GLN A 1 368 ? -3.889 -14.072 -12.762 1.00 79.38 368 GLN A C 1
ATOM 2864 O O . GLN A 1 368 ? -2.841 -14.095 -13.408 1.00 79.38 368 GLN A O 1
ATOM 2869 N N . ALA A 1 369 ? -5.052 -13.739 -13.330 1.00 81.12 369 ALA A N 1
ATOM 2870 C CA . ALA A 1 369 ? -5.183 -13.343 -14.729 1.00 81.12 369 ALA A CA 1
ATOM 2871 C C . ALA A 1 369 ? -4.297 -12.137 -15.102 1.00 81.12 369 ALA A C 1
ATOM 2873 O O . ALA A 1 369 ? -3.708 -12.131 -16.181 1.00 81.12 369 ALA A O 1
ATOM 2874 N N . LEU A 1 370 ? -4.154 -11.142 -14.220 1.00 83.69 370 LEU A N 1
ATOM 2875 C CA . LEU A 1 370 ? -3.313 -9.967 -14.472 1.00 83.69 370 LEU A CA 1
ATOM 2876 C C . LEU A 1 370 ? -1.826 -10.328 -14.475 1.00 83.69 370 LEU A C 1
ATOM 2878 O O . LEU A 1 370 ? -1.091 -9.873 -15.350 1.00 83.69 370 LEU A O 1
ATOM 2882 N N . ILE A 1 371 ? -1.404 -11.210 -13.564 1.00 87.25 371 ILE A N 1
ATOM 2883 C CA . ILE A 1 371 ? -0.027 -11.722 -13.510 1.00 87.25 371 ILE A CA 1
ATOM 2884 C C . ILE A 1 371 ? 0.307 -12.465 -14.808 1.00 87.25 371 ILE A C 1
ATOM 2886 O O . ILE A 1 371 ? 1.363 -12.242 -15.401 1.00 87.25 371 ILE A O 1
ATOM 2890 N N . VAL A 1 372 ? -0.615 -13.304 -15.292 1.00 89.88 372 VAL A N 1
ATOM 2891 C CA . VAL A 1 372 ? -0.455 -14.039 -16.556 1.00 89.88 372 VAL A CA 1
ATOM 2892 C C . VAL A 1 372 ? -0.367 -13.084 -17.747 1.00 89.88 372 VAL A C 1
ATOM 2894 O O . VAL A 1 372 ? 0.528 -13.232 -18.575 1.00 89.88 372 VAL A O 1
ATOM 2897 N N . VAL A 1 373 ? -1.242 -12.077 -17.835 1.00 92.31 373 VAL A N 1
ATOM 2898 C CA . VAL A 1 373 ? -1.213 -11.081 -18.923 1.00 92.31 373 VAL A CA 1
ATOM 2899 C C . VAL A 1 373 ? 0.092 -10.282 -18.917 1.00 92.31 373 VAL A C 1
ATOM 2901 O O . VAL A 1 373 ? 0.703 -10.097 -19.974 1.00 92.31 373 VAL A O 1
ATOM 2904 N N . PHE A 1 374 ? 0.555 -9.847 -17.744 1.00 92.56 374 PHE A N 1
ATOM 2905 C CA . PHE A 1 374 ? 1.847 -9.178 -17.605 1.00 92.56 374 PHE A CA 1
ATOM 2906 C C . PHE A 1 374 ? 2.996 -10.096 -18.046 1.00 92.56 374 PHE A C 1
ATOM 2908 O O . PHE A 1 374 ? 3.823 -9.696 -18.866 1.00 92.56 374 PHE A O 1
ATOM 2915 N N . GLY A 1 375 ? 2.999 -11.351 -17.589 1.00 91.69 375 GLY A N 1
ATOM 2916 C CA . GLY A 1 375 ? 3.991 -12.356 -17.971 1.00 91.69 375 GLY A CA 1
ATOM 2917 C C . GLY A 1 375 ? 4.031 -12.627 -19.477 1.00 91.69 375 GLY A C 1
ATOM 2918 O O . GLY A 1 375 ? 5.112 -12.656 -20.059 1.00 91.69 375 GLY A O 1
ATOM 2919 N N . ILE A 1 376 ? 2.873 -12.749 -20.136 1.00 93.94 376 ILE A N 1
ATOM 2920 C CA . ILE A 1 376 ? 2.781 -12.900 -21.599 1.00 93.94 376 ILE A CA 1
ATOM 2921 C C . ILE A 1 376 ? 3.334 -11.659 -22.308 1.00 93.94 376 ILE A C 1
ATOM 2923 O O . ILE A 1 376 ? 4.082 -11.793 -23.273 1.00 93.94 376 ILE A O 1
ATOM 2927 N N . THR A 1 377 ? 3.006 -10.458 -21.825 1.00 92.38 377 THR A N 1
ATOM 2928 C CA . THR A 1 377 ? 3.479 -9.193 -22.414 1.00 92.38 377 THR A CA 1
ATOM 2929 C C . THR A 1 377 ? 5.003 -9.087 -22.344 1.00 92.38 377 THR A C 1
ATOM 2931 O O . THR A 1 377 ? 5.662 -8.793 -23.343 1.00 92.38 377 THR A O 1
ATOM 2934 N N . VAL A 1 378 ? 5.579 -9.399 -21.183 1.00 93.50 378 VAL A N 1
ATOM 2935 C CA . VAL A 1 378 ? 7.031 -9.447 -20.982 1.00 93.50 378 VAL A CA 1
ATOM 2936 C C . VAL A 1 378 ? 7.672 -10.554 -21.826 1.00 93.50 378 VAL A C 1
ATOM 2938 O O . VAL A 1 378 ? 8.700 -10.329 -22.466 1.00 93.50 378 VAL A O 1
ATOM 2941 N N . GLY A 1 379 ? 7.061 -11.739 -21.875 1.00 92.50 379 GLY A N 1
ATOM 2942 C CA . GLY A 1 379 ? 7.527 -12.860 -22.689 1.00 92.50 379 GLY A CA 1
ATOM 2943 C C . GLY A 1 379 ? 7.568 -12.519 -24.178 1.00 92.50 379 GLY A C 1
ATOM 2944 O O . GLY A 1 379 ? 8.563 -12.800 -24.844 1.00 92.50 379 GLY A O 1
ATOM 2945 N N . LEU A 1 380 ? 6.540 -11.834 -24.687 1.00 94.12 380 LEU A N 1
ATOM 2946 C CA . LEU A 1 380 ? 6.494 -11.341 -26.062 1.00 94.12 380 LEU A CA 1
ATOM 2947 C C . LEU A 1 380 ? 7.613 -10.329 -26.336 1.00 94.12 380 LEU A C 1
ATOM 2949 O O . LEU A 1 380 ? 8.262 -10.411 -27.375 1.00 94.12 380 LEU A O 1
ATOM 2953 N N . TYR A 1 381 ? 7.881 -9.410 -25.407 1.00 92.56 381 TYR A N 1
ATOM 2954 C CA . TYR A 1 381 ? 8.993 -8.464 -25.532 1.00 92.56 381 TYR A CA 1
ATOM 2955 C C . TYR A 1 381 ? 10.346 -9.183 -25.682 1.00 92.56 381 TYR A C 1
ATOM 2957 O O . TYR A 1 381 ? 11.095 -8.899 -26.620 1.00 92.56 381 TYR A O 1
ATOM 2965 N N . PHE A 1 382 ? 10.648 -10.161 -24.820 1.00 92.94 382 PHE A N 1
ATOM 2966 C CA . PHE A 1 382 ? 11.886 -10.941 -24.938 1.00 92.94 382 PHE A CA 1
ATOM 2967 C C . PHE A 1 382 ? 11.919 -11.806 -26.198 1.00 92.94 382 PHE A C 1
ATOM 2969 O O . PHE A 1 382 ? 12.975 -11.931 -26.819 1.00 92.94 382 PHE A O 1
ATOM 2976 N N . PHE A 1 383 ? 10.778 -12.359 -26.610 1.00 94.56 383 PHE A N 1
ATOM 2977 C CA . PHE A 1 383 ? 10.661 -13.099 -27.861 1.00 94.56 383 PHE A CA 1
ATOM 2978 C C . PHE A 1 383 ? 10.986 -12.219 -29.074 1.00 94.56 383 PHE A C 1
ATOM 2980 O O . PHE A 1 383 ? 11.761 -12.639 -29.926 1.00 94.56 383 PHE A O 1
ATOM 2987 N N . VAL A 1 384 ? 10.466 -10.988 -29.136 1.00 93.56 384 VAL A N 1
ATOM 2988 C CA . VAL A 1 384 ? 10.773 -10.035 -30.217 1.00 93.56 384 VAL A CA 1
ATOM 2989 C C . VAL A 1 384 ? 12.267 -9.714 -30.254 1.00 93.56 384 VAL A C 1
ATOM 2991 O O . VAL A 1 384 ? 12.867 -9.726 -31.326 1.00 93.56 384 VAL A O 1
ATOM 2994 N N . ILE A 1 385 ? 12.891 -9.478 -29.096 1.00 92.75 385 ILE A N 1
ATOM 2995 C CA . ILE A 1 385 ? 14.342 -9.254 -29.008 1.00 92.75 385 ILE A CA 1
ATOM 2996 C C . ILE A 1 385 ? 15.113 -10.460 -29.545 1.00 92.75 385 ILE A C 1
ATOM 2998 O O . ILE A 1 385 ? 15.999 -10.288 -30.379 1.00 92.75 385 ILE A O 1
ATOM 3002 N N . LEU A 1 386 ? 14.767 -11.664 -29.088 1.00 93.25 386 LEU A N 1
ATOM 3003 C CA . LEU A 1 386 ? 15.413 -12.900 -29.516 1.00 93.25 386 LEU A CA 1
ATOM 3004 C C . LEU A 1 386 ? 15.241 -13.128 -31.022 1.00 93.25 386 LEU A C 1
ATOM 3006 O O . LEU A 1 386 ? 16.194 -13.497 -31.701 1.00 93.25 386 LEU A O 1
ATOM 3010 N N . PHE A 1 387 ? 14.040 -12.886 -31.544 1.00 93.94 387 PHE A N 1
ATOM 3011 C CA . PHE A 1 387 ? 13.736 -13.003 -32.963 1.00 93.94 387 PHE A CA 1
ATOM 3012 C C . PHE A 1 387 ? 14.596 -12.054 -33.801 1.00 93.94 387 PHE A C 1
ATOM 3014 O O . PHE A 1 387 ? 15.217 -12.508 -34.757 1.00 93.94 387 PHE A O 1
ATOM 3021 N N . ILE A 1 388 ? 14.687 -10.771 -33.426 1.00 92.06 388 ILE A N 1
ATOM 3022 C CA . ILE A 1 388 ? 15.520 -9.783 -34.132 1.00 92.06 388 ILE A CA 1
ATOM 3023 C C . ILE A 1 388 ? 16.999 -10.193 -34.091 1.00 92.06 388 ILE A C 1
ATOM 3025 O O . ILE A 1 388 ? 17.676 -10.155 -35.117 1.00 92.06 388 ILE A O 1
ATOM 3029 N N . ASP A 1 389 ? 17.500 -10.635 -32.933 1.00 90.50 389 ASP A N 1
ATOM 3030 C CA . ASP A 1 389 ? 18.891 -11.079 -32.785 1.00 90.50 389 ASP A CA 1
ATOM 3031 C C . ASP A 1 389 ? 19.201 -12.322 -33.647 1.00 90.50 389 ASP A C 1
ATOM 3033 O O . ASP A 1 389 ? 20.255 -12.387 -34.286 1.00 90.50 389 ASP A O 1
ATOM 3037 N N . ILE A 1 390 ? 18.288 -13.302 -33.708 1.00 92.12 390 ILE A N 1
ATOM 3038 C CA . ILE A 1 390 ? 18.420 -14.475 -34.589 1.00 92.12 390 ILE A CA 1
ATOM 3039 C C . ILE A 1 390 ? 18.348 -14.048 -36.055 1.00 92.12 390 ILE A C 1
ATOM 3041 O O . ILE A 1 390 ? 19.174 -14.485 -36.855 1.00 92.12 390 ILE A O 1
ATOM 3045 N N . TYR A 1 391 ? 17.397 -13.183 -36.407 1.00 91.56 391 TYR A N 1
ATOM 3046 C CA . TYR A 1 391 ? 17.210 -12.703 -37.771 1.00 91.56 391 TYR A CA 1
ATOM 3047 C C . TYR A 1 391 ? 18.472 -12.010 -38.294 1.00 91.56 391 TYR A C 1
ATOM 3049 O O . TYR A 1 391 ? 18.974 -12.406 -39.340 1.00 91.56 391 TYR A O 1
ATOM 3057 N N . HIS A 1 392 ? 19.054 -11.072 -37.538 1.00 86.25 392 HIS A N 1
ATOM 3058 C CA . HIS A 1 392 ? 20.310 -10.409 -37.919 1.00 86.25 392 HIS A CA 1
ATOM 3059 C C . HIS A 1 392 ? 21.498 -11.373 -38.022 1.00 86.25 392 HIS A C 1
ATOM 3061 O O . HIS A 1 392 ? 22.427 -11.133 -38.789 1.00 86.25 392 HIS A O 1
ATOM 3067 N N . LYS A 1 393 ? 21.499 -12.466 -37.248 1.00 89.81 393 LYS A N 1
ATOM 3068 C CA . LYS A 1 393 ? 22.554 -13.484 -37.325 1.00 89.81 393 LYS A CA 1
ATOM 3069 C C . LYS A 1 393 ? 22.426 -14.363 -38.573 1.00 89.81 393 LYS A C 1
ATOM 3071 O O . LYS A 1 393 ? 23.444 -14.788 -39.110 1.00 89.81 393 LYS A O 1
ATOM 3076 N N . VAL A 1 394 ? 21.199 -14.667 -38.999 1.00 90.62 394 VAL A N 1
ATOM 3077 C CA . VAL A 1 394 ? 20.911 -15.519 -40.168 1.00 90.62 394 VAL A CA 1
ATOM 3078 C C . VAL A 1 394 ? 20.970 -14.723 -41.472 1.00 90.62 394 VAL A C 1
ATOM 3080 O O . VAL A 1 394 ? 21.501 -15.220 -42.462 1.00 90.62 394 VAL A O 1
ATOM 3083 N N . TYR A 1 395 ? 20.470 -13.489 -41.458 1.00 87.31 395 TYR A N 1
ATOM 3084 C CA . TYR A 1 395 ? 20.461 -12.557 -42.582 1.00 87.31 395 TYR A CA 1
ATOM 3085 C C . TYR A 1 395 ? 21.284 -11.315 -42.223 1.00 87.31 395 TYR A C 1
ATOM 3087 O O . TYR A 1 395 ? 20.714 -10.247 -41.994 1.00 87.31 395 TYR A O 1
ATOM 3095 N N . PRO A 1 396 ? 22.619 -11.436 -42.110 1.00 78.38 396 PRO A N 1
ATOM 3096 C CA . PRO A 1 396 ? 23.461 -10.263 -41.942 1.00 78.38 396 PRO A CA 1
ATOM 3097 C C . PRO A 1 396 ? 23.265 -9.357 -43.157 1.00 78.38 396 PRO A C 1
ATOM 3099 O O . PRO A 1 396 ? 23.290 -9.843 -44.289 1.00 78.38 396 PRO A O 1
ATOM 3102 N N . ASP A 1 397 ? 23.051 -8.060 -42.928 1.00 68.75 397 ASP A N 1
ATOM 3103 C CA . ASP A 1 397 ? 22.837 -7.098 -44.005 1.00 68.75 397 ASP A CA 1
ATOM 3104 C C . ASP A 1 397 ? 23.994 -7.175 -45.013 1.00 68.75 397 ASP A C 1
ATOM 3106 O O . ASP A 1 397 ? 25.097 -6.678 -44.777 1.00 68.75 397 ASP A O 1
ATOM 3110 N N . THR A 1 398 ? 23.752 -7.781 -46.176 1.00 52.91 398 THR A N 1
ATOM 3111 C CA . THR A 1 398 ? 24.581 -7.563 -47.358 1.00 52.91 398 THR A CA 1
ATOM 3112 C C . THR A 1 398 ? 24.278 -6.160 -47.861 1.00 52.91 398 THR A C 1
ATOM 3114 O O . THR A 1 398 ? 23.503 -5.980 -48.800 1.00 52.91 398 THR A O 1
ATOM 3117 N N . ILE A 1 399 ? 24.861 -5.143 -47.224 1.00 49.59 399 ILE A N 1
ATOM 3118 C CA . ILE A 1 399 ? 24.899 -3.809 -47.816 1.00 49.59 399 ILE A CA 1
ATOM 3119 C C . ILE A 1 399 ? 25.896 -3.855 -48.971 1.00 49.59 399 ILE A C 1
ATOM 3121 O O . ILE A 1 399 ? 27.110 -3.741 -48.819 1.00 49.59 399 ILE A O 1
ATOM 3125 N N . VAL A 1 400 ? 25.308 -4.068 -50.144 1.00 44.06 400 VAL A N 1
ATOM 3126 C CA . VAL A 1 400 ? 25.733 -3.572 -51.447 1.00 44.06 400 VAL A CA 1
ATOM 3127 C C . VAL A 1 400 ? 26.365 -2.191 -51.285 1.00 44.06 400 VAL A C 1
ATOM 3129 O O . VAL A 1 400 ? 25.736 -1.263 -50.780 1.00 44.06 400 VAL A O 1
ATOM 3132 N N . GLY A 1 401 ? 27.611 -2.052 -51.735 1.00 41.47 401 GLY A N 1
ATOM 3133 C CA . GLY A 1 401 ? 28.244 -0.753 -51.882 1.00 41.47 401 GLY A CA 1
ATOM 3134 C C . GLY A 1 401 ? 27.414 0.134 -52.804 1.00 41.47 401 GLY A C 1
ATOM 3135 O O . GLY A 1 401 ? 27.346 -0.103 -54.007 1.00 41.47 401 GLY A O 1
ATOM 3136 N N . HIS A 1 402 ? 26.811 1.178 -52.251 1.00 40.78 402 HIS A N 1
ATOM 3137 C CA . HIS A 1 402 ? 26.327 2.311 -53.021 1.00 40.78 402 HIS A CA 1
ATOM 3138 C C . HIS A 1 402 ? 26.799 3.609 -52.371 1.00 40.78 402 HIS A C 1
ATOM 3140 O O . HIS A 1 402 ? 26.233 4.087 -51.395 1.00 40.78 402 HIS A O 1
ATOM 3146 N N . GLY A 1 403 ? 27.857 4.158 -52.976 1.00 39.50 403 GLY A N 1
ATOM 3147 C CA . GLY A 1 403 ? 27.918 5.578 -53.304 1.00 39.50 403 GLY A CA 1
ATOM 3148 C C . GLY A 1 403 ? 28.366 6.528 -52.203 1.00 39.50 403 GLY A C 1
ATOM 3149 O O . GLY A 1 403 ? 27.562 7.300 -51.700 1.00 39.50 403 GLY A O 1
ATOM 3150 N N . HIS A 1 404 ? 29.673 6.575 -51.949 1.00 35.19 404 HIS A N 1
ATOM 3151 C CA . HIS A 1 404 ? 30.360 7.861 -51.776 1.00 35.19 404 HIS A CA 1
ATOM 3152 C C . HIS A 1 404 ? 31.771 7.813 -52.398 1.00 35.19 404 HIS A C 1
ATOM 3154 O O . HIS A 1 404 ? 32.756 8.258 -51.819 1.00 35.19 404 HIS A O 1
ATOM 3160 N N . GLU A 1 405 ? 31.865 7.296 -53.629 1.00 43.25 405 GLU A N 1
ATOM 3161 C CA . GLU A 1 405 ? 32.836 7.810 -54.600 1.00 43.25 405 GLU A CA 1
ATOM 3162 C C . GLU A 1 405 ? 32.239 9.084 -55.208 1.00 43.25 405 GLU A C 1
ATOM 3164 O O . GLU A 1 405 ? 31.479 9.018 -56.162 1.00 43.25 405 GLU A O 1
ATOM 3169 N N . THR A 1 406 ? 32.532 10.229 -54.595 1.00 41.53 406 THR A N 1
ATOM 3170 C CA . THR A 1 406 ? 32.725 11.535 -55.251 1.00 41.53 406 THR A CA 1
ATOM 3171 C C . THR A 1 406 ? 33.066 12.546 -54.165 1.00 41.53 406 THR A C 1
ATOM 3173 O O . THR A 1 406 ? 32.173 13.063 -53.499 1.00 41.53 406 THR A O 1
ATOM 3176 N N . GLN A 1 407 ? 34.362 12.782 -53.958 1.00 37.72 407 GLN A N 1
ATOM 3177 C CA . GLN A 1 407 ? 34.974 14.119 -53.902 1.00 37.72 407 GLN A CA 1
ATOM 3178 C C . GLN A 1 407 ? 36.501 13.984 -53.768 1.00 37.72 407 GLN A C 1
ATOM 3180 O O . GLN A 1 407 ? 37.135 14.449 -52.830 1.00 37.72 407 GLN A O 1
ATOM 3185 N N . GLY A 1 408 ? 37.099 13.329 -54.763 1.00 38.22 408 GLY A N 1
ATOM 3186 C CA . GLY A 1 408 ? 38.405 13.720 -55.275 1.00 38.22 408 GLY A CA 1
ATOM 3187 C C . GLY A 1 408 ? 38.153 14.344 -56.642 1.00 38.22 408 GLY A C 1
ATOM 3188 O O . GLY A 1 408 ? 37.826 13.602 -57.559 1.00 38.22 408 GLY A O 1
ATOM 3189 N N . LEU A 1 409 ? 38.180 15.681 -56.712 1.00 38.50 409 LEU A N 1
ATOM 3190 C CA . LEU A 1 409 ? 38.328 16.563 -57.889 1.00 38.50 409 LEU A CA 1
ATOM 3191 C C . LEU A 1 409 ? 37.639 17.911 -57.619 1.00 38.50 409 LEU A C 1
ATOM 3193 O O . LEU A 1 409 ? 36.564 18.189 -58.137 1.00 38.50 409 LEU A O 1
ATOM 3197 N N . LEU A 1 410 ? 38.293 18.756 -56.823 1.00 33.19 410 LEU A N 1
ATOM 3198 C CA . LEU A 1 410 ? 38.360 20.195 -57.078 1.00 33.19 410 LEU A CA 1
ATOM 3199 C C . LEU A 1 410 ? 39.781 20.637 -56.719 1.00 33.19 410 LEU A C 1
ATOM 3201 O O . LEU A 1 410 ? 40.121 20.832 -55.557 1.00 33.19 410 LEU A O 1
ATOM 3205 N N . THR A 1 411 ? 40.628 20.706 -57.741 1.00 41.62 411 THR A N 1
ATOM 3206 C CA . THR A 1 411 ? 41.871 21.476 -57.733 1.00 41.62 411 THR A CA 1
ATOM 3207 C C . THR A 1 411 ? 41.533 22.960 -57.849 1.00 41.62 411 THR A C 1
ATOM 3209 O O . THR A 1 411 ? 40.890 23.354 -58.825 1.00 41.62 411 THR A O 1
ATOM 3212 N N . ASN A 1 412 ? 41.965 23.755 -56.872 1.00 37.53 412 ASN A N 1
ATOM 3213 C CA . ASN A 1 412 ? 42.832 24.926 -57.058 1.00 37.53 412 ASN A CA 1
ATOM 3214 C C . ASN A 1 412 ? 43.344 25.414 -55.705 1.00 37.53 412 ASN A C 1
ATOM 3216 O O . ASN A 1 412 ? 42.500 25.640 -54.811 1.00 37.53 412 ASN A O 1
#

Mean predicted aligned error: 15.53 Å

Solvent-accessible surface area (backbone atoms only — not comparable to full-atom values): 23331 Å² total; per-residue (Å²): 139,86,81,88,81,80,90,74,88,78,79,84,80,80,76,89,85,83,74,70,70,71,55,51,61,56,48,52,54,55,47,55,53,50,58,58,39,63,75,67,75,62,84,74,84,87,64,93,67,83,66,80,74,81,91,73,86,86,74,98,60,58,68,49,66,47,81,80,36,84,87,53,53,28,28,41,22,32,46,76,57,93,64,34,37,36,42,36,40,38,31,61,34,48,37,14,42,35,44,28,40,38,46,74,85,51,82,83,51,54,83,45,30,74,20,19,32,44,37,35,31,48,79,72,85,48,51,60,35,59,44,79,43,48,26,16,31,20,89,91,40,29,72,81,50,75,61,37,51,16,69,78,39,93,75,24,62,80,63,75,76,44,76,52,38,42,44,52,87,57,30,24,35,43,35,41,25,31,50,32,64,77,84,43,82,71,39,49,58,67,64,66,85,47,71,30,43,34,29,40,36,34,30,91,36,37,61,93,60,85,38,87,76,45,55,53,48,34,34,31,15,81,77,78,55,50,58,50,79,52,72,68,85,59,37,64,61,50,20,52,51,29,37,43,47,13,37,68,44,33,40,51,49,24,53,47,33,68,67,72,36,70,90,42,91,59,25,60,65,50,24,52,54,37,41,51,53,19,49,52,30,38,54,51,17,49,54,30,47,28,61,69,67,78,42,94,70,74,88,42,71,36,48,48,47,42,52,54,29,52,54,45,42,54,51,24,52,51,23,48,52,46,36,62,75,70,59,59,95,84,61,91,66,87,49,61,76,37,49,49,48,19,59,53,37,48,52,49,30,36,53,45,32,46,54,26,51,52,43,42,40,63,72,54,77,54,64,65,67,57,58,51,53,51,49,50,53,54,49,49,54,52,47,52,52,51,48,53,56,50,46,49,69,76,56,58,84,81,76,72,91,78,84,83,90,78,87,88,82,84,90,128

Secondary structure (DSSP, 8-state):
--PPPPP----------SSSHHHHHHHHHHHHHHHHHHTTT-----S-----------SS--SSEEE--TTT--EEEEEEETTEEEEEEEESSS--EEEEEPPTT-TTS-TTTT-EEEEEEE-SSSTT-EEEEEEE--TTSTTTS--EEGGGSTT----EEEEEEEE-SS-EEEEEEEES--S-SSS-----SS-EEEEEEE-SSSS----TT-EEEEEEETTTTEEE------HHHHHHHHHIIIIIIIHHHHHHHHHH-TTSTTHHHHHHHHHHHHHHHHHHHHHHHHHHTTS----SHHHHHHHHHHHHHHHHHHHHHHHHHT--TT-SS--IIIIIHHHHHHHHHHHHHHHHHHHHHHHTT--HHHHHHHHHHHHHHHHHHHHHHHHHHHS------------S----

pLDDT: mean 80.42, std 22.53, range [26.25, 98.56]

Nearest PDB structures (foldseek):
  6s37-assembly1_A  TM=4.437E-01  e=1.770E+00  Pseudomonas putida KT2440
  6s1a-assembly1_B  TM=4.455E-01  e=3.042E+00  Pseudomonas putida KT2440

Organism: Cavenderia fasciculata (NCBI:txid261658)